Protein AF-Q55D11-F1 (afdb_monomer)

Structure (mmCIF, N/CA/C/O backbone):
data_AF-Q55D11-F1
#
_entry.id   AF-Q55D11-F1
#
loop_
_atom_site.group_PDB
_atom_site.id
_atom_site.type_symbol
_atom_site.label_atom_id
_atom_site.label_alt_id
_atom_site.label_comp_id
_atom_site.label_asym_id
_atom_site.label_entity_id
_atom_site.label_seq_id
_atom_site.pdbx_PDB_ins_code
_atom_site.Cartn_x
_atom_site.Cartn_y
_atom_site.Cartn_z
_atom_site.occupancy
_atom_site.B_iso_or_equiv
_atom_site.auth_seq_id
_atom_site.auth_comp_id
_atom_site.auth_asym_id
_atom_site.auth_atom_id
_atom_site.pdbx_PDB_model_num
ATOM 1 N N . MET A 1 1 ? -13.938 -6.837 -18.497 1.00 65.62 1 MET A N 1
ATOM 2 C CA . MET A 1 1 ? -13.859 -5.445 -18.008 1.00 65.62 1 MET A CA 1
ATOM 3 C C . MET A 1 1 ? -13.941 -4.543 -19.222 1.00 65.62 1 MET A C 1
ATOM 5 O O . MET A 1 1 ? -13.373 -4.913 -20.242 1.00 65.62 1 MET A O 1
ATOM 9 N N . ASP A 1 2 ? -14.682 -3.442 -19.146 1.00 90.19 2 ASP A N 1
ATOM 10 C CA . ASP A 1 2 ? -14.725 -2.468 -20.236 1.00 90.19 2 ASP A CA 1
ATOM 11 C C . ASP A 1 2 ? -13.313 -1.902 -20.468 1.00 90.19 2 ASP A C 1
ATOM 13 O O . ASP A 1 2 ? -12.632 -1.521 -19.510 1.00 90.19 2 ASP A O 1
ATOM 17 N N . TYR A 1 3 ? -12.850 -1.907 -21.718 1.00 95.31 3 TYR A N 1
ATOM 18 C CA . TYR A 1 3 ? -11.523 -1.407 -22.087 1.00 95.31 3 TYR A CA 1
ATOM 19 C C . TYR A 1 3 ? -11.350 0.057 -21.661 1.00 95.31 3 TYR A C 1
ATOM 21 O O . TYR A 1 3 ? -10.274 0.452 -21.209 1.00 95.31 3 TYR A O 1
ATOM 29 N N . GLU A 1 4 ? -12.432 0.836 -21.719 1.00 95.81 4 GLU A N 1
ATOM 30 C CA . GLU A 1 4 ? -12.446 2.232 -21.288 1.00 95.81 4 GLU A CA 1
ATOM 31 C C . GLU A 1 4 ? -12.173 2.377 -19.782 1.00 95.81 4 GLU A C 1
ATOM 33 O O . GLU A 1 4 ? -11.363 3.210 -19.371 1.00 95.81 4 GLU A O 1
ATOM 38 N N . ILE A 1 5 ? -12.768 1.509 -18.954 1.00 95.94 5 ILE A N 1
ATOM 39 C CA . ILE A 1 5 ? -12.528 1.490 -17.503 1.00 95.94 5 ILE A CA 1
ATOM 4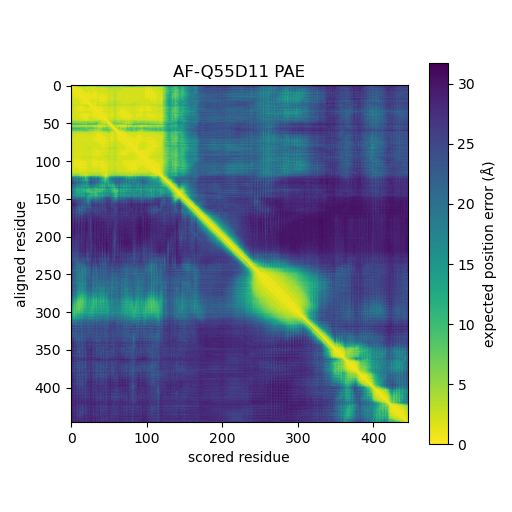0 C C . ILE A 1 5 ? -11.055 1.189 -17.214 1.00 95.94 5 ILE A C 1
ATOM 42 O O . ILE A 1 5 ? -10.441 1.856 -16.379 1.00 95.94 5 ILE A O 1
ATOM 46 N N . LEU A 1 6 ? -10.469 0.210 -17.911 1.00 96.12 6 LEU A N 1
ATOM 47 C CA . LEU A 1 6 ? -9.061 -0.143 -17.730 1.00 96.12 6 LEU A CA 1
ATOM 48 C C . LEU A 1 6 ? -8.135 1.022 -18.113 1.00 96.12 6 LEU A C 1
ATOM 50 O O . LEU A 1 6 ? -7.196 1.326 -17.376 1.00 96.12 6 LEU A O 1
ATOM 54 N N . LEU A 1 7 ? -8.415 1.701 -19.230 1.00 96.50 7 LEU A N 1
ATOM 55 C CA . LEU A 1 7 ? -7.633 2.850 -19.689 1.00 96.50 7 LEU A CA 1
ATOM 56 C C . LEU A 1 7 ? -7.714 4.027 -18.707 1.00 96.50 7 LEU A C 1
ATOM 58 O O . LEU A 1 7 ? -6.700 4.665 -18.420 1.00 96.50 7 LEU A O 1
ATOM 62 N N . ASN A 1 8 ? -8.896 4.287 -18.146 1.00 96.56 8 ASN A N 1
ATOM 63 C CA . ASN A 1 8 ? -9.073 5.322 -17.130 1.00 96.56 8 ASN A CA 1
ATOM 64 C C . ASN A 1 8 ? -8.291 4.992 -15.851 1.00 96.56 8 ASN A C 1
ATOM 66 O O . ASN A 1 8 ? -7.580 5.860 -15.346 1.00 96.56 8 ASN A O 1
ATOM 70 N N . LYS A 1 9 ? -8.314 3.734 -15.386 1.00 97.69 9 LYS A N 1
ATOM 71 C CA . LYS A 1 9 ? -7.480 3.292 -14.252 1.00 97.69 9 LYS A CA 1
ATOM 72 C C . LYS A 1 9 ? -5.985 3.487 -14.525 1.00 97.69 9 LYS A C 1
ATOM 74 O O . LYS A 1 9 ? -5.277 3.997 -13.659 1.00 97.69 9 LYS A O 1
ATOM 79 N N . GLN A 1 10 ? -5.506 3.140 -15.724 1.00 97.69 10 GLN A N 1
ATOM 80 C CA . GLN A 1 10 ? -4.103 3.365 -16.104 1.00 97.69 10 GLN A CA 1
ATOM 81 C C . GLN A 1 10 ? -3.732 4.848 -16.049 1.00 97.69 10 GLN A C 1
ATOM 83 O O . GLN A 1 10 ? -2.700 5.191 -15.479 1.00 97.69 10 GLN A O 1
ATOM 88 N N . ARG A 1 11 ? -4.577 5.736 -16.590 1.00 97.31 11 ARG A N 1
ATOM 89 C CA . ARG A 1 11 ? -4.344 7.189 -16.541 1.00 97.31 11 ARG A CA 1
ATOM 90 C C . ARG A 1 11 ? -4.276 7.706 -15.105 1.00 97.31 11 ARG A C 1
ATOM 92 O O . ARG A 1 11 ? -3.340 8.432 -14.783 1.00 97.31 11 ARG A O 1
ATOM 99 N N . SER A 1 12 ? -5.207 7.295 -14.242 1.00 97.00 12 SER A N 1
ATOM 100 C CA . SER A 1 12 ? -5.209 7.680 -12.824 1.00 97.00 12 SER A CA 1
ATOM 101 C C . SER A 1 12 ? -3.927 7.250 -12.112 1.00 97.00 12 SER A C 1
ATOM 103 O O . SER A 1 12 ? -3.291 8.058 -11.439 1.00 97.00 12 SER A O 1
ATOM 105 N N . VAL A 1 13 ? -3.517 5.990 -12.299 1.00 98.38 13 VAL A N 1
ATOM 106 C CA . VAL A 1 13 ? -2.288 5.454 -11.696 1.00 98.38 13 VAL A CA 1
ATOM 107 C C . VAL A 1 13 ? -1.054 6.165 -12.244 1.00 98.38 13 VAL A C 1
ATOM 109 O O . VAL A 1 13 ? -0.173 6.520 -11.470 1.00 98.38 13 VAL A O 1
ATOM 112 N N . LYS A 1 14 ? -0.990 6.433 -13.552 1.00 98.12 14 LYS A N 1
ATOM 113 C CA . LYS A 1 14 ? 0.121 7.170 -14.165 1.00 98.12 14 LYS A CA 1
ATOM 114 C C . LYS A 1 14 ? 0.312 8.543 -13.520 1.00 98.12 14 LYS A C 1
ATOM 116 O O . LYS A 1 14 ? 1.397 8.827 -13.024 1.00 98.12 14 LYS A O 1
ATOM 121 N N . ILE A 1 15 ? -0.758 9.343 -13.474 1.00 97.06 15 ILE A N 1
ATOM 122 C CA . ILE A 1 15 ? -0.754 10.690 -12.881 1.00 97.06 15 ILE A CA 1
ATOM 123 C C . ILE A 1 15 ? -0.308 10.625 -11.417 1.00 97.06 15 ILE A C 1
ATOM 125 O O . ILE A 1 15 ? 0.450 11.475 -10.956 1.00 97.06 15 ILE A O 1
ATOM 129 N N . TRP A 1 16 ? -0.745 9.597 -10.686 1.00 97.56 16 TRP A N 1
ATOM 130 C CA . TRP A 1 16 ? -0.335 9.386 -9.301 1.00 97.56 16 TRP A CA 1
ATOM 131 C C . TRP A 1 16 ? 1.157 9.124 -9.156 1.00 97.56 16 TRP A C 1
ATOM 133 O O . TRP A 1 16 ? 1.811 9.763 -8.337 1.00 97.56 16 TRP A O 1
ATOM 143 N N . ILE A 1 17 ? 1.707 8.222 -9.967 1.00 97.69 17 ILE A N 1
ATOM 144 C CA . ILE A 1 17 ? 3.134 7.890 -9.940 1.00 97.69 17 ILE A CA 1
ATOM 145 C C . ILE A 1 17 ? 3.976 9.122 -10.284 1.00 97.69 17 ILE A C 1
ATOM 147 O O . ILE A 1 17 ? 4.934 9.423 -9.573 1.00 97.69 17 ILE A O 1
ATOM 151 N N . GLU A 1 18 ? 3.599 9.845 -11.340 1.00 97.44 18 GLU A N 1
ATOM 152 C CA . GLU A 1 18 ? 4.267 11.076 -11.777 1.00 97.44 18 GLU A CA 1
ATOM 153 C C . GLU A 1 18 ? 4.256 12.143 -10.676 1.00 97.44 18 GLU A C 1
ATOM 155 O O . GLU A 1 18 ? 5.294 12.732 -10.376 1.00 97.44 18 GLU A O 1
ATOM 160 N N . PHE A 1 19 ? 3.114 12.326 -10.006 1.00 95.81 19 PHE A N 1
ATOM 161 C CA . PHE A 1 19 ? 2.971 13.260 -8.890 1.00 95.81 19 PHE A CA 1
ATOM 162 C C . PHE A 1 19 ? 3.834 12.880 -7.678 1.00 95.81 19 PHE A C 1
ATOM 164 O O . PHE A 1 19 ? 4.530 13.734 -7.135 1.00 95.81 19 PHE A O 1
ATOM 171 N N . ILE A 1 20 ? 3.809 11.611 -7.254 1.00 95.69 20 ILE A N 1
ATOM 172 C CA . ILE A 1 20 ? 4.537 11.155 -6.059 1.00 95.69 20 ILE A CA 1
ATOM 173 C C . ILE A 1 20 ? 6.050 11.159 -6.265 1.00 95.69 20 ILE A C 1
ATOM 175 O O . ILE A 1 20 ? 6.794 11.429 -5.321 1.00 95.69 20 ILE A O 1
ATOM 179 N N . LEU A 1 21 ? 6.513 10.832 -7.471 1.00 95.56 21 LEU A N 1
ATOM 180 C CA . LEU A 1 21 ? 7.941 10.722 -7.765 1.00 95.56 21 LEU A CA 1
ATOM 181 C C . LEU A 1 21 ? 8.537 11.983 -8.399 1.00 95.56 21 LEU A C 1
ATOM 183 O O . LEU A 1 21 ? 9.756 12.053 -8.531 1.00 95.56 21 LEU A O 1
ATOM 187 N N . GLY A 1 22 ? 7.714 12.952 -8.808 1.00 95.88 22 GLY A N 1
ATOM 188 C CA . GLY A 1 22 ? 8.180 14.136 -9.532 1.00 95.88 22 GLY A CA 1
ATOM 189 C C . GLY A 1 22 ? 8.811 13.793 -10.886 1.00 95.88 22 GLY A C 1
ATOM 190 O O . GLY A 1 22 ? 9.771 14.439 -11.296 1.00 95.88 22 GLY A O 1
ATOM 191 N N . ILE A 1 23 ? 8.311 12.754 -11.561 1.00 96.62 23 ILE A N 1
ATOM 192 C CA . ILE A 1 23 ? 8.802 12.300 -12.874 1.00 96.62 23 ILE A CA 1
ATOM 193 C C . ILE A 1 23 ? 7.713 12.450 -13.938 1.00 96.62 23 ILE A C 1
ATOM 195 O O . ILE A 1 23 ? 6.536 12.546 -13.612 1.00 96.62 23 ILE A O 1
ATOM 199 N N . ASN A 1 24 ? 8.096 12.409 -15.214 1.00 96.69 24 ASN A N 1
ATOM 200 C CA . ASN A 1 24 ? 7.172 12.310 -16.345 1.00 96.69 24 ASN A CA 1
ATOM 201 C C . ASN A 1 24 ? 7.413 10.976 -17.062 1.00 96.69 24 ASN A C 1
ATOM 203 O O . ASN A 1 24 ? 8.524 10.733 -17.540 1.00 96.69 24 ASN A O 1
ATOM 207 N N . LEU A 1 25 ? 6.396 10.113 -17.107 1.00 96.50 25 LEU A N 1
ATOM 208 C CA . LEU A 1 25 ? 6.460 8.802 -17.757 1.00 96.50 25 LEU A CA 1
ATOM 209 C C . LEU A 1 25 ? 6.225 8.887 -19.276 1.00 96.50 25 LEU A C 1
ATOM 211 O O . LEU A 1 25 ? 6.406 7.890 -19.971 1.00 96.50 25 LEU A O 1
ATOM 215 N N . GLY A 1 26 ? 5.836 10.045 -19.817 1.00 96.06 26 GLY A N 1
ATOM 216 C CA . GLY A 1 26 ? 5.613 10.240 -21.253 1.00 96.06 26 GLY A CA 1
ATOM 217 C C . GLY A 1 26 ? 4.545 9.291 -21.795 1.00 96.06 26 GLY A C 1
ATOM 218 O O . GLY A 1 26 ? 3.608 8.948 -21.088 1.00 96.06 26 GLY A O 1
ATOM 219 N N . ASP A 1 27 ? 4.672 8.812 -23.027 1.00 95.75 27 ASP A N 1
ATOM 220 C CA . ASP A 1 27 ? 3.702 7.868 -23.611 1.00 95.75 27 ASP A CA 1
ATOM 221 C C . ASP A 1 27 ? 3.947 6.398 -23.217 1.00 95.75 27 ASP A C 1
ATOM 223 O O . ASP A 1 27 ? 3.349 5.482 -23.785 1.00 95.75 27 ASP A O 1
ATOM 227 N N . VAL A 1 28 ? 4.819 6.147 -22.234 1.00 95.31 28 VAL A N 1
ATOM 228 C CA . VAL A 1 28 ? 5.140 4.791 -21.777 1.00 95.31 28 VAL A CA 1
ATOM 229 C C . VAL A 1 28 ? 3.918 4.154 -21.115 1.00 95.31 28 VAL A C 1
ATOM 231 O O . VAL A 1 28 ? 3.240 4.754 -20.275 1.00 95.31 28 VAL A O 1
ATOM 234 N N . ASN A 1 29 ? 3.649 2.895 -21.470 1.00 95.69 29 ASN A N 1
ATOM 235 C CA . ASN A 1 29 ? 2.616 2.107 -20.815 1.00 95.69 29 ASN A CA 1
ATOM 236 C C . ASN A 1 29 ? 2.954 1.931 -19.325 1.00 95.69 29 ASN A C 1
ATOM 238 O O . ASN A 1 29 ? 4.047 1.484 -18.978 1.00 95.69 29 ASN A O 1
ATOM 242 N N . VAL A 1 30 ? 1.999 2.230 -18.440 1.00 97.50 30 VAL A N 1
ATOM 243 C CA . VAL A 1 30 ? 2.182 2.148 -16.980 1.00 97.50 30 VAL A CA 1
ATOM 244 C C . VAL A 1 30 ? 2.705 0.784 -16.538 1.00 97.50 30 VAL A C 1
ATOM 246 O O . VAL A 1 30 ? 3.565 0.723 -15.662 1.00 97.50 30 VAL A O 1
ATOM 249 N N . PHE A 1 31 ? 2.238 -0.309 -17.149 1.00 97.81 31 PHE A N 1
ATOM 250 C CA . PHE A 1 31 ? 2.700 -1.650 -16.798 1.00 97.81 31 PHE A CA 1
ATOM 251 C C . PHE A 1 31 ? 4.159 -1.873 -17.165 1.00 97.81 31 PHE A C 1
ATOM 253 O O . PHE A 1 31 ? 4.879 -2.465 -16.369 1.00 97.81 31 PHE A O 1
ATOM 260 N N . ASP A 1 32 ? 4.610 -1.377 -18.319 1.00 96.88 32 ASP A N 1
ATOM 261 C CA . ASP A 1 32 ? 6.018 -1.461 -18.713 1.00 96.88 32 ASP A CA 1
ATOM 262 C C . ASP A 1 32 ? 6.887 -0.600 -17.778 1.00 96.88 32 ASP A C 1
ATOM 264 O O . ASP A 1 32 ? 7.936 -1.059 -17.318 1.00 96.88 32 ASP A O 1
ATOM 268 N N . ALA A 1 33 ? 6.399 0.590 -17.394 1.00 96.81 33 ALA A N 1
ATOM 269 C CA . ALA A 1 33 ? 7.046 1.485 -16.429 1.00 96.81 33 ALA A CA 1
ATOM 270 C C . ALA A 1 33 ? 7.322 0.811 -15.080 1.00 96.81 33 ALA A C 1
ATOM 272 O O . ALA A 1 33 ? 8.419 0.939 -14.537 1.00 96.81 33 ALA A O 1
ATOM 273 N N . ILE A 1 34 ? 6.348 0.072 -14.547 1.00 97.69 34 ILE A N 1
ATOM 274 C CA . ILE A 1 34 ? 6.436 -0.517 -13.203 1.00 97.69 34 ILE A CA 1
ATOM 275 C C . ILE A 1 34 ? 6.882 -1.989 -13.189 1.00 97.69 34 ILE A C 1
ATOM 277 O O . ILE A 1 34 ? 7.098 -2.532 -12.104 1.00 97.69 34 ILE A O 1
ATOM 281 N N . ARG A 1 35 ? 7.041 -2.646 -14.352 1.00 97.38 35 ARG A N 1
ATOM 282 C CA . ARG A 1 35 ? 7.277 -4.106 -14.460 1.00 97.38 35 ARG A CA 1
ATOM 283 C C . ARG A 1 35 ? 8.515 -4.594 -13.710 1.00 97.38 35 ARG A C 1
ATOM 285 O O . ARG A 1 35 ? 8.547 -5.732 -13.253 1.00 97.38 35 ARG A O 1
ATOM 292 N N . ASP A 1 36 ? 9.551 -3.770 -13.596 1.00 95.62 36 ASP A N 1
ATOM 293 C CA . ASP A 1 36 ? 10.794 -4.144 -12.910 1.00 95.62 36 ASP A CA 1
ATOM 294 C C . ASP A 1 36 ? 10.759 -3.961 -11.380 1.00 95.62 36 ASP A C 1
ATOM 296 O O . ASP A 1 36 ? 11.738 -4.274 -10.691 1.00 95.62 36 ASP A O 1
ATOM 300 N N . GLY A 1 37 ? 9.646 -3.443 -10.852 1.00 96.81 37 GLY A N 1
ATOM 301 C CA . GLY A 1 37 ? 9.421 -3.178 -9.435 1.00 96.81 37 GLY A CA 1
ATOM 302 C C . GLY A 1 37 ? 10.195 -1.986 -8.858 1.00 96.81 37 GLY A C 1
ATOM 303 O O . GLY A 1 37 ? 9.950 -1.627 -7.708 1.00 96.81 37 GLY A O 1
ATOM 304 N N . ARG A 1 38 ? 11.094 -1.331 -9.608 1.00 95.56 38 ARG A N 1
ATOM 305 C CA . ARG A 1 38 ? 11.908 -0.216 -9.084 1.00 95.56 38 ARG A CA 1
ATOM 306 C C . ARG A 1 38 ? 11.044 1.001 -8.770 1.00 95.56 38 ARG A C 1
ATOM 308 O O . ARG A 1 38 ? 11.155 1.548 -7.674 1.00 95.56 38 ARG A O 1
ATOM 315 N N . LEU A 1 39 ? 10.157 1.398 -9.690 1.00 96.25 39 LEU A N 1
ATOM 316 C CA . LEU A 1 39 ? 9.215 2.502 -9.449 1.00 96.25 39 LEU A CA 1
ATOM 317 C C . LEU A 1 39 ? 8.280 2.199 -8.274 1.00 96.25 39 LEU A C 1
ATOM 319 O O . LEU A 1 39 ? 8.056 3.069 -7.441 1.00 96.25 39 LEU A O 1
ATOM 323 N N . LEU A 1 40 ? 7.804 0.956 -8.155 1.00 97.62 40 LEU A N 1
ATOM 324 C CA . LEU A 1 40 ? 6.947 0.528 -7.045 1.00 97.62 40 LEU A CA 1
ATOM 325 C C . LEU A 1 40 ? 7.639 0.696 -5.690 1.00 97.62 40 LEU A C 1
ATOM 327 O O . LEU A 1 40 ? 7.076 1.281 -4.763 1.00 97.62 40 LEU A O 1
ATOM 331 N N . CYS A 1 41 ? 8.887 0.243 -5.579 1.00 96.50 41 CYS A N 1
ATOM 332 C CA . CYS A 1 41 ? 9.660 0.436 -4.359 1.00 96.50 41 CYS A CA 1
ATOM 333 C C . CYS A 1 41 ? 9.942 1.919 -4.070 1.00 96.50 41 CYS A C 1
ATOM 335 O O . CYS A 1 41 ? 9.897 2.322 -2.909 1.00 96.50 41 CYS A O 1
ATOM 337 N N . LYS A 1 42 ? 10.188 2.745 -5.098 1.00 94.69 42 LYS A N 1
ATOM 338 C CA . LYS A 1 42 ? 10.358 4.199 -4.925 1.00 94.69 42 LYS A CA 1
ATOM 339 C C . LYS A 1 42 ? 9.099 4.867 -4.388 1.00 94.69 42 LYS A C 1
ATOM 341 O O . LYS A 1 42 ? 9.206 5.629 -3.437 1.00 94.69 42 LYS A O 1
ATOM 346 N N . ILE A 1 43 ? 7.927 4.528 -4.931 1.00 95.88 43 ILE A N 1
ATOM 347 C CA . ILE A 1 43 ? 6.635 5.026 -4.432 1.00 95.88 43 ILE A CA 1
ATOM 348 C C . ILE A 1 43 ? 6.495 4.692 -2.948 1.00 95.88 43 ILE A C 1
ATOM 350 O O . ILE A 1 43 ? 6.160 5.556 -2.149 1.00 95.88 43 ILE A O 1
ATOM 354 N N . MET A 1 44 ? 6.803 3.454 -2.557 1.00 95.25 44 MET A N 1
ATOM 355 C CA . MET A 1 44 ? 6.704 3.042 -1.157 1.00 95.25 44 MET A CA 1
ATOM 356 C C . MET A 1 44 ? 7.684 3.794 -0.244 1.00 95.25 44 MET A C 1
ATOM 358 O O . MET A 1 44 ? 7.308 4.189 0.859 1.00 95.25 44 MET A O 1
ATOM 362 N N . ASN A 1 45 ? 8.912 4.040 -0.708 1.00 93.50 45 ASN A N 1
ATOM 363 C CA . ASN A 1 45 ? 9.902 4.845 0.015 1.00 93.50 45 ASN A CA 1
ATOM 364 C C . ASN A 1 45 ? 9.479 6.310 0.193 1.00 93.50 45 ASN A C 1
ATOM 366 O O . ASN A 1 45 ? 10.008 6.973 1.083 1.00 93.50 45 ASN A O 1
ATOM 370 N N . SER A 1 46 ? 8.542 6.814 -0.617 1.00 92.81 46 SER A N 1
ATOM 371 C CA . SER A 1 46 ? 7.957 8.139 -0.407 1.00 92.81 46 SER A CA 1
ATOM 372 C C . SER A 1 46 ? 7.015 8.175 0.797 1.00 92.81 46 SER A C 1
ATOM 374 O O . SER A 1 46 ? 6.826 9.240 1.358 1.00 92.81 46 SER A O 1
ATOM 376 N N . PHE A 1 47 ? 6.424 7.062 1.238 1.00 91.00 47 PHE A N 1
ATOM 377 C CA . PHE A 1 47 ? 5.427 7.068 2.32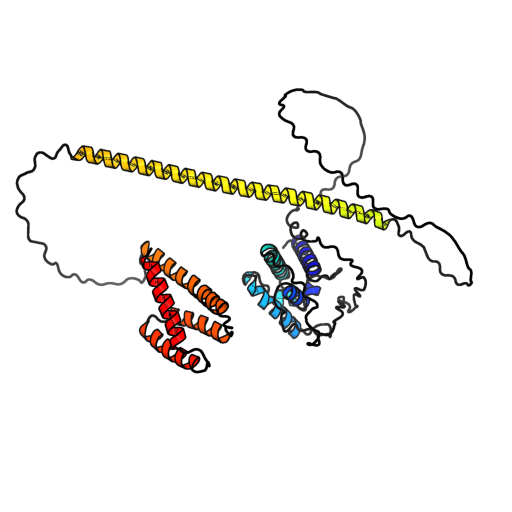7 1.00 91.00 47 PHE A CA 1
ATOM 378 C C . PHE A 1 47 ? 5.876 6.355 3.602 1.00 91.00 47 PHE A C 1
ATOM 380 O O . PHE A 1 47 ? 5.280 6.539 4.663 1.00 91.00 47 PHE A O 1
ATOM 387 N N . HIS A 1 48 ? 6.905 5.522 3.509 1.00 86.06 48 HIS A N 1
ATOM 388 C CA . HIS A 1 48 ? 7.381 4.697 4.606 1.00 86.06 48 HIS A CA 1
ATOM 389 C C . HIS A 1 48 ? 8.905 4.771 4.692 1.00 86.06 48 HIS A C 1
ATOM 391 O O . HIS A 1 48 ? 9.577 4.953 3.678 1.00 86.06 48 HIS A O 1
ATOM 397 N N . ASP A 1 49 ? 9.450 4.560 5.894 1.00 82.00 49 ASP A N 1
ATOM 398 C CA . ASP A 1 49 ? 10.848 4.196 6.123 1.00 82.00 49 ASP A CA 1
ATOM 399 C C . ASP A 1 49 ? 11.412 3.349 4.983 1.00 82.00 49 ASP A C 1
ATOM 401 O O . ASP A 1 49 ? 10.812 2.334 4.575 1.00 82.00 49 ASP A O 1
ATOM 405 N N . ARG A 1 50 ? 12.573 3.810 4.503 1.00 78.69 50 ARG A N 1
ATOM 406 C CA . ARG A 1 50 ? 13.252 3.317 3.308 1.00 78.69 50 ARG A CA 1
ATOM 407 C C . ARG A 1 50 ? 13.266 1.788 3.299 1.00 78.69 50 ARG A C 1
ATOM 409 O O . ARG A 1 50 ? 13.604 1.130 4.277 1.00 78.69 50 ARG A O 1
ATOM 416 N N . ILE A 1 51 ? 12.871 1.210 2.171 1.00 77.31 51 ILE A N 1
ATOM 417 C CA . ILE A 1 51 ? 13.140 -0.185 1.847 1.00 77.31 51 ILE A CA 1
ATOM 418 C C . ILE A 1 51 ? 14.653 -0.286 1.660 1.00 77.31 51 ILE A C 1
ATOM 420 O O . ILE A 1 51 ? 15.178 0.186 0.653 1.00 77.31 51 ILE A O 1
ATOM 424 N N . ASP A 1 52 ? 15.329 -0.892 2.636 1.00 72.31 52 ASP A N 1
ATOM 425 C CA . ASP A 1 52 ? 16.797 -0.936 2.725 1.00 72.31 52 ASP A CA 1
ATOM 426 C C . ASP A 1 52 ? 17.484 -1.555 1.497 1.00 72.31 52 ASP A C 1
ATOM 428 O O . ASP A 1 52 ? 18.665 -1.323 1.263 1.00 72.31 52 ASP A O 1
ATOM 432 N N . TYR A 1 53 ? 16.767 -2.361 0.707 1.00 78.94 53 TYR A N 1
ATOM 433 C CA . TYR A 1 53 ? 17.385 -3.199 -0.316 1.00 78.94 53 TYR A CA 1
ATOM 434 C C . TYR A 1 53 ? 16.589 -3.258 -1.619 1.00 78.94 53 TYR A C 1
ATOM 436 O O . TYR A 1 53 ? 16.082 -4.303 -2.013 1.00 78.94 53 TYR A O 1
ATOM 444 N N . ILE A 1 54 ? 16.448 -2.121 -2.300 1.00 83.81 54 ILE A N 1
ATOM 445 C CA . ILE A 1 54 ? 15.932 -2.118 -3.674 1.00 83.81 54 ILE A CA 1
ATOM 446 C C . ILE A 1 54 ? 17.065 -2.542 -4.610 1.00 83.81 54 ILE A C 1
ATOM 448 O O . ILE A 1 54 ? 18.140 -1.942 -4.605 1.00 83.81 54 ILE A O 1
ATOM 452 N N . HIS A 1 55 ? 16.818 -3.547 -5.450 1.00 83.81 55 HIS A N 1
ATOM 453 C CA . HIS A 1 55 ? 17.777 -3.983 -6.459 1.00 83.81 55 HIS A CA 1
ATOM 454 C C . HIS A 1 55 ? 17.839 -2.985 -7.604 1.00 83.81 55 HIS A C 1
ATOM 456 O O . HIS A 1 55 ? 17.142 -3.118 -8.617 1.00 83.81 55 HIS A O 1
ATOM 462 N N . TYR A 1 56 ? 18.716 -2.000 -7.452 1.00 78.69 56 TYR A N 1
ATOM 463 C CA . TYR A 1 56 ? 19.168 -1.165 -8.549 1.00 78.69 56 TYR A CA 1
ATOM 464 C C . TYR A 1 56 ? 20.219 -1.943 -9.342 1.00 78.69 56 TYR A C 1
ATOM 466 O O . TYR A 1 56 ? 21.245 -2.386 -8.831 1.00 78.69 56 TYR A O 1
ATOM 474 N N . SER A 1 57 ? 19.901 -2.220 -10.599 1.00 78.00 57 SER A N 1
ATOM 475 C CA . SER A 1 57 ? 20.854 -2.733 -11.571 1.00 78.00 57 SER A CA 1
ATOM 476 C C . SER A 1 57 ? 20.985 -1.673 -12.643 1.00 78.00 57 SER A C 1
ATOM 478 O O . SER A 1 57 ? 19.988 -1.338 -13.283 1.00 78.00 57 SER A O 1
ATOM 480 N N . ASN A 1 58 ? 22.204 -1.189 -12.856 1.00 79.00 58 ASN A N 1
ATOM 481 C CA . ASN A 1 58 ? 22.508 -0.246 -13.934 1.00 79.00 58 ASN A CA 1
ATOM 482 C C . ASN A 1 58 ? 22.377 -0.932 -15.304 1.00 79.00 58 ASN A C 1
ATOM 484 O O . ASN A 1 58 ? 22.241 -0.280 -16.331 1.00 79.00 58 ASN A O 1
ATOM 488 N N . VAL A 1 59 ? 22.382 -2.269 -15.318 1.00 83.06 59 VAL A N 1
ATOM 489 C CA . VAL A 1 59 ? 22.098 -3.071 -16.505 1.00 83.06 59 VAL A CA 1
ATOM 490 C C . VAL A 1 59 ? 20.587 -3.157 -16.705 1.00 83.06 59 VAL A C 1
ATOM 492 O O . VAL A 1 59 ? 19.881 -3.744 -15.876 1.00 83.06 59 VAL A O 1
ATOM 495 N N . VAL A 1 60 ? 20.123 -2.593 -17.819 1.00 85.38 60 VAL A N 1
ATOM 496 C CA . VAL A 1 60 ? 18.768 -2.742 -18.358 1.00 85.38 60 VAL A CA 1
ATOM 497 C C . VAL A 1 60 ? 18.822 -3.775 -19.499 1.00 85.38 60 VAL A C 1
ATOM 499 O O . VAL A 1 60 ? 19.706 -3.672 -20.347 1.00 85.38 60 VAL A O 1
ATOM 502 N N . PRO A 1 61 ? 17.918 -4.775 -19.543 1.00 88.25 61 PRO A N 1
ATOM 503 C CA . PRO A 1 61 ? 16.825 -5.021 -18.605 1.00 88.25 61 PRO A CA 1
ATOM 504 C C . PRO A 1 61 ? 17.304 -5.623 -17.273 1.00 88.25 61 PRO A C 1
ATOM 506 O O . PRO A 1 61 ? 18.245 -6.414 -17.222 1.00 88.25 61 PRO A O 1
ATOM 509 N N . VAL A 1 62 ? 16.607 -5.283 -16.185 1.00 90.88 62 VAL A N 1
ATOM 510 C CA . VAL A 1 62 ? 16.823 -5.892 -14.863 1.00 90.88 62 VAL A CA 1
ATOM 511 C C . VAL A 1 62 ? 16.566 -7.400 -14.951 1.00 90.88 62 VAL A C 1
ATOM 513 O O . VAL A 1 62 ? 15.563 -7.827 -15.529 1.00 90.88 62 VAL A O 1
ATOM 516 N N . SER A 1 63 ? 17.456 -8.215 -14.371 1.00 93.81 63 SER A N 1
ATOM 517 C CA . SER A 1 63 ? 17.311 -9.674 -14.412 1.00 93.81 63 SER A CA 1
ATOM 518 C C . SER A 1 63 ? 15.984 -10.122 -13.775 1.00 93.81 63 SER A C 1
ATOM 520 O O . SER A 1 63 ? 15.561 -9.521 -12.784 1.00 93.81 63 SER A O 1
ATOM 522 N N . PRO A 1 64 ? 15.328 -11.187 -14.285 1.00 94.38 64 PRO A N 1
ATOM 523 C CA . PRO A 1 64 ? 14.018 -11.621 -13.788 1.00 94.38 64 PRO A CA 1
ATOM 524 C C . PRO A 1 64 ? 13.968 -11.797 -12.268 1.00 94.38 64 PRO A C 1
ATOM 526 O O . PRO A 1 64 ? 13.081 -11.257 -11.620 1.00 94.38 64 PRO A O 1
ATOM 529 N N . PHE A 1 65 ? 14.996 -12.428 -11.691 1.00 95.00 65 PHE A N 1
ATOM 530 C CA . PHE A 1 65 ? 15.132 -12.612 -10.245 1.00 95.00 65 PHE A CA 1
ATOM 531 C C . PHE A 1 65 ? 15.072 -11.289 -9.460 1.00 95.00 65 PHE A C 1
ATOM 533 O O . PHE A 1 65 ? 14.312 -11.174 -8.502 1.00 95.00 65 PHE A O 1
ATOM 540 N N . LYS A 1 66 ? 15.815 -10.263 -9.900 1.00 95.06 66 LYS A N 1
ATOM 541 C CA . LYS A 1 66 ? 15.816 -8.941 -9.253 1.00 95.06 66 LYS A CA 1
ATOM 542 C C . LYS A 1 66 ? 14.465 -8.232 -9.393 1.00 95.06 66 LYS A C 1
ATOM 544 O O . LYS A 1 66 ? 14.035 -7.569 -8.453 1.00 95.06 66 LYS A O 1
ATOM 549 N N . ARG A 1 67 ? 13.771 -8.393 -10.530 1.00 96.00 67 ARG A N 1
ATOM 550 C CA . ARG A 1 67 ? 12.406 -7.855 -10.715 1.00 96.00 67 ARG A CA 1
ATOM 551 C C . ARG A 1 67 ? 11.433 -8.491 -9.726 1.00 96.00 67 ARG A C 1
ATOM 553 O O . ARG A 1 67 ? 10.738 -7.776 -9.011 1.00 96.00 67 ARG A O 1
ATOM 560 N N . THR A 1 68 ? 11.432 -9.823 -9.641 1.00 96.25 68 THR A N 1
ATOM 561 C CA . THR A 1 68 ? 10.626 -10.590 -8.679 1.00 96.25 68 THR A CA 1
ATOM 562 C C . THR A 1 68 ? 10.894 -10.135 -7.243 1.00 96.25 68 THR A C 1
ATOM 564 O O . THR A 1 68 ? 9.959 -9.981 -6.457 1.00 96.25 68 THR A O 1
ATOM 567 N N . GLU A 1 69 ? 12.156 -9.892 -6.886 1.00 96.19 69 GLU A N 1
ATOM 568 C CA . GLU A 1 69 ? 12.529 -9.437 -5.547 1.00 96.19 69 GLU A CA 1
ATOM 569 C C . GLU A 1 69 ? 12.047 -8.010 -5.253 1.00 96.19 69 GLU A C 1
ATOM 571 O O . GLU A 1 69 ? 11.417 -7.788 -4.219 1.00 96.19 69 GLU A O 1
ATOM 576 N N . ASN A 1 70 ? 12.232 -7.070 -6.185 1.00 96.69 70 ASN A N 1
ATOM 577 C CA . ASN A 1 70 ? 11.699 -5.710 -6.060 1.00 96.69 70 ASN A CA 1
ATOM 578 C C . ASN A 1 70 ? 10.171 -5.715 -5.875 1.00 96.69 70 ASN A C 1
ATOM 580 O O . ASN A 1 70 ? 9.652 -5.086 -4.953 1.00 96.69 70 ASN A O 1
ATOM 584 N N . ILE A 1 71 ? 9.442 -6.484 -6.692 1.00 97.75 71 ILE A N 1
ATOM 585 C CA . ILE A 1 71 ? 7.981 -6.608 -6.569 1.00 97.75 71 ILE A CA 1
ATOM 586 C C . ILE A 1 71 ? 7.601 -7.207 -5.205 1.00 97.75 71 ILE A C 1
ATOM 588 O O . ILE A 1 71 ? 6.703 -6.699 -4.533 1.00 97.75 71 ILE A O 1
ATOM 592 N N . ASN A 1 72 ? 8.307 -8.245 -4.743 1.00 96.94 72 ASN A N 1
ATOM 593 C CA . ASN A 1 72 ? 8.075 -8.837 -3.423 1.00 96.94 72 ASN A CA 1
ATOM 594 C C . ASN A 1 72 ? 8.291 -7.847 -2.273 1.00 96.94 72 ASN A C 1
ATOM 596 O O . ASN A 1 72 ? 7.524 -7.860 -1.306 1.00 96.94 72 ASN A O 1
ATOM 600 N N . LEU A 1 73 ? 9.316 -6.996 -2.359 1.00 96.06 73 LEU A N 1
ATOM 601 C CA . LEU A 1 73 ? 9.587 -5.961 -1.360 1.00 96.06 73 LEU A CA 1
ATOM 602 C C . LEU A 1 73 ? 8.449 -4.940 -1.296 1.00 96.06 73 LEU A C 1
ATOM 604 O O . LEU A 1 73 ? 7.959 -4.646 -0.201 1.00 96.06 73 LEU A O 1
ATOM 608 N N . PHE A 1 74 ? 7.978 -4.477 -2.455 1.00 97.44 74 PHE A N 1
ATOM 609 C CA . PHE A 1 74 ? 6.806 -3.610 -2.548 1.00 97.44 74 PHE A CA 1
ATOM 610 C C . PHE A 1 74 ? 5.560 -4.266 -1.932 1.00 97.44 74 PHE A C 1
ATOM 612 O O . PHE A 1 74 ? 4.937 -3.686 -1.039 1.00 97.44 74 PHE A O 1
ATOM 619 N N . LEU A 1 75 ? 5.229 -5.501 -2.327 1.00 97.81 75 LEU A N 1
ATOM 620 C CA . LEU A 1 75 ? 4.056 -6.223 -1.814 1.00 97.81 75 LEU A CA 1
ATOM 621 C C . LEU A 1 75 ? 4.143 -6.471 -0.301 1.00 97.81 75 LEU A C 1
ATOM 623 O O . LEU A 1 75 ? 3.146 -6.368 0.413 1.00 97.81 75 LEU A O 1
ATOM 627 N N . LYS A 1 76 ? 5.339 -6.763 0.223 1.00 96.12 76 LYS A N 1
ATOM 628 C CA . LYS A 1 76 ? 5.568 -6.936 1.665 1.00 96.12 76 LYS A CA 1
ATOM 629 C C . LYS A 1 76 ? 5.266 -5.665 2.454 1.00 96.12 76 LYS A C 1
ATOM 631 O O . LYS A 1 76 ? 4.731 -5.775 3.554 1.00 96.12 76 LYS A O 1
ATOM 636 N N . LYS A 1 77 ? 5.588 -4.494 1.905 1.00 95.12 77 LYS A N 1
ATOM 637 C CA . LYS A 1 77 ? 5.269 -3.197 2.515 1.00 95.12 77 LYS A CA 1
ATOM 638 C C . LYS A 1 77 ? 3.794 -2.831 2.341 1.00 95.12 77 LYS A C 1
ATOM 640 O O . LYS A 1 77 ? 3.190 -2.358 3.294 1.00 95.12 77 LYS A O 1
ATOM 645 N N . CYS A 1 78 ? 3.183 -3.144 1.196 1.00 96.94 78 CYS A N 1
ATOM 646 C CA . CYS A 1 78 ? 1.748 -2.923 0.975 1.00 96.94 78 CYS A CA 1
ATOM 647 C C . CYS A 1 78 ? 0.862 -3.638 2.003 1.00 96.94 78 CYS A C 1
ATOM 649 O O . CYS A 1 78 ? -0.159 -3.083 2.392 1.00 96.94 78 CYS A O 1
ATOM 651 N N . ARG A 1 79 ? 1.274 -4.810 2.513 1.00 97.25 79 ARG A N 1
ATOM 652 C CA . ARG A 1 79 ? 0.565 -5.539 3.591 1.00 97.25 79 ARG A CA 1
ATOM 653 C C . ARG A 1 79 ? 0.380 -4.746 4.891 1.00 97.25 79 ARG A C 1
ATOM 655 O O . ARG A 1 79 ? -0.393 -5.172 5.739 1.00 97.25 79 ARG A O 1
ATOM 662 N N . LEU A 1 80 ? 1.107 -3.644 5.083 1.00 96.00 80 LEU A N 1
ATOM 663 C CA . LEU A 1 80 ? 0.943 -2.763 6.244 1.00 96.00 80 LEU A CA 1
ATOM 664 C C . LEU A 1 80 ? -0.232 -1.789 6.088 1.00 96.00 80 LEU A C 1
ATOM 666 O O . LEU A 1 80 ? -0.684 -1.229 7.081 1.00 96.00 80 LEU A O 1
ATOM 670 N N . TYR A 1 81 ? -0.700 -1.580 4.857 1.00 96.69 81 TYR A N 1
ATOM 671 C CA . TYR A 1 81 ? -1.673 -0.545 4.500 1.00 96.69 81 TYR A CA 1
ATOM 672 C C . TYR A 1 81 ? -2.933 -1.117 3.852 1.00 96.69 81 TYR A C 1
ATOM 674 O O . TYR A 1 81 ? -4.013 -0.557 3.998 1.00 96.69 81 TYR A O 1
ATOM 682 N N . LEU A 1 82 ? -2.794 -2.235 3.141 1.00 97.69 82 LEU A N 1
ATOM 683 C CA . LEU A 1 82 ? -3.864 -2.873 2.391 1.00 97.69 82 LEU A CA 1
ATOM 684 C C . LEU A 1 82 ? -4.134 -4.285 2.911 1.00 97.69 82 LEU A C 1
ATOM 686 O O . LEU A 1 82 ? -3.192 -4.983 3.312 1.00 97.69 82 LEU A O 1
ATOM 690 N N . PRO A 1 83 ? -5.398 -4.735 2.868 1.00 97.94 83 PRO A N 1
ATOM 691 C CA . PRO A 1 83 ? -5.728 -6.097 3.230 1.00 97.94 83 PRO A CA 1
ATOM 692 C C . PRO A 1 83 ? -5.198 -7.085 2.164 1.00 97.94 83 PRO A C 1
ATOM 694 O O . PRO A 1 83 ? -5.005 -6.699 1.005 1.00 97.94 83 PRO A O 1
ATOM 697 N N . PRO A 1 84 ? -4.914 -8.352 2.527 1.00 98.06 84 PRO A N 1
ATOM 698 C CA . PRO A 1 84 ? -4.275 -9.319 1.628 1.00 98.06 84 PRO A CA 1
ATOM 699 C C . PRO A 1 84 ? -4.998 -9.543 0.293 1.00 98.06 84 PRO A C 1
ATOM 701 O O . PRO A 1 84 ? -4.342 -9.780 -0.717 1.00 98.06 84 PRO A O 1
ATOM 704 N N . GLU A 1 85 ? -6.325 -9.458 0.283 1.00 97.94 85 GLU A N 1
ATOM 705 C CA . GLU A 1 85 ? -7.189 -9.622 -0.890 1.00 97.94 85 GLU A CA 1
ATOM 706 C C . GLU A 1 85 ? -7.048 -8.507 -1.935 1.00 97.94 85 GLU A C 1
ATOM 708 O O . GLU A 1 85 ? -7.373 -8.722 -3.102 1.00 97.94 85 GLU A O 1
ATOM 713 N N . SER A 1 86 ? -6.535 -7.340 -1.541 1.00 98.19 86 SER A N 1
ATOM 714 C CA . SER A 1 86 ? -6.295 -6.208 -2.443 1.00 98.19 86 SER A CA 1
ATOM 715 C C . SER A 1 86 ? -4.925 -6.265 -3.120 1.00 98.19 86 SER A C 1
ATOM 717 O O . SER A 1 86 ? -4.619 -5.416 -3.956 1.00 98.19 86 SER A O 1
ATOM 719 N N . LEU A 1 87 ? -4.079 -7.231 -2.751 1.00 98.56 87 LEU A N 1
ATOM 720 C CA . LEU A 1 87 ? -2.729 -7.374 -3.288 1.00 98.56 87 LEU A CA 1
ATOM 721 C C . LEU A 1 87 ? -2.730 -8.250 -4.542 1.00 98.56 87 LEU A C 1
ATOM 723 O O . LEU A 1 87 ? -3.322 -9.328 -4.571 1.00 98.56 87 LEU A O 1
ATOM 727 N N . PHE A 1 88 ? -1.997 -7.814 -5.563 1.00 98.62 88 PHE A N 1
ATOM 728 C CA . PHE A 1 88 ? -1.745 -8.618 -6.756 1.00 98.62 88 PHE A CA 1
ATOM 729 C C . PHE A 1 88 ? -0.607 -9.631 -6.530 1.00 98.62 88 PHE A C 1
ATOM 731 O O . PHE A 1 88 ? 0.233 -9.479 -5.637 1.00 98.62 88 PHE A O 1
ATOM 738 N N . ASN A 1 89 ? -0.548 -10.667 -7.366 1.00 98.44 89 ASN A N 1
ATOM 739 C CA . ASN A 1 89 ? 0.542 -11.641 -7.400 1.00 98.44 89 ASN A CA 1
ATOM 740 C C . ASN A 1 89 ? 1.647 -11.186 -8.350 1.00 98.44 89 ASN A C 1
ATOM 742 O O . ASN A 1 89 ? 1.392 -10.536 -9.352 1.00 98.44 89 ASN A O 1
ATOM 746 N N . ILE A 1 90 ? 2.881 -11.633 -8.127 1.00 98.19 90 ILE A N 1
ATOM 747 C CA . ILE A 1 90 ? 4.035 -11.244 -8.960 1.00 98.19 90 ILE A CA 1
ATOM 748 C C . ILE A 1 90 ? 3.782 -11.476 -10.462 1.00 98.19 90 ILE A C 1
ATOM 750 O O . ILE A 1 90 ? 4.100 -10.612 -11.276 1.00 98.19 90 ILE A O 1
ATOM 754 N N . ASN A 1 91 ? 3.158 -12.605 -10.823 1.00 97.88 91 ASN A N 1
ATOM 755 C CA . ASN A 1 91 ? 2.835 -12.936 -12.215 1.00 97.88 91 ASN A CA 1
ATOM 756 C C . ASN A 1 91 ? 1.822 -11.967 -12.847 1.00 97.88 91 ASN A C 1
ATOM 758 O O . ASN A 1 91 ? 1.907 -11.718 -14.050 1.00 97.88 91 ASN A O 1
ATOM 762 N N . ASP A 1 92 ? 0.915 -11.388 -12.051 1.00 98.25 92 ASP A N 1
ATOM 763 C CA . ASP A 1 92 ? -0.100 -10.448 -12.536 1.00 98.25 92 ASP A CA 1
ATOM 764 C C . ASP A 1 92 ? 0.564 -9.215 -13.170 1.00 98.25 92 ASP A C 1
ATOM 766 O O . ASP A 1 92 ? 0.066 -8.702 -14.169 1.00 98.25 92 ASP A O 1
ATOM 770 N N . LEU A 1 93 ? 1.733 -8.805 -12.654 1.00 98.12 93 LEU A N 1
ATOM 771 C CA . LEU A 1 93 ? 2.548 -7.722 -13.207 1.00 98.12 93 LEU A CA 1
ATOM 772 C C . LEU A 1 93 ? 3.637 -8.213 -14.175 1.00 98.12 93 LEU A C 1
ATOM 774 O O . LEU A 1 93 ? 3.780 -7.675 -15.274 1.00 98.12 93 LEU A O 1
ATOM 778 N N . GLU A 1 94 ? 4.426 -9.220 -13.785 1.00 96.06 94 GLU A N 1
ATOM 779 C CA . GLU A 1 94 ? 5.596 -9.654 -14.565 1.00 96.06 94 GLU A CA 1
ATOM 780 C C . GLU A 1 94 ? 5.195 -10.261 -15.916 1.00 96.06 94 GLU A C 1
ATOM 782 O O . GLU A 1 94 ? 5.849 -10.001 -16.928 1.00 96.06 94 GLU A O 1
ATOM 787 N N . LYS A 1 95 ? 4.105 -11.037 -15.936 1.00 96.50 95 LYS A N 1
ATOM 788 C CA . LYS A 1 95 ? 3.568 -11.701 -17.134 1.00 96.50 95 LYS A CA 1
ATOM 789 C C . LYS A 1 95 ? 2.306 -11.032 -17.672 1.00 96.50 95 LYS A C 1
ATOM 791 O O . LYS A 1 95 ? 1.764 -11.501 -18.669 1.00 96.50 95 LYS A O 1
ATOM 796 N N . ASN A 1 96 ? 1.857 -9.949 -17.032 1.00 96.44 96 ASN A N 1
ATOM 797 C CA . ASN A 1 96 ? 0.631 -9.240 -17.382 1.00 96.44 96 ASN A CA 1
ATOM 798 C C . ASN A 1 96 ? -0.609 -10.166 -17.381 1.00 96.44 96 ASN A C 1
ATOM 800 O O . ASN A 1 96 ? -1.458 -10.061 -18.263 1.00 96.44 96 ASN A O 1
ATOM 804 N N . GLU A 1 97 ? -0.689 -11.112 -16.429 1.00 97.44 97 GLU A N 1
ATOM 805 C CA . GLU A 1 97 ? -1.795 -12.086 -16.344 1.00 97.44 97 GLU A CA 1
ATOM 806 C C . GLU A 1 97 ? -3.122 -11.427 -15.931 1.00 97.44 97 GLU A C 1
ATOM 808 O O . GLU A 1 97 ? -4.170 -11.780 -16.471 1.00 97.44 97 GLU A O 1
ATOM 813 N N . LYS A 1 98 ? -3.074 -10.475 -14.986 1.00 97.50 98 LYS A N 1
ATOM 814 C CA . LYS A 1 98 ? -4.239 -9.745 -14.446 1.00 97.50 98 LYS A CA 1
ATOM 815 C C . LYS A 1 98 ? -3.892 -8.274 -14.172 1.00 97.50 98 LYS A C 1
ATOM 817 O O . LYS A 1 98 ? -3.825 -7.859 -13.008 1.00 97.50 98 LYS A O 1
ATOM 822 N N . PRO A 1 99 ? -3.628 -7.474 -15.222 1.00 96.69 99 PRO A N 1
ATOM 823 C CA . PRO A 1 99 ? -3.247 -6.063 -15.095 1.00 96.69 99 PRO A CA 1
ATOM 824 C C . PRO A 1 99 ? -4.208 -5.239 -14.232 1.00 96.69 99 PRO A C 1
ATOM 826 O O . PRO A 1 99 ? -3.798 -4.306 -13.541 1.00 96.69 99 PRO A O 1
ATOM 829 N N . GLU A 1 100 ? -5.493 -5.580 -14.249 1.00 97.44 100 GLU A N 1
ATOM 830 C CA . GLU A 1 100 ? -6.522 -4.913 -13.464 1.00 97.44 100 GLU A CA 1
ATOM 831 C C . GLU A 1 100 ? -6.271 -4.982 -11.955 1.00 97.44 100 GLU A C 1
ATOM 833 O O . GLU A 1 100 ? -6.445 -3.972 -11.278 1.00 97.44 100 GLU A O 1
ATOM 838 N N . LEU A 1 101 ? -5.788 -6.118 -11.437 1.00 98.06 101 LEU A N 1
ATOM 839 C CA . LEU A 1 101 ? -5.500 -6.276 -10.008 1.00 98.06 101 LEU A CA 1
ATOM 840 C C . LEU A 1 101 ? -4.314 -5.409 -9.578 1.00 98.06 101 LEU A C 1
ATOM 842 O O . LEU A 1 101 ? -4.296 -4.884 -8.467 1.00 98.06 101 LEU A O 1
ATOM 846 N N . VAL A 1 102 ? -3.337 -5.225 -10.470 1.00 98.62 102 VAL A N 1
ATOM 847 C CA . VAL A 1 102 ? -2.192 -4.339 -10.230 1.00 98.62 102 VAL A CA 1
ATOM 848 C C . VAL A 1 102 ? -2.663 -2.890 -10.113 1.00 98.62 102 VAL A C 1
ATOM 850 O O . VAL A 1 102 ? -2.284 -2.195 -9.171 1.00 98.62 102 VAL A O 1
ATOM 853 N N . LEU A 1 103 ? -3.518 -2.439 -11.038 1.00 98.44 103 LEU A N 1
ATOM 854 C CA . LEU A 1 103 ? -4.073 -1.083 -10.996 1.00 98.44 103 LEU A CA 1
ATOM 855 C C . LEU A 1 103 ? -4.963 -0.876 -9.769 1.00 98.44 103 LEU A C 1
ATOM 857 O O . LEU A 1 103 ? -4.837 0.151 -9.109 1.00 98.44 103 LEU A O 1
ATOM 861 N N . ASP A 1 104 ? -5.812 -1.847 -9.434 1.00 98.31 104 ASP A N 1
ATOM 862 C CA . ASP A 1 104 ? -6.705 -1.762 -8.274 1.00 98.31 104 ASP A CA 1
ATOM 863 C C . ASP A 1 104 ? -5.933 -1.720 -6.956 1.00 98.31 104 ASP A C 1
ATOM 865 O O . ASP A 1 104 ? -6.281 -0.938 -6.070 1.00 98.31 104 ASP A O 1
ATOM 869 N N . CYS A 1 105 ? -4.841 -2.478 -6.845 1.00 98.69 105 CYS A N 1
ATOM 870 C CA . CYS A 1 105 ? -3.929 -2.392 -5.708 1.00 98.69 105 CYS A CA 1
ATOM 871 C C . CYS A 1 105 ? -3.315 -0.989 -5.577 1.00 98.69 105 CYS A C 1
ATOM 873 O O . CYS A 1 105 ? -3.256 -0.451 -4.472 1.00 98.69 105 CYS A O 1
ATOM 875 N N . LEU A 1 106 ? -2.854 -0.386 -6.680 1.00 98.62 106 LEU A N 1
ATOM 876 C CA . LEU A 1 106 ? -2.230 0.944 -6.662 1.00 98.62 106 LEU A CA 1
ATOM 877 C C . LEU A 1 106 ? -3.243 2.058 -6.376 1.00 98.62 106 LEU A C 1
ATOM 879 O O . LEU A 1 106 ? -2.930 2.983 -5.628 1.00 98.62 106 LEU A O 1
ATOM 883 N N . ILE A 1 107 ? -4.459 1.952 -6.914 1.00 98.31 107 ILE A N 1
ATOM 884 C CA . ILE A 1 107 ? -5.548 2.894 -6.630 1.00 98.31 107 ILE A CA 1
ATOM 885 C C . ILE A 1 107 ? -5.920 2.828 -5.147 1.00 98.31 107 ILE A C 1
ATOM 887 O O . ILE A 1 107 ? -5.889 3.861 -4.482 1.00 98.31 107 ILE A O 1
ATOM 891 N N . GLN A 1 108 ? -6.158 1.635 -4.592 1.00 98.12 108 GLN A N 1
ATOM 892 C CA . GLN A 1 108 ? -6.461 1.482 -3.163 1.00 98.12 108 GLN A CA 1
ATOM 893 C C . GLN A 1 108 ? -5.322 1.988 -2.271 1.00 98.12 108 GLN A C 1
ATOM 895 O O . GLN A 1 108 ? -5.569 2.622 -1.245 1.00 98.12 108 GLN A O 1
ATOM 900 N N . LEU A 1 109 ? -4.067 1.757 -2.669 1.00 97.94 109 LEU A N 1
ATOM 901 C CA . LEU A 1 109 ? -2.909 2.288 -1.952 1.00 97.94 109 LEU A CA 1
ATOM 902 C C . LEU A 1 109 ? -2.902 3.826 -1.956 1.00 97.94 109 LEU A C 1
ATOM 904 O O . LEU A 1 109 ? -2.666 4.446 -0.918 1.00 97.94 109 LEU A O 1
ATOM 908 N N . SER A 1 110 ? -3.196 4.441 -3.106 1.00 97.06 110 SER A N 1
ATOM 909 C CA . SER A 1 110 ? -3.297 5.898 -3.237 1.00 97.06 110 SER A CA 1
ATOM 910 C C . SER A 1 110 ? -4.414 6.477 -2.364 1.00 97.06 110 SER A C 1
ATOM 912 O O . SER A 1 110 ? -4.193 7.453 -1.644 1.00 97.06 110 SER A O 1
ATOM 914 N N . GLU A 1 111 ? -5.582 5.833 -2.350 1.00 96.62 111 GLU A N 1
ATOM 915 C CA . GLU A 1 111 ? -6.727 6.225 -1.529 1.00 96.62 111 GLU A CA 1
ATOM 916 C C . GLU A 1 111 ? -6.397 6.123 -0.039 1.00 96.62 111 GLU A C 1
ATOM 918 O O . GLU A 1 111 ? -6.690 7.052 0.714 1.00 96.62 111 GLU A O 1
ATOM 923 N N . TYR A 1 112 ? -5.719 5.049 0.379 1.00 97.25 112 TYR A N 1
ATOM 924 C CA . TYR A 1 112 ? -5.278 4.877 1.761 1.00 97.25 112 TYR A CA 1
ATOM 925 C C . TYR A 1 112 ? -4.373 6.031 2.216 1.00 97.25 112 TYR A C 1
ATOM 927 O O . TYR A 1 112 ? -4.605 6.614 3.281 1.00 97.25 112 TYR A O 1
ATOM 935 N N . PHE A 1 113 ? -3.355 6.396 1.427 1.00 95.62 113 PHE A N 1
ATOM 936 C CA . PHE A 1 113 ? -2.443 7.485 1.800 1.00 95.62 113 PHE A CA 1
ATOM 937 C C . PHE A 1 113 ? -3.142 8.849 1.833 1.00 95.62 113 PHE A C 1
ATOM 939 O O . PHE A 1 113 ? -2.904 9.634 2.757 1.00 95.62 113 PHE A O 1
ATOM 946 N N . LEU A 1 114 ? -4.056 9.107 0.891 1.00 93.06 114 LEU A N 1
ATOM 947 C CA . LEU A 1 114 ? -4.862 10.331 0.866 1.00 93.06 114 LEU A CA 1
ATOM 948 C C . LEU A 1 114 ? -5.793 10.434 2.081 1.00 93.06 114 LEU A C 1
ATOM 950 O O . LEU A 1 114 ? -5.843 11.480 2.731 1.00 93.06 114 LEU A O 1
ATOM 954 N N . GLN A 1 115 ? -6.503 9.355 2.418 1.00 95.06 115 GLN A N 1
ATOM 955 C CA . GLN A 1 115 ? -7.440 9.320 3.546 1.00 95.06 115 GLN A CA 1
ATOM 956 C C . GLN A 1 115 ? -6.728 9.523 4.886 1.00 95.06 115 GLN A C 1
ATOM 958 O O . GLN A 1 115 ? -7.203 10.279 5.734 1.00 95.06 115 GLN A O 1
ATOM 963 N N . ASN A 1 116 ? -5.557 8.905 5.057 1.00 93.75 116 ASN A N 1
ATOM 964 C CA . ASN A 1 116 ? -4.769 9.009 6.285 1.00 93.75 116 ASN A CA 1
ATOM 965 C C . ASN A 1 116 ? -3.868 10.252 6.331 1.00 93.75 116 ASN A C 1
ATOM 967 O O . ASN A 1 116 ? -3.128 10.428 7.299 1.00 93.75 116 ASN A O 1
ATOM 971 N N . ARG A 1 117 ? -3.935 11.125 5.311 1.00 89.50 117 ARG A N 1
ATOM 972 C CA . ARG A 1 117 ? -3.115 12.342 5.185 1.00 89.50 117 ARG A CA 1
ATOM 973 C C . ARG A 1 117 ? -1.628 12.066 5.395 1.00 89.50 117 ARG A C 1
ATOM 975 O O . ARG A 1 117 ? -0.943 12.862 6.032 1.00 89.50 117 ARG A O 1
ATOM 982 N N . ILE A 1 118 ? -1.142 10.938 4.887 1.00 85.88 118 ILE A N 1
ATOM 983 C CA . ILE A 1 118 ? 0.281 10.611 4.915 1.00 85.88 118 ILE A CA 1
ATOM 984 C C . ILE A 1 118 ? 0.879 11.352 3.717 1.00 85.88 118 ILE A C 1
ATOM 986 O O . ILE A 1 118 ? 0.655 10.919 2.583 1.00 85.88 118 ILE A O 1
ATOM 990 N N . PRO A 1 119 ? 1.556 12.502 3.912 1.00 83.88 119 PRO A N 1
ATOM 991 C CA . PRO A 1 119 ? 2.198 13.158 2.789 1.00 83.88 119 PRO A CA 1
ATOM 992 C C . PRO A 1 119 ? 3.272 12.213 2.241 1.00 83.88 119 PRO A C 1
ATOM 994 O O . PRO A 1 119 ? 3.857 11.457 3.026 1.00 83.88 119 PRO A O 1
ATOM 997 N N . PRO A 1 120 ? 3.579 12.258 0.933 1.00 83.50 120 PRO A N 1
ATOM 998 C CA . PRO A 1 120 ? 4.858 11.741 0.491 1.00 83.50 120 PRO A CA 1
ATOM 999 C C . PRO A 1 120 ? 5.907 12.489 1.314 1.00 83.50 120 PRO A C 1
ATOM 1001 O O . PRO A 1 120 ? 6.012 13.716 1.246 1.00 83.50 120 PRO A O 1
ATOM 1004 N N . GLY A 1 121 ? 6.601 11.771 2.192 1.00 78.00 121 GLY A N 1
ATOM 1005 C CA . GLY A 1 121 ? 7.760 12.293 2.871 1.00 78.00 121 GLY A CA 1
ATOM 1006 C C . GLY A 1 121 ? 8.648 12.861 1.786 1.00 78.00 121 GLY A C 1
ATOM 1007 O O . GLY A 1 121 ? 8.951 12.166 0.815 1.00 78.00 121 GLY A O 1
ATOM 1008 N N . ASN A 1 122 ? 9.028 14.132 1.925 1.00 60.00 122 ASN A N 1
ATOM 1009 C CA . ASN A 1 122 ? 10.163 14.654 1.188 1.00 60.00 122 ASN A CA 1
ATOM 1010 C C . ASN A 1 122 ? 11.260 13.646 1.484 1.00 60.00 122 ASN A C 1
ATOM 1012 O O . ASN A 1 122 ? 11.711 13.595 2.632 1.00 60.00 122 ASN A O 1
ATOM 1016 N N . ALA A 1 123 ? 11.570 12.766 0.529 1.00 53.81 123 ALA A N 1
ATOM 1017 C CA . ALA A 1 123 ? 12.623 11.780 0.654 1.00 53.81 123 ALA A CA 1
ATOM 1018 C C . ALA A 1 123 ? 13.889 12.616 0.734 1.00 53.81 123 ALA A C 1
ATOM 1020 O O . ALA A 1 123 ? 14.493 12.949 -0.278 1.00 53.81 123 ALA A O 1
ATOM 1021 N N . SER A 1 124 ? 14.151 13.125 1.936 1.00 47.66 124 SER A N 1
ATOM 1022 C CA . SER A 1 124 ? 14.908 14.344 2.081 1.00 47.66 124 SER A CA 1
ATOM 1023 C C . SER A 1 124 ? 16.295 14.014 1.592 1.00 47.66 124 SER A C 1
ATOM 1025 O O . SER A 1 124 ? 16.867 13.001 2.014 1.00 47.66 124 SER A O 1
ATOM 1027 N N . GLU A 1 125 ? 16.819 14.890 0.750 1.00 53.19 125 GLU A N 1
ATOM 1028 C CA . GLU A 1 125 ? 18.193 14.926 0.252 1.00 53.19 125 GLU A CA 1
ATOM 1029 C C . GLU A 1 125 ? 19.245 14.973 1.388 1.00 53.19 125 GLU A C 1
ATOM 1031 O O . GLU A 1 125 ? 20.436 15.088 1.140 1.00 53.19 125 GLU A O 1
ATOM 1036 N N . ASN A 1 126 ? 18.828 14.830 2.650 1.00 49.31 126 ASN A N 1
ATOM 1037 C CA . ASN A 1 126 ? 19.648 14.893 3.852 1.00 49.31 126 ASN A CA 1
ATOM 1038 C C . ASN A 1 126 ? 20.127 13.521 4.356 1.00 49.31 126 ASN A C 1
ATOM 1040 O O . ASN A 1 126 ? 20.652 13.423 5.463 1.00 49.31 126 ASN A O 1
ATOM 1044 N N . GLY A 1 127 ? 19.968 12.454 3.568 1.00 48.06 127 GLY A N 1
ATOM 1045 C CA . GLY A 1 127 ? 20.733 11.229 3.790 1.00 48.06 127 GLY A CA 1
ATOM 1046 C C . GLY A 1 127 ? 22.146 11.440 3.262 1.00 48.06 127 GLY A C 1
ATOM 1047 O O . GLY A 1 127 ? 22.355 11.310 2.062 1.00 48.06 127 GLY A O 1
ATOM 1048 N N . SER A 1 128 ? 23.076 11.804 4.145 1.00 44.09 128 SER A N 1
ATOM 1049 C CA . SER A 1 128 ? 24.517 11.870 3.883 1.00 44.09 128 SER A CA 1
ATOM 1050 C C . SER A 1 128 ? 24.971 10.742 2.950 1.00 44.09 128 SER A C 1
ATOM 1052 O O . SER A 1 128 ? 24.699 9.576 3.225 1.00 44.09 128 SER A O 1
ATOM 1054 N N . ASN A 1 129 ? 25.658 11.120 1.869 1.00 45.19 129 ASN A N 1
ATOM 1055 C CA . ASN A 1 129 ? 26.201 10.295 0.780 1.00 45.19 129 ASN A CA 1
ATOM 1056 C C . ASN A 1 129 ? 27.230 9.216 1.212 1.00 45.19 129 ASN A C 1
ATOM 1058 O O . ASN A 1 129 ? 28.212 8.998 0.506 1.00 45.19 129 ASN A O 1
ATOM 1062 N N . GLU A 1 130 ? 27.073 8.561 2.362 1.00 47.59 130 GLU A N 1
ATOM 1063 C CA . GLU A 1 130 ? 28.028 7.547 2.838 1.00 47.59 130 GLU A CA 1
ATOM 1064 C C . GLU A 1 130 ? 27.692 6.120 2.391 1.00 47.59 130 GLU A C 1
ATOM 1066 O O . GLU A 1 130 ? 28.593 5.288 2.320 1.00 47.59 130 GLU A O 1
ATOM 1071 N N . ASP A 1 131 ? 26.461 5.856 1.951 1.00 44.38 131 ASP A N 1
ATOM 1072 C CA . ASP A 1 131 ? 26.146 4.639 1.204 1.00 44.38 131 ASP A CA 1
ATOM 1073 C C . ASP A 1 131 ? 26.134 4.997 -0.280 1.00 44.38 131 ASP A C 1
ATOM 1075 O O . ASP A 1 131 ? 25.245 5.715 -0.734 1.00 44.38 131 ASP A O 1
ATOM 1079 N N . GLY A 1 132 ? 27.157 4.549 -1.016 1.00 43.28 132 GLY A N 1
ATOM 1080 C CA . GLY A 1 132 ? 27.411 4.847 -2.430 1.00 43.28 132 GLY A CA 1
ATOM 1081 C C . GLY A 1 132 ? 26.319 4.365 -3.388 1.00 43.28 132 GLY A C 1
ATOM 1082 O O . GLY A 1 132 ? 26.559 3.500 -4.229 1.00 43.28 132 GLY A O 1
ATOM 1083 N N . PHE A 1 133 ? 25.126 4.943 -3.282 1.00 49.06 133 PHE A N 1
ATOM 1084 C CA . PHE A 1 133 ? 24.121 4.894 -4.322 1.00 49.06 133 PHE A CA 1
ATOM 1085 C C . PHE A 1 133 ? 24.666 5.682 -5.511 1.00 49.06 133 PHE A C 1
ATOM 1087 O O . PHE A 1 133 ? 24.966 6.871 -5.361 1.00 49.06 133 PHE A O 1
ATOM 1094 N N . PRO A 1 134 ? 24.831 5.054 -6.686 1.00 51.59 134 PRO A N 1
ATOM 1095 C CA . PRO A 1 134 ? 25.092 5.818 -7.888 1.00 51.59 134 PRO A CA 1
ATOM 1096 C C . PRO A 1 134 ? 23.957 6.835 -8.027 1.00 51.59 134 PRO A C 1
ATOM 1098 O O . PRO A 1 134 ? 22.783 6.507 -7.841 1.00 51.59 134 PRO A O 1
ATOM 1101 N N . SER A 1 135 ? 24.318 8.092 -8.279 1.00 51.88 135 SER A N 1
ATOM 1102 C CA . SER A 1 135 ? 23.398 9.130 -8.729 1.00 51.88 135 SER A CA 1
ATOM 1103 C C . SER A 1 135 ? 22.854 8.686 -10.090 1.00 51.88 135 SER A C 1
ATOM 1105 O O . SER A 1 135 ? 23.372 9.079 -11.135 1.00 51.88 135 SER A O 1
ATOM 1107 N N . ASP A 1 136 ? 21.915 7.744 -10.060 1.00 52.75 136 ASP A N 1
ATOM 1108 C CA . ASP A 1 136 ? 2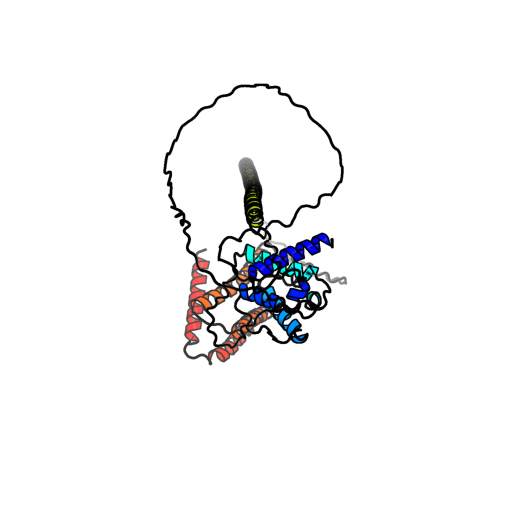1.410 7.054 -11.233 1.00 52.75 136 ASP A CA 1
ATOM 1109 C C . ASP A 1 136 ? 20.506 8.018 -11.985 1.00 52.75 136 ASP A C 1
ATOM 1111 O O . ASP A 1 136 ? 19.356 8.270 -11.613 1.00 52.75 136 ASP A O 1
ATOM 1115 N N . ASP A 1 137 ? 21.075 8.540 -13.062 1.00 51.94 137 ASP A N 1
ATOM 1116 C CA . ASP A 1 137 ? 20.373 9.078 -14.208 1.00 51.94 137 ASP A CA 1
ATOM 1117 C C . ASP A 1 137 ? 19.344 8.030 -14.664 1.00 51.94 137 ASP A C 1
ATOM 1119 O O . ASP A 1 137 ? 19.674 7.025 -15.304 1.00 51.94 137 ASP A O 1
ATOM 1123 N N . LEU A 1 138 ? 18.087 8.207 -14.244 1.00 56.38 138 LEU A N 1
ATOM 1124 C CA . LEU A 1 138 ? 16.953 7.379 -14.653 1.00 56.38 138 LEU A CA 1
ATOM 1125 C C . LEU A 1 138 ? 16.593 7.723 -16.095 1.00 56.38 138 LEU A C 1
ATOM 1127 O O . LEU A 1 138 ? 15.503 8.214 -16.387 1.00 56.38 138 LEU A O 1
ATOM 1131 N N . SER A 1 139 ? 17.514 7.433 -17.003 1.00 55.44 139 SER A N 1
ATOM 1132 C CA . SER A 1 139 ? 17.192 7.277 -18.406 1.00 55.44 139 SER A CA 1
ATOM 1133 C C . SER A 1 139 ? 16.246 6.088 -18.516 1.00 55.44 139 SER A C 1
ATOM 1135 O O . SER A 1 139 ? 16.622 4.921 -18.379 1.00 55.44 139 SER A O 1
ATOM 1137 N N . TYR A 1 140 ? 14.962 6.391 -18.675 1.00 58.75 140 TYR A N 1
ATOM 1138 C CA . TYR A 1 140 ? 13.995 5.373 -19.028 1.00 58.75 140 TYR A CA 1
ATOM 1139 C C . TYR A 1 140 ? 14.257 5.016 -20.489 1.00 58.75 140 TYR A C 1
ATOM 1141 O O . TYR A 1 140 ? 14.295 5.891 -21.353 1.00 58.75 140 TYR A O 1
ATOM 1149 N N . TYR A 1 141 ? 14.516 3.742 -20.752 1.00 53.19 141 TYR A N 1
ATOM 1150 C CA . TYR A 1 141 ? 14.678 3.258 -22.111 1.00 53.19 141 TYR A CA 1
ATOM 1151 C C . TYR A 1 141 ? 13.291 2.943 -22.664 1.00 53.19 141 TYR A C 1
ATOM 1153 O O . TYR A 1 141 ? 12.502 2.276 -21.991 1.00 53.19 141 TYR A O 1
ATOM 1161 N N . ASP A 1 142 ? 12.977 3.418 -23.866 1.00 57.56 142 ASP A N 1
ATOM 1162 C CA . ASP A 1 142 ? 11.788 2.938 -24.570 1.00 57.56 142 ASP A CA 1
ATOM 1163 C C . ASP A 1 142 ? 11.910 1.422 -24.862 1.00 57.56 142 ASP A C 1
ATOM 1165 O O . ASP A 1 142 ? 12.967 0.806 -24.689 1.00 57.56 142 ASP A O 1
ATOM 1169 N N . ASN A 1 143 ? 10.834 0.795 -25.347 1.00 49.03 143 ASN A N 1
ATOM 1170 C CA . ASN A 1 143 ? 10.853 -0.622 -25.742 1.00 49.03 143 ASN A CA 1
ATOM 1171 C C . ASN A 1 143 ? 11.879 -0.940 -26.860 1.00 49.03 143 ASN A C 1
ATOM 1173 O O . ASN A 1 143 ? 12.109 -2.113 -27.153 1.00 49.03 143 ASN A O 1
ATOM 1177 N N . ASN A 1 144 ? 12.514 0.076 -27.459 1.00 49.06 144 ASN A N 1
ATOM 1178 C CA . ASN A 1 144 ? 13.558 -0.049 -28.475 1.00 49.06 144 ASN A CA 1
ATOM 1179 C C . ASN A 1 144 ? 14.976 0.178 -27.916 1.00 49.06 144 ASN A C 1
ATOM 1181 O O . ASN A 1 144 ? 15.937 0.158 -28.684 1.00 49.06 144 ASN A O 1
ATOM 1185 N N . GLY A 1 145 ? 15.134 0.376 -26.603 1.00 47.34 145 GLY A N 1
ATOM 1186 C CA . GLY A 1 145 ? 16.437 0.632 -25.993 1.00 47.34 145 GLY A CA 1
ATOM 1187 C C . GLY A 1 145 ? 16.975 2.044 -26.242 1.00 47.34 145 GLY A C 1
ATOM 1188 O O . GLY A 1 145 ? 18.175 2.264 -26.077 1.00 47.34 145 GLY A O 1
ATOM 1189 N N . ASN A 1 146 ? 16.127 3.007 -26.612 1.00 56.34 146 ASN A N 1
ATOM 1190 C CA . ASN A 1 146 ? 16.519 4.409 -26.737 1.00 56.34 146 ASN A CA 1
ATOM 1191 C C . 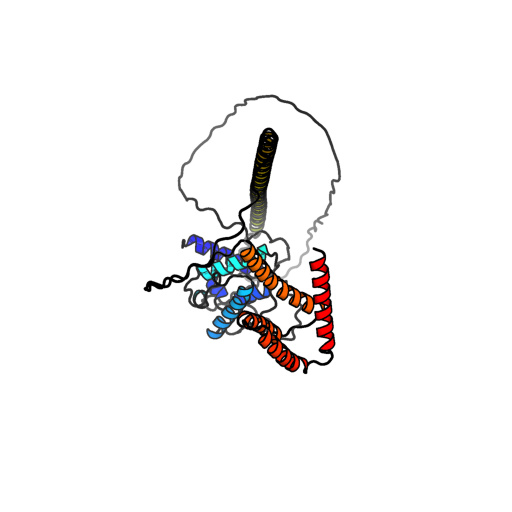ASN A 1 146 ? 16.355 5.137 -25.403 1.00 56.34 146 ASN A C 1
ATOM 1193 O O . ASN A 1 146 ? 15.309 5.056 -24.763 1.00 56.34 146 ASN A O 1
ATOM 1197 N N . ILE A 1 147 ? 17.382 5.893 -25.025 1.00 52.72 147 ILE A N 1
ATOM 1198 C CA . ILE A 1 147 ? 17.395 6.779 -23.858 1.00 52.72 147 ILE A CA 1
ATOM 1199 C C . ILE A 1 147 ? 16.344 7.882 -24.053 1.00 52.72 147 ILE A C 1
ATOM 1201 O O . ILE A 1 147 ? 16.512 8.756 -24.908 1.00 52.72 147 ILE A O 1
ATOM 1205 N N . ILE A 1 148 ? 15.285 7.888 -23.239 1.00 56.62 148 ILE A N 1
ATOM 1206 C CA . ILE A 1 148 ? 14.387 9.041 -23.114 1.00 56.62 148 ILE A CA 1
ATOM 1207 C C . ILE A 1 148 ? 15.111 10.075 -22.241 1.00 56.62 148 ILE A C 1
ATOM 1209 O O . ILE A 1 148 ? 15.041 10.044 -21.013 1.00 56.62 148 ILE A O 1
ATOM 1213 N N . ASN A 1 149 ? 15.871 10.966 -22.880 1.00 46.50 149 ASN A N 1
ATOM 1214 C CA . ASN A 1 149 ? 16.575 12.056 -22.204 1.00 46.50 149 ASN A CA 1
ATOM 1215 C C . ASN A 1 149 ? 15.569 13.091 -21.685 1.00 46.50 149 ASN A C 1
ATOM 1217 O O . ASN A 1 149 ? 15.088 13.940 -22.436 1.00 46.50 149 ASN A O 1
ATOM 1221 N N . ASN A 1 150 ? 15.285 13.049 -20.385 1.00 49.81 150 ASN A N 1
ATOM 1222 C CA . ASN A 1 150 ? 14.375 13.972 -19.705 1.00 49.81 150 ASN A CA 1
ATOM 1223 C C . ASN A 1 150 ? 15.098 15.270 -19.279 1.00 49.81 150 ASN A C 1
ATOM 1225 O O . ASN A 1 150 ? 15.048 15.685 -18.125 1.00 49.81 150 ASN A O 1
ATOM 1229 N N . ASN A 1 151 ? 15.806 15.917 -20.212 1.00 43.97 151 ASN A N 1
ATOM 1230 C CA . ASN A 1 151 ? 16.671 17.074 -19.926 1.00 43.97 151 ASN A CA 1
ATOM 1231 C C . ASN A 1 151 ? 15.974 18.449 -19.993 1.00 43.97 151 ASN A C 1
ATOM 1233 O O . ASN A 1 151 ? 16.630 19.465 -20.194 1.00 43.97 151 ASN A O 1
ATOM 1237 N N . ASN A 1 152 ? 14.660 18.509 -19.755 1.00 43.69 152 ASN A N 1
ATOM 1238 C CA . ASN A 1 152 ? 13.916 19.768 -19.615 1.00 43.69 152 ASN A CA 1
ATOM 1239 C C . ASN A 1 152 ? 13.403 19.956 -18.179 1.00 43.69 152 ASN A C 1
ATOM 1241 O O . ASN A 1 152 ? 12.208 20.104 -17.937 1.00 43.69 152 ASN A O 1
ATOM 1245 N N . ASN A 1 153 ? 14.323 19.980 -17.213 1.00 41.06 153 ASN A N 1
ATOM 1246 C CA . ASN A 1 153 ? 14.019 20.392 -15.844 1.00 41.06 153 ASN A CA 1
ATOM 1247 C C . ASN A 1 153 ? 14.261 21.895 -15.680 1.00 41.06 153 ASN A C 1
ATOM 1249 O O . ASN A 1 153 ? 15.294 22.329 -15.180 1.00 41.06 153 ASN A O 1
ATOM 1253 N N . ASN A 1 154 ? 13.267 22.685 -16.086 1.00 37.91 154 ASN A N 1
ATOM 1254 C CA . ASN A 1 154 ? 13.091 24.063 -15.630 1.00 37.91 154 ASN A CA 1
ATOM 1255 C C . ASN A 1 154 ? 11.753 24.158 -14.874 1.00 37.91 154 ASN A C 1
ATOM 1257 O O . ASN A 1 154 ? 10.826 24.849 -15.287 1.00 37.91 154 ASN A O 1
ATOM 1261 N N . TYR A 1 155 ? 11.621 23.380 -13.793 1.00 41.91 155 TYR A N 1
ATOM 1262 C CA . TYR A 1 155 ? 10.460 23.425 -12.902 1.00 41.91 155 TYR A CA 1
ATOM 1263 C C . TYR A 1 155 ? 10.731 24.380 -11.739 1.00 41.91 155 TYR A C 1
ATOM 1265 O O . TYR A 1 155 ? 11.211 24.000 -10.672 1.00 41.91 155 TYR A O 1
ATOM 1273 N N . ASN A 1 156 ? 10.371 25.645 -11.951 1.00 42.34 156 ASN A N 1
ATOM 1274 C CA . ASN A 1 156 ? 10.162 26.605 -10.875 1.00 42.34 156 ASN A CA 1
ATOM 1275 C C . ASN A 1 156 ? 8.910 26.213 -10.073 1.00 42.34 156 ASN A C 1
ATOM 1277 O O . ASN A 1 156 ? 7.781 26.526 -10.434 1.00 42.34 156 ASN A O 1
ATOM 1281 N N . ASN A 1 157 ? 9.151 25.478 -8.992 1.00 38.41 157 ASN A N 1
ATOM 1282 C CA . ASN A 1 157 ? 8.561 25.629 -7.662 1.00 38.41 157 ASN A CA 1
ATOM 1283 C C . ASN A 1 157 ? 7.247 26.451 -7.572 1.00 38.41 157 ASN A C 1
ATOM 1285 O O . ASN A 1 157 ? 7.273 27.654 -7.307 1.00 38.41 157 ASN A O 1
ATOM 1289 N N . HIS A 1 158 ? 6.085 25.796 -7.703 1.00 41.91 158 HIS A N 1
ATOM 1290 C CA . HIS A 1 158 ? 4.821 26.344 -7.198 1.00 41.91 158 HIS A CA 1
ATOM 1291 C C . HIS A 1 158 ? 3.955 25.264 -6.522 1.00 41.91 158 HIS A C 1
ATOM 1293 O O . HIS A 1 158 ? 3.249 24.482 -7.154 1.00 41.91 158 HIS A O 1
ATOM 1299 N N . ASN A 1 159 ? 4.033 25.253 -5.188 1.00 41.78 159 ASN A N 1
ATOM 1300 C CA . ASN A 1 159 ? 3.146 24.568 -4.246 1.00 41.78 159 ASN A CA 1
ATOM 1301 C C . ASN A 1 159 ? 1.660 24.894 -4.512 1.00 41.78 159 ASN A C 1
ATOM 1303 O O . ASN A 1 159 ? 1.239 25.981 -4.118 1.00 41.78 159 ASN A O 1
ATOM 1307 N N . ASN A 1 160 ? 0.867 23.984 -5.117 1.00 46.19 160 ASN A N 1
ATOM 1308 C CA . ASN A 1 160 ? -0.599 23.889 -4.889 1.00 46.19 160 ASN A CA 1
ATOM 1309 C C . ASN A 1 160 ? -1.360 22.694 -5.547 1.00 46.19 160 ASN A C 1
ATOM 1311 O O . ASN A 1 160 ? -2.486 22.862 -6.009 1.00 46.19 160 ASN A O 1
ATOM 1315 N N . ASN A 1 161 ? -0.823 21.464 -5.579 1.00 46.19 161 ASN A N 1
ATOM 1316 C CA . ASN A 1 161 ? -1.454 20.330 -6.302 1.00 46.19 161 ASN A CA 1
ATOM 1317 C C . ASN A 1 161 ? -2.126 19.245 -5.427 1.00 46.19 161 ASN A C 1
ATOM 1319 O O . ASN A 1 161 ? -1.959 18.054 -5.664 1.00 46.19 161 ASN A O 1
ATOM 1323 N N . ASN A 1 162 ? -2.965 19.632 -4.458 1.00 50.34 162 ASN A N 1
ATOM 1324 C CA . ASN A 1 162 ? -3.675 18.677 -3.581 1.00 50.34 162 ASN A CA 1
ATOM 1325 C C . ASN A 1 162 ? -5.076 18.219 -4.063 1.00 50.34 162 ASN A C 1
ATOM 1327 O O . ASN A 1 162 ? -5.761 17.527 -3.317 1.00 50.34 162 ASN A O 1
ATOM 1331 N N . ASN A 1 163 ? -5.522 18.548 -5.286 1.00 55.16 163 ASN A N 1
ATOM 1332 C CA . ASN A 1 163 ? -6.921 18.322 -5.718 1.00 55.16 163 ASN A CA 1
ATOM 1333 C C . ASN A 1 163 ? -7.132 17.414 -6.953 1.00 55.16 163 ASN A C 1
ATOM 1335 O O . ASN A 1 163 ? -8.255 17.309 -7.439 1.00 55.16 163 ASN A O 1
ATOM 1339 N N . ILE A 1 164 ? -6.104 16.733 -7.471 1.00 53.72 164 ILE A N 1
ATOM 1340 C CA . ILE A 1 164 ? -6.207 15.993 -8.751 1.00 53.72 164 ILE A CA 1
ATOM 1341 C C . ILE A 1 164 ? -6.861 14.593 -8.616 1.00 53.72 164 ILE A C 1
ATOM 1343 O O . ILE A 1 164 ? -7.298 14.022 -9.609 1.00 53.72 164 ILE A O 1
ATOM 1347 N N . PHE A 1 165 ? -7.034 14.049 -7.406 1.00 52.50 165 PHE A N 1
ATOM 1348 C CA . PHE A 1 165 ? -7.424 12.636 -7.231 1.00 52.50 165 PHE A CA 1
ATOM 1349 C C . PHE A 1 165 ? -8.925 12.306 -7.185 1.00 52.50 165 PHE A C 1
ATOM 1351 O O . PHE A 1 165 ? -9.281 11.136 -7.268 1.00 52.50 165 PHE A O 1
ATOM 1358 N N . TYR A 1 166 ? -9.826 13.286 -7.096 1.00 50.53 166 TYR A N 1
ATOM 1359 C CA . TYR A 1 166 ? -11.221 13.014 -6.708 1.00 50.53 166 TYR A CA 1
ATOM 1360 C C . TYR A 1 166 ? -12.268 12.955 -7.840 1.00 50.53 166 TYR A C 1
ATOM 1362 O O . TYR A 1 166 ? -13.454 12.984 -7.531 1.00 50.53 166 TYR A O 1
ATOM 1370 N N . ASN A 1 167 ? -11.904 12.855 -9.131 1.00 46.59 167 ASN A N 1
ATOM 1371 C CA . ASN A 1 167 ? -12.888 13.136 -10.198 1.00 46.59 167 ASN A CA 1
ATOM 1372 C C . ASN A 1 167 ? -12.960 12.195 -11.425 1.00 46.59 167 ASN A C 1
ATOM 1374 O O . ASN A 1 167 ? -13.304 12.650 -12.511 1.00 46.59 167 ASN A O 1
ATOM 1378 N N . ILE A 1 168 ? -12.664 10.893 -11.293 1.00 51.66 168 ILE A N 1
ATOM 1379 C CA . ILE A 1 168 ? -12.631 9.957 -12.451 1.00 51.66 168 ILE A CA 1
ATOM 1380 C C . ILE A 1 168 ? -13.802 8.940 -12.488 1.00 51.66 168 ILE A C 1
ATOM 1382 O O . ILE A 1 168 ? -13.906 8.144 -13.415 1.00 51.66 168 ILE A O 1
ATOM 1386 N N . ASN A 1 169 ? -14.778 9.015 -11.576 1.00 45.22 169 ASN A N 1
ATOM 1387 C CA . ASN A 1 169 ? -15.961 8.138 -11.592 1.00 45.22 169 ASN A CA 1
ATOM 1388 C C . ASN A 1 169 ? -17.260 8.919 -11.847 1.00 45.22 169 ASN A C 1
ATOM 1390 O O . ASN A 1 169 ? -17.929 9.301 -10.892 1.00 45.22 169 ASN A O 1
ATOM 1394 N N . ASN A 1 170 ? -17.586 9.159 -13.126 1.00 45.72 170 ASN A N 1
ATOM 1395 C CA . ASN A 1 170 ? -18.943 9.237 -13.712 1.00 45.72 170 ASN A CA 1
ATOM 1396 C C . ASN A 1 170 ? -18.941 10.127 -14.963 1.00 45.72 170 ASN A C 1
ATOM 1398 O O . ASN A 1 170 ? -19.079 11.338 -14.846 1.00 45.72 170 ASN A O 1
ATOM 1402 N N . ASN A 1 171 ? -18.840 9.537 -16.158 1.00 47.44 171 ASN A N 1
ATOM 1403 C CA . ASN A 1 171 ? -19.553 10.039 -17.339 1.00 47.44 171 ASN A CA 1
ATOM 1404 C C . ASN A 1 171 ? -19.564 8.984 -18.445 1.00 47.44 171 ASN A C 1
ATOM 1406 O O . ASN A 1 171 ? -18.773 8.996 -19.380 1.00 47.44 171 ASN A O 1
ATOM 1410 N N . ASN A 1 172 ? -20.515 8.068 -18.306 1.00 42.78 172 ASN A N 1
ATOM 1411 C CA . ASN A 1 172 ? -20.949 7.164 -19.351 1.00 42.78 172 ASN A CA 1
ATOM 1412 C C . ASN A 1 172 ? -22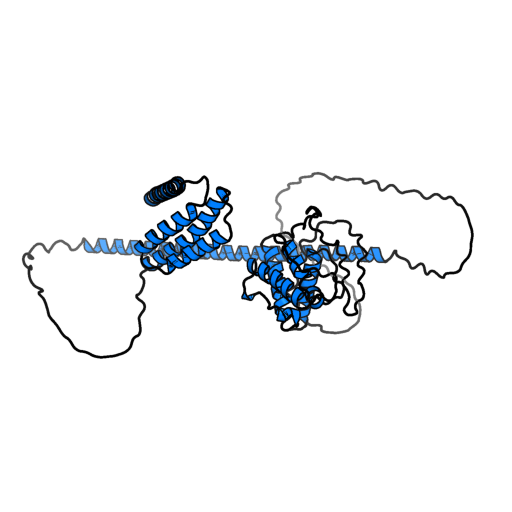.171 7.816 -20.020 1.00 42.78 172 ASN A C 1
ATOM 1414 O O . ASN A 1 172 ? -23.288 7.626 -19.544 1.00 42.78 172 ASN A O 1
ATOM 1418 N N . HIS A 1 173 ? -21.992 8.650 -21.055 1.00 45.84 173 HIS A N 1
ATOM 1419 C CA . HIS A 1 173 ? -23.124 9.004 -21.921 1.00 45.84 173 HIS A CA 1
ATOM 1420 C C . HIS A 1 173 ? -22.744 9.469 -23.337 1.00 45.84 173 HIS A C 1
ATOM 1422 O O . HIS A 1 173 ? -22.461 10.630 -23.603 1.00 45.84 173 HIS A O 1
ATOM 1428 N N . ASN A 1 174 ? -22.820 8.491 -24.238 1.00 47.38 174 ASN A N 1
ATOM 1429 C CA . ASN A 1 174 ? -23.583 8.502 -25.486 1.00 47.38 174 ASN A CA 1
ATOM 1430 C C . ASN A 1 174 ? -23.361 9.674 -26.460 1.00 47.38 174 ASN A C 1
ATOM 1432 O O . ASN A 1 174 ? -24.064 10.683 -26.472 1.00 47.38 174 ASN A O 1
ATOM 1436 N N . ASN A 1 175 ? -22.419 9.430 -27.363 1.00 42.00 175 ASN A N 1
ATOM 1437 C CA . ASN A 1 175 ? -22.204 10.143 -28.607 1.00 42.00 175 ASN A CA 1
ATOM 1438 C C . ASN A 1 175 ? -23.419 9.936 -29.534 1.00 42.00 175 ASN A C 1
ATOM 1440 O O . ASN A 1 175 ? -23.604 8.838 -30.058 1.00 42.00 175 ASN A O 1
ATOM 1444 N N . ASN A 1 176 ? -24.247 10.966 -29.744 1.00 53.28 176 ASN A N 1
ATOM 1445 C CA . ASN A 1 176 ? -25.245 10.953 -30.812 1.00 53.28 176 ASN A CA 1
ATOM 1446 C C . ASN A 1 176 ? -25.147 12.214 -31.676 1.00 53.28 176 ASN A C 1
ATOM 1448 O O . ASN A 1 176 ? -25.400 13.343 -31.267 1.00 53.28 176 ASN A O 1
ATOM 1452 N N . ASN A 1 177 ? -24.735 11.933 -32.899 1.00 44.06 177 ASN A N 1
ATOM 1453 C CA . ASN A 1 177 ? -24.478 12.779 -34.039 1.00 44.06 177 ASN A CA 1
ATOM 1454 C C . ASN A 1 177 ? -25.804 13.315 -34.617 1.00 44.06 177 ASN A C 1
ATOM 1456 O O . ASN A 1 177 ? -26.568 12.519 -35.162 1.00 44.06 177 ASN A O 1
ATOM 1460 N N . HIS A 1 178 ? -26.083 14.627 -34.585 1.00 50.66 178 HIS A N 1
ATOM 1461 C CA . HIS A 1 178 ? -26.916 15.202 -35.647 1.00 50.66 178 HIS A CA 1
ATOM 1462 C C . HIS A 1 178 ? -26.693 16.689 -35.944 1.00 50.66 178 HIS A C 1
ATOM 1464 O O . HIS A 1 178 ? -26.749 17.576 -35.100 1.00 50.66 178 HIS A O 1
ATOM 1470 N N . ASN A 1 179 ? -26.453 16.880 -37.231 1.00 45.69 179 ASN A N 1
ATOM 1471 C CA . ASN A 1 179 ? -26.196 18.059 -38.024 1.00 45.69 179 ASN A CA 1
ATOM 1472 C C . ASN A 1 179 ? -27.532 18.750 -38.370 1.00 45.69 179 ASN A C 1
ATOM 1474 O O . ASN A 1 179 ? -28.382 18.076 -38.940 1.00 45.69 179 ASN A O 1
ATOM 1478 N N . HIS A 1 180 ? -27.726 20.046 -38.075 1.00 49.91 180 HIS A N 1
ATOM 1479 C CA . HIS A 1 180 ? -28.431 20.975 -38.983 1.00 49.91 180 HIS A CA 1
ATOM 1480 C C . HIS A 1 180 ? -28.465 22.440 -38.499 1.00 49.91 180 HIS A C 1
ATOM 1482 O O . HIS A 1 180 ? -29.174 22.817 -37.576 1.00 49.91 180 HIS A O 1
ATOM 1488 N N . ASN A 1 181 ? -27.685 23.259 -39.202 1.00 46.09 181 ASN A N 1
ATOM 1489 C CA . ASN A 1 181 ? -28.021 24.531 -39.848 1.00 46.09 181 ASN A CA 1
ATOM 1490 C C . ASN A 1 181 ? -29.345 25.268 -39.487 1.00 46.09 181 ASN A C 1
ATOM 1492 O O . ASN A 1 181 ? -30.431 24.747 -39.728 1.00 46.09 181 ASN A O 1
ATOM 1496 N N . ASN A 1 182 ? -29.192 26.572 -39.198 1.00 45.84 182 ASN A N 1
ATOM 1497 C CA . ASN A 1 182 ? -29.862 27.716 -39.854 1.00 45.84 182 ASN A CA 1
ATOM 1498 C C . ASN A 1 182 ? -30.752 28.654 -38.990 1.00 45.84 182 ASN A C 1
ATOM 1500 O O . ASN A 1 182 ? -31.814 28.283 -38.510 1.00 45.84 182 ASN A O 1
ATOM 1504 N N . ASN A 1 183 ? -30.314 29.921 -38.969 1.00 46.28 183 ASN A N 1
ATOM 1505 C CA . ASN A 1 183 ? -31.052 31.194 -38.970 1.00 46.28 183 ASN A CA 1
ATOM 1506 C C . ASN A 1 183 ? -32.027 31.607 -37.840 1.00 46.28 183 ASN A C 1
ATOM 1508 O O . ASN A 1 183 ? -33.153 31.141 -37.747 1.00 46.28 183 ASN A O 1
ATOM 1512 N N . ASN A 1 184 ? -31.614 32.684 -37.150 1.00 45.38 184 ASN A N 1
ATOM 1513 C CA . ASN A 1 184 ? -32.233 34.021 -37.192 1.00 45.38 184 ASN A CA 1
ATOM 1514 C C . ASN A 1 184 ? -33.732 34.129 -36.835 1.00 45.38 184 ASN A C 1
ATOM 1516 O O . ASN A 1 184 ? -34.573 33.814 -37.666 1.00 45.38 184 ASN A O 1
ATOM 1520 N N . ASN A 1 185 ? -34.075 34.722 -35.682 1.00 49.25 185 ASN A N 1
ATOM 1521 C CA . ASN A 1 185 ? -34.690 36.058 -35.652 1.00 49.25 185 ASN A CA 1
ATOM 1522 C C . ASN A 1 185 ? -34.867 36.592 -34.218 1.00 49.25 185 ASN A C 1
ATOM 1524 O O . ASN A 1 185 ? -35.115 35.870 -33.258 1.00 49.25 185 ASN A O 1
ATOM 1528 N N . ASN A 1 186 ? -34.750 37.907 -34.157 1.00 46.28 186 ASN A N 1
ATOM 1529 C CA . ASN A 1 186 ? -34.901 38.834 -33.056 1.00 46.28 186 ASN A CA 1
ATOM 1530 C C . ASN A 1 186 ? -36.349 38.897 -32.511 1.00 46.28 186 ASN A C 1
ATOM 1532 O O . ASN A 1 186 ? -37.299 38.650 -33.254 1.00 46.28 186 ASN A O 1
ATOM 1536 N N . ASN A 1 187 ? -36.477 39.376 -31.265 1.00 48.72 187 ASN A N 1
ATOM 1537 C CA . ASN A 1 187 ? -37.459 40.366 -30.777 1.00 48.72 187 ASN A CA 1
ATOM 1538 C C . ASN A 1 187 ? -38.252 39.965 -29.508 1.00 48.72 187 ASN A C 1
ATOM 1540 O O . ASN A 1 187 ? -39.260 39.270 -29.554 1.00 48.72 187 ASN A O 1
ATOM 1544 N N . ASN A 1 188 ? -37.764 40.481 -28.376 1.00 45.88 188 ASN A N 1
ATOM 1545 C CA . ASN A 1 188 ? -38.485 41.301 -27.394 1.00 45.88 188 ASN A CA 1
ATOM 1546 C C . ASN A 1 188 ? -39.963 40.957 -27.090 1.00 45.88 188 ASN A C 1
ATOM 1548 O O . ASN A 1 188 ? -40.847 41.296 -27.873 1.00 45.88 188 ASN A O 1
ATOM 1552 N N . ASN A 1 189 ? -40.257 40.480 -25.873 1.00 52.84 189 ASN A N 1
ATOM 1553 C CA . ASN A 1 189 ? -41.346 41.091 -25.109 1.00 52.84 189 ASN A CA 1
ATOM 1554 C C . ASN A 1 189 ? -41.178 40.930 -23.593 1.00 52.84 189 ASN A C 1
ATOM 1556 O O . ASN A 1 189 ? -40.936 39.852 -23.055 1.00 52.84 189 ASN A O 1
ATOM 1560 N N . ASN A 1 190 ? -41.338 42.073 -22.950 1.00 45.78 190 ASN A N 1
ATOM 1561 C CA . ASN A 1 190 ? -41.308 42.378 -21.538 1.00 45.78 190 ASN A CA 1
ATOM 1562 C C . ASN A 1 190 ? -42.617 41.893 -20.891 1.00 45.78 190 ASN A C 1
ATOM 1564 O O . ASN A 1 190 ? -43.691 42.203 -21.406 1.00 45.78 190 ASN A O 1
ATOM 1568 N N . ASN A 1 191 ? -42.565 41.195 -19.752 1.00 56.12 191 ASN A N 1
ATOM 1569 C CA . ASN A 1 191 ? -43.695 41.240 -18.827 1.00 56.12 191 ASN A CA 1
ATOM 1570 C C . ASN A 1 191 ? -43.242 41.251 -17.364 1.00 56.12 191 ASN A C 1
ATOM 1572 O O . ASN A 1 191 ? -42.689 40.299 -16.819 1.00 56.12 191 ASN A O 1
ATOM 1576 N N . ASN A 1 192 ? -43.515 42.411 -16.790 1.00 49.53 192 ASN A N 1
ATOM 1577 C CA . ASN A 1 192 ? -43.389 42.871 -15.427 1.00 49.53 192 ASN A CA 1
ATOM 1578 C C . ASN A 1 192 ? -44.363 42.100 -14.521 1.00 49.53 192 ASN A C 1
ATOM 1580 O O . ASN A 1 192 ? -45.560 42.075 -14.804 1.00 49.53 192 ASN A O 1
ATOM 1584 N N . ASN A 1 193 ? -43.895 41.532 -13.407 1.00 58.69 193 ASN A N 1
ATOM 1585 C CA . ASN A 1 193 ? -44.773 41.382 -12.253 1.00 58.69 193 ASN A CA 1
ATOM 1586 C C . ASN A 1 193 ? -44.039 41.655 -10.940 1.00 58.69 193 ASN A C 1
ATOM 1588 O O . ASN A 1 193 ? -42.918 41.210 -10.702 1.00 58.69 193 ASN A O 1
ATOM 1592 N N . ASN A 1 194 ? -44.720 42.466 -10.146 1.00 51.56 194 ASN A N 1
ATOM 1593 C CA . ASN A 1 194 ? -44.239 43.337 -9.096 1.00 51.56 194 ASN A CA 1
ATOM 1594 C C . ASN A 1 194 ? -44.620 42.774 -7.714 1.00 51.56 194 ASN A C 1
ATOM 1596 O O . ASN A 1 194 ? -45.591 42.030 -7.594 1.00 51.56 194 ASN A O 1
ATOM 1600 N N . ASN A 1 195 ? -43.920 43.266 -6.688 1.00 50.88 195 ASN A N 1
ATOM 1601 C CA . ASN A 1 195 ? -44.215 43.211 -5.250 1.00 50.88 195 ASN A CA 1
ATOM 1602 C C . ASN A 1 195 ? -44.066 41.856 -4.526 1.00 50.88 195 ASN A C 1
ATOM 1604 O O . ASN A 1 195 ? -44.910 40.978 -4.644 1.00 50.88 195 ASN A O 1
ATOM 1608 N N . ASN A 1 196 ? -43.137 41.771 -3.565 1.00 53.88 196 ASN A N 1
ATOM 1609 C CA . ASN A 1 196 ? -43.451 42.257 -2.216 1.00 53.88 196 ASN A CA 1
ATOM 1610 C C . ASN A 1 196 ? -42.195 42.458 -1.346 1.00 53.88 196 ASN A C 1
ATOM 1612 O O . ASN A 1 196 ? -41.210 41.730 -1.420 1.00 53.88 196 ASN A O 1
ATOM 1616 N N . ILE A 1 197 ? -42.300 43.498 -0.534 1.00 48.88 197 ILE A N 1
ATOM 1617 C CA . ILE A 1 197 ? -41.371 44.112 0.406 1.00 48.88 197 ILE A CA 1
ATOM 1618 C C . ILE A 1 197 ? -41.105 43.189 1.605 1.00 48.88 197 ILE A C 1
ATOM 1620 O O . ILE A 1 197 ? -42.047 42.653 2.176 1.00 48.88 197 ILE A O 1
ATOM 1624 N N . ASN A 1 198 ? -39.846 43.092 2.051 1.00 58.69 198 ASN A N 1
ATOM 1625 C CA . ASN A 1 198 ? -39.523 43.267 3.470 1.00 58.69 198 ASN A CA 1
ATOM 1626 C C . ASN A 1 198 ? -38.046 43.612 3.691 1.00 58.69 198 ASN A C 1
ATOM 1628 O O . ASN A 1 198 ? -37.125 42.989 3.176 1.00 58.69 198 ASN A O 1
ATOM 1632 N N . ASN A 1 199 ? -37.884 44.685 4.453 1.00 47.72 199 ASN A N 1
ATOM 1633 C CA . ASN A 1 199 ? -36.722 45.529 4.645 1.00 47.72 199 ASN A CA 1
ATOM 1634 C C . ASN A 1 199 ? -36.260 45.337 6.095 1.00 47.72 199 ASN A C 1
ATOM 1636 O O . ASN A 1 199 ? -37.054 45.629 6.981 1.00 47.72 199 ASN A O 1
ATOM 1640 N N . TYR A 1 200 ? -35.032 44.873 6.356 1.00 62.00 200 TYR A N 1
ATOM 1641 C CA . TYR A 1 200 ? -34.373 45.089 7.652 1.00 62.00 200 TYR A CA 1
ATOM 1642 C C . TYR A 1 200 ? -32.836 45.089 7.542 1.00 62.00 200 TYR A C 1
ATOM 1644 O O . TYR A 1 200 ? -32.204 44.092 7.215 1.00 62.00 200 TYR A O 1
ATOM 1652 N N . ASN A 1 201 ? -32.289 46.255 7.901 1.00 51.81 201 ASN A N 1
ATOM 1653 C CA . ASN A 1 201 ? -31.009 46.549 8.553 1.00 51.81 201 ASN A CA 1
ATOM 1654 C C . ASN A 1 201 ? -29.657 46.230 7.887 1.00 51.81 201 ASN A C 1
ATOM 1656 O O . ASN A 1 201 ? -29.026 45.204 8.112 1.00 51.81 201 ASN A O 1
ATOM 1660 N N . LYS A 1 202 ? -29.140 47.286 7.234 1.00 44.72 202 LYS A N 1
ATOM 1661 C CA . LYS A 1 202 ? -27.842 47.947 7.499 1.00 44.72 202 LYS A CA 1
ATOM 1662 C C . LYS A 1 202 ? -26.931 47.252 8.528 1.00 44.72 202 LYS A C 1
ATOM 1664 O O . LYS A 1 202 ? -27.147 47.384 9.729 1.00 44.72 202 LYS A O 1
ATOM 1669 N N . ASN A 1 203 ? -25.792 46.748 8.053 1.00 55.34 203 ASN A N 1
ATOM 1670 C CA . ASN A 1 203 ? -24.516 47.054 8.696 1.00 55.34 203 ASN A CA 1
ATOM 1671 C C . ASN A 1 203 ? -23.406 47.155 7.640 1.00 55.34 203 ASN A C 1
ATOM 1673 O O . ASN A 1 203 ? -22.959 46.171 7.060 1.00 55.34 203 ASN A O 1
ATOM 1677 N N . ASN A 1 204 ? -23.041 48.402 7.353 1.00 44.41 204 ASN A N 1
ATOM 1678 C CA . ASN A 1 204 ? -22.032 48.822 6.396 1.00 44.41 204 ASN A CA 1
ATOM 1679 C C . ASN A 1 204 ? -20.694 48.876 7.145 1.00 44.41 204 ASN A C 1
ATOM 1681 O O . ASN A 1 204 ? -20.475 49.824 7.898 1.00 44.41 204 ASN A O 1
ATOM 1685 N N . ASN A 1 205 ? -19.837 47.862 6.990 1.00 54.53 205 ASN A N 1
ATOM 1686 C CA . ASN A 1 205 ? -18.468 47.913 7.500 1.00 54.53 205 ASN A CA 1
ATOM 1687 C C . ASN A 1 205 ? -17.477 47.996 6.337 1.00 54.53 205 ASN A C 1
ATOM 1689 O O . ASN A 1 205 ? -17.069 47.010 5.730 1.00 54.53 205 ASN A O 1
ATOM 1693 N N . ASN A 1 206 ? -17.168 49.250 6.045 1.00 43.78 206 ASN A N 1
ATOM 1694 C CA . ASN A 1 206 ? -16.101 49.768 5.219 1.00 43.78 206 ASN A CA 1
ATOM 1695 C C . ASN A 1 206 ? -14.747 49.393 5.846 1.00 43.78 206 ASN A C 1
ATOM 1697 O O . ASN A 1 206 ? -14.419 49.930 6.902 1.00 43.78 206 ASN A O 1
ATOM 1701 N N . ASN A 1 207 ? -13.950 48.512 5.229 1.00 50.50 207 ASN A N 1
ATOM 1702 C CA . ASN A 1 207 ? -12.513 48.529 5.496 1.00 50.50 207 ASN A CA 1
ATOM 1703 C C . ASN A 1 207 ? -11.644 47.966 4.357 1.00 50.50 207 ASN A C 1
ATOM 1705 O O . ASN A 1 207 ? -11.685 46.786 4.026 1.00 50.50 207 ASN A O 1
ATOM 1709 N N . ASN A 1 208 ? -10.791 48.870 3.883 1.00 50.84 208 ASN A N 1
ATOM 1710 C CA . ASN A 1 208 ? -9.442 48.691 3.360 1.00 50.84 208 ASN A CA 1
ATOM 1711 C C . ASN A 1 208 ? -9.208 48.105 1.958 1.00 50.84 208 ASN A C 1
ATOM 1713 O O . ASN A 1 208 ? -8.745 46.986 1.752 1.00 50.84 208 ASN A O 1
ATOM 1717 N N . ASN A 1 209 ? -9.399 49.011 1.004 1.00 42.88 209 ASN A N 1
ATOM 1718 C CA . ASN A 1 209 ? -8.668 49.142 -0.248 1.00 42.88 209 ASN A CA 1
ATOM 1719 C C . ASN A 1 209 ? -7.141 49.241 0.007 1.00 42.88 209 ASN A C 1
ATOM 1721 O O . ASN A 1 209 ? -6.649 50.315 0.348 1.00 42.88 209 ASN A O 1
ATOM 1725 N N . ASN A 1 210 ? -6.391 48.143 -0.155 1.00 53.44 210 ASN A N 1
ATOM 1726 C CA . ASN A 1 210 ? -4.925 48.180 -0.230 1.00 53.44 210 ASN A CA 1
ATOM 1727 C C . ASN A 1 210 ? -4.477 48.031 -1.690 1.00 53.44 210 ASN A C 1
ATOM 1729 O O . ASN A 1 210 ? -4.284 46.934 -2.214 1.00 53.44 210 ASN A O 1
ATOM 1733 N N . ASN A 1 211 ? -4.361 49.189 -2.329 1.00 45.84 211 ASN A N 1
ATOM 1734 C CA . ASN A 1 211 ? -3.816 49.417 -3.655 1.00 45.84 211 ASN A CA 1
ATOM 1735 C C . ASN A 1 211 ? -2.281 49.287 -3.591 1.00 45.84 211 ASN A C 1
ATOM 1737 O O . ASN A 1 211 ? -1.589 50.274 -3.341 1.00 45.84 211 ASN A O 1
ATOM 1741 N N . ASN A 1 212 ? -1.744 48.072 -3.766 1.00 55.03 212 ASN A N 1
ATOM 1742 C CA . ASN A 1 212 ? -0.296 47.877 -3.867 1.00 55.03 212 ASN A CA 1
ATOM 1743 C C . ASN A 1 212 ? 0.168 48.056 -5.318 1.00 55.03 212 ASN A C 1
ATOM 1745 O O . ASN A 1 212 ? 0.158 47.142 -6.142 1.00 55.03 212 ASN A O 1
ATOM 1749 N N . ASN A 1 213 ? 0.551 49.298 -5.578 1.00 46.47 213 ASN A N 1
ATOM 1750 C CA . ASN A 1 213 ? 1.270 49.821 -6.721 1.00 46.47 213 ASN A CA 1
ATOM 1751 C C . ASN A 1 213 ? 2.635 49.112 -6.871 1.00 46.47 213 ASN A C 1
ATOM 1753 O O . ASN A 1 213 ? 3.606 49.524 -6.238 1.00 46.47 213 ASN A O 1
ATOM 1757 N N . ASN A 1 214 ? 2.724 48.050 -7.686 1.00 51.44 214 ASN A N 1
ATOM 1758 C CA . ASN A 1 214 ? 4.017 47.485 -8.082 1.00 51.44 214 ASN A CA 1
ATOM 1759 C C . ASN A 1 214 ? 4.430 48.015 -9.461 1.00 51.44 214 ASN A C 1
ATOM 1761 O O . ASN A 1 214 ? 3.912 47.633 -10.509 1.00 51.44 214 ASN A O 1
ATOM 1765 N N . ASN A 1 215 ? 5.363 48.952 -9.376 1.00 46.38 215 ASN A N 1
ATOM 1766 C CA . ASN A 1 215 ? 6.041 49.708 -10.408 1.00 46.38 215 ASN A CA 1
ATOM 1767 C C . ASN A 1 215 ? 6.848 48.774 -11.332 1.00 46.38 215 ASN A C 1
ATOM 1769 O O . ASN A 1 215 ? 7.980 48.412 -11.010 1.00 46.38 215 ASN A O 1
ATOM 1773 N N . ASN A 1 216 ? 6.276 48.367 -12.472 1.00 51.81 216 ASN A N 1
ATOM 1774 C CA . ASN A 1 216 ? 7.032 47.660 -13.504 1.00 51.81 216 ASN A CA 1
ATOM 1775 C C . ASN A 1 216 ? 7.803 48.684 -14.348 1.00 51.81 216 ASN A C 1
ATOM 1777 O O . ASN A 1 216 ? 7.241 49.393 -15.185 1.00 51.81 216 ASN A O 1
ATOM 1781 N N . ASN A 1 217 ? 9.094 48.783 -14.040 1.00 55.69 217 ASN A N 1
ATOM 1782 C CA . ASN A 1 217 ? 10.061 49.667 -14.664 1.00 55.69 217 ASN A CA 1
ATOM 1783 C C . ASN A 1 217 ? 10.255 49.269 -16.135 1.00 55.69 217 ASN A C 1
ATOM 1785 O O . ASN A 1 217 ? 10.887 48.264 -16.457 1.00 55.69 217 ASN A O 1
ATOM 1789 N N . ASN A 1 218 ? 9.668 50.083 -17.007 1.00 44.50 218 ASN A N 1
ATOM 1790 C CA . ASN A 1 218 ? 9.781 50.055 -18.455 1.00 44.50 218 ASN A CA 1
ATOM 1791 C C . ASN A 1 218 ? 11.249 50.299 -18.853 1.00 44.50 218 ASN A C 1
ATOM 1793 O O . ASN A 1 218 ? 11.713 51.441 -18.859 1.00 44.50 218 ASN A O 1
ATOM 1797 N N . ASN A 1 219 ? 11.995 49.220 -19.119 1.00 55.75 219 ASN A N 1
ATOM 1798 C CA . ASN A 1 219 ? 13.389 49.309 -19.536 1.00 55.75 219 ASN A CA 1
ATOM 1799 C C . ASN A 1 219 ? 13.453 49.805 -20.984 1.00 55.75 219 ASN A C 1
ATOM 1801 O O . ASN A 1 219 ? 13.068 49.120 -21.931 1.00 55.75 219 ASN A O 1
ATOM 1805 N N . ASN A 1 220 ? 13.896 51.051 -21.087 1.00 51.03 220 ASN A N 1
ATOM 1806 C CA . ASN A 1 220 ? 13.940 51.865 -22.277 1.00 51.03 220 ASN A CA 1
ATOM 1807 C C . ASN A 1 220 ? 15.005 51.368 -23.263 1.00 51.03 220 ASN A C 1
ATOM 1809 O O . ASN A 1 220 ? 16.161 51.125 -22.925 1.00 51.03 220 ASN A O 1
ATOM 1813 N N . ASN A 1 221 ? 14.553 51.285 -24.502 1.00 45.16 221 ASN A N 1
ATOM 1814 C CA . ASN A 1 221 ? 15.257 50.984 -25.728 1.00 45.16 221 ASN A CA 1
ATOM 1815 C C . ASN A 1 221 ? 16.293 52.085 -26.059 1.00 45.16 221 ASN A C 1
ATOM 1817 O O . ASN A 1 221 ? 15.921 53.248 -26.206 1.00 45.16 221 ASN A O 1
ATOM 1821 N N . ASN A 1 222 ? 17.575 51.731 -26.180 1.00 52.75 222 ASN A N 1
ATOM 1822 C CA . ASN A 1 222 ? 18.601 52.478 -26.931 1.00 52.75 222 ASN A CA 1
ATOM 1823 C C . ASN A 1 222 ? 19.820 51.548 -27.103 1.00 52.75 222 ASN A C 1
ATOM 1825 O O . ASN A 1 222 ? 20.440 51.158 -26.120 1.00 52.75 222 ASN A O 1
ATOM 1829 N N . ASN A 1 223 ? 20.009 50.934 -28.270 1.00 47.50 223 ASN A N 1
ATOM 1830 C CA . ASN A 1 223 ? 20.718 51.474 -29.437 1.00 47.50 223 ASN A CA 1
ATOM 1831 C C . ASN A 1 223 ? 22.210 51.726 -29.157 1.00 47.50 223 ASN A C 1
ATOM 1833 O O . ASN A 1 223 ? 22.542 52.706 -28.506 1.00 47.50 223 ASN A O 1
ATOM 1837 N N . ASP A 1 224 ? 23.061 50.807 -29.626 1.00 52.97 224 ASP A N 1
ATOM 1838 C CA . ASP A 1 224 ? 24.345 51.051 -30.309 1.00 52.97 224 ASP A CA 1
ATOM 1839 C C . ASP A 1 224 ? 25.032 49.681 -30.521 1.00 52.97 224 ASP A C 1
ATOM 1841 O O . ASP A 1 224 ? 25.398 48.989 -29.579 1.00 52.97 224 ASP A O 1
ATOM 1845 N N . ASN A 1 225 ? 24.964 49.098 -31.721 1.00 45.91 225 ASN A N 1
ATOM 1846 C CA . ASN A 1 225 ? 25.868 49.352 -32.847 1.00 45.91 225 ASN A CA 1
ATOM 1847 C C . ASN A 1 225 ? 27.278 48.782 -32.599 1.00 45.91 225 ASN A C 1
ATOM 1849 O O . ASN A 1 225 ? 28.043 49.357 -31.835 1.00 45.91 225 ASN A O 1
ATOM 1853 N N . LEU A 1 226 ? 27.618 47.672 -33.274 1.00 51.47 226 LEU A N 1
ATOM 1854 C CA . LEU A 1 226 ? 28.856 47.523 -34.058 1.00 51.47 226 LEU A CA 1
ATOM 1855 C C . LEU A 1 226 ? 28.975 46.120 -34.686 1.00 51.47 226 LEU A C 1
ATOM 1857 O O . LEU A 1 226 ? 29.249 45.123 -34.027 1.00 51.47 226 LEU A O 1
ATOM 1861 N N . ASN A 1 227 ? 28.766 46.105 -36.004 1.00 48.16 227 ASN A N 1
ATOM 1862 C CA . ASN A 1 227 ? 29.544 45.415 -37.038 1.00 48.16 227 ASN A CA 1
ATOM 1863 C C . ASN A 1 227 ? 30.567 44.357 -36.579 1.00 48.16 227 ASN A C 1
ATOM 1865 O O . ASN A 1 227 ? 31.581 44.713 -35.986 1.00 48.16 227 ASN A O 1
ATOM 1869 N N . ASN A 1 228 ? 30.437 43.121 -37.075 1.00 45.34 228 ASN A N 1
ATOM 1870 C CA . ASN A 1 228 ? 31.300 42.663 -38.175 1.00 45.34 228 ASN A CA 1
ATOM 1871 C C . ASN A 1 228 ? 30.883 41.282 -38.719 1.00 45.34 228 ASN A C 1
ATOM 1873 O O . ASN A 1 228 ? 30.744 40.332 -37.959 1.00 45.34 228 ASN A O 1
ATOM 1877 N N . SER A 1 229 ? 30.723 41.222 -40.050 1.00 45.12 229 SER A N 1
ATOM 1878 C CA . SER A 1 229 ? 31.183 40.177 -40.995 1.00 45.12 229 SER A CA 1
ATOM 1879 C C . SER A 1 229 ? 31.326 38.730 -40.466 1.00 45.12 229 SER A C 1
ATOM 1881 O O . SER A 1 229 ? 32.094 38.477 -39.551 1.00 45.12 229 SER A O 1
ATOM 1883 N N . SER A 1 230 ? 30.785 37.670 -41.074 1.00 48.75 230 SER A N 1
ATOM 1884 C CA . SER A 1 230 ? 30.690 37.388 -42.512 1.00 48.75 230 SER A CA 1
ATOM 1885 C C . SER A 1 230 ? 29.867 36.107 -42.725 1.00 48.75 230 SER A C 1
ATOM 1887 O O . SER A 1 230 ? 30.096 35.111 -42.049 1.00 48.75 230 SER A O 1
ATOM 1889 N N . SER A 1 231 ? 28.973 36.138 -43.715 1.00 42.94 231 SER A N 1
ATOM 1890 C CA . SER A 1 231 ? 28.681 35.060 -44.676 1.00 42.94 231 SER A CA 1
ATOM 1891 C C . SER A 1 231 ? 28.717 33.593 -44.203 1.00 42.94 231 SER A C 1
ATOM 1893 O O . SER A 1 231 ? 29.769 32.957 -44.203 1.00 42.94 231 SER A O 1
ATOM 1895 N N . SER A 1 232 ? 27.546 32.982 -44.024 1.00 50.69 232 SER A N 1
ATOM 1896 C CA . SER A 1 232 ? 27.181 31.768 -44.779 1.00 50.69 232 SER A CA 1
ATOM 1897 C C . SER A 1 232 ? 25.708 31.407 -44.574 1.00 50.69 232 SER A C 1
ATOM 1899 O O . SER A 1 232 ? 25.176 31.413 -43.471 1.00 50.69 232 SER A O 1
ATOM 1901 N N . ASN A 1 233 ? 25.055 31.144 -45.702 1.00 45.09 233 ASN A N 1
ATOM 1902 C CA . ASN A 1 233 ? 23.650 30.807 -45.869 1.00 45.09 233 ASN A CA 1
ATOM 1903 C C . ASN A 1 233 ? 23.179 29.674 -44.942 1.00 45.09 233 ASN A C 1
ATOM 1905 O O . ASN A 1 233 ? 23.634 28.538 -45.056 1.00 45.09 233 ASN A O 1
ATOM 1909 N N . SER A 1 234 ? 22.173 29.952 -44.117 1.00 47.50 234 SER A N 1
ATOM 1910 C CA . SER A 1 234 ? 21.210 28.948 -43.666 1.00 47.50 234 SER A CA 1
ATOM 1911 C C . SER A 1 234 ? 19.857 29.618 -43.490 1.00 47.50 234 SER A C 1
ATOM 1913 O O . SER A 1 234 ? 19.693 30.564 -42.724 1.00 47.50 234 SER A O 1
ATOM 1915 N N . SER A 1 235 ? 18.908 29.161 -44.297 1.00 49.09 235 SER A N 1
ATOM 1916 C CA . SER A 1 235 ? 17.507 29.556 -44.296 1.00 49.09 235 SER A CA 1
ATOM 1917 C C . SER A 1 235 ? 16.855 29.155 -42.971 1.00 49.09 235 SER A C 1
ATOM 1919 O O . SER A 1 235 ? 16.361 28.038 -42.840 1.00 49.09 235 SER A O 1
ATOM 1921 N N . ASN A 1 236 ? 16.864 30.059 -41.993 1.00 46.72 236 ASN A N 1
ATOM 1922 C CA . ASN A 1 236 ? 16.145 29.891 -40.735 1.00 46.72 236 ASN A CA 1
ATOM 1923 C C . ASN A 1 236 ? 14.770 30.560 -40.839 1.00 46.72 236 ASN A C 1
ATOM 1925 O O . ASN A 1 236 ? 14.654 31.786 -40.884 1.00 46.72 236 ASN A O 1
ATOM 1929 N N . GLN A 1 237 ? 13.732 29.724 -40.887 1.00 57.78 237 GLN A N 1
ATOM 1930 C CA . GLN A 1 237 ? 12.354 30.099 -40.589 1.00 57.78 237 GLN A CA 1
ATOM 1931 C C . GLN A 1 237 ? 12.289 30.546 -39.121 1.00 57.78 237 GLN A C 1
ATOM 1933 O O . GLN A 1 237 ? 12.262 29.718 -38.217 1.00 57.78 237 GLN A O 1
ATOM 1938 N N . PHE A 1 238 ? 12.280 31.857 -38.886 1.00 53.38 238 PHE A N 1
ATOM 1939 C CA . PHE A 1 238 ? 11.807 32.435 -37.631 1.00 53.38 238 PHE A CA 1
ATOM 1940 C C . PHE A 1 238 ? 10.282 32.298 -37.612 1.00 53.38 238 PHE A C 1
ATOM 1942 O O . PHE A 1 238 ? 9.580 33.050 -38.286 1.00 53.38 238 PHE A O 1
ATOM 1949 N N . ILE A 1 239 ? 9.791 31.270 -36.923 1.00 61.28 239 ILE A N 1
ATOM 1950 C CA . ILE A 1 239 ? 8.366 31.052 -36.666 1.00 61.28 239 ILE A CA 1
ATOM 1951 C C . ILE A 1 239 ? 8.031 31.761 -35.353 1.00 61.28 239 ILE A C 1
ATOM 1953 O O . ILE A 1 239 ? 8.700 31.547 -34.347 1.00 61.28 239 ILE A O 1
ATOM 1957 N N . ASP A 1 240 ? 7.017 32.622 -35.406 1.00 60.38 240 ASP A N 1
ATOM 1958 C CA . ASP A 1 240 ? 6.456 33.397 -34.299 1.00 60.38 240 ASP A CA 1
ATOM 1959 C C . ASP A 1 240 ? 6.178 32.542 -33.043 1.00 60.38 240 ASP A C 1
ATOM 1961 O O . ASP A 1 240 ? 5.196 31.806 -32.975 1.00 60.38 240 ASP A O 1
ATOM 1965 N N . GLU A 1 241 ? 7.005 32.683 -32.001 1.00 63.66 241 GLU A N 1
ATOM 1966 C CA . GLU A 1 241 ? 6.822 32.025 -30.691 1.00 63.66 241 GLU A CA 1
ATOM 1967 C C . GLU A 1 241 ? 5.770 32.712 -29.789 1.00 63.66 241 GLU A C 1
ATOM 1969 O O . GLU A 1 241 ? 5.492 32.242 -28.688 1.00 63.66 241 GLU A O 1
ATOM 1974 N N . ASN A 1 242 ? 5.122 33.792 -30.240 1.00 61.38 242 ASN A N 1
ATOM 1975 C CA . ASN A 1 242 ? 4.247 34.614 -29.389 1.00 61.38 242 ASN A CA 1
ATOM 1976 C C . ASN A 1 242 ? 2.769 34.173 -29.314 1.00 61.38 242 ASN A C 1
ATOM 1978 O O . ASN A 1 242 ? 2.014 34.720 -28.507 1.00 61.38 242 ASN A O 1
ATOM 1982 N N . GLU A 1 243 ? 2.314 33.195 -30.108 1.00 63.44 243 GLU A N 1
ATOM 1983 C CA . GLU A 1 243 ? 0.917 32.720 -30.024 1.00 63.44 243 GLU A CA 1
ATOM 1984 C C . GLU A 1 243 ? 0.693 31.612 -28.978 1.00 63.44 243 GLU A C 1
ATOM 1986 O O . GLU A 1 243 ? -0.430 31.442 -28.497 1.00 63.44 243 GLU A O 1
ATOM 1991 N N . ASN A 1 244 ? 1.743 30.908 -28.536 1.00 65.38 244 ASN A N 1
ATOM 1992 C CA . ASN A 1 244 ? 1.593 29.794 -27.591 1.00 65.38 244 ASN A CA 1
ATOM 1993 C C . ASN A 1 244 ? 1.347 30.228 -26.133 1.00 65.38 244 ASN A C 1
ATOM 1995 O O . ASN A 1 244 ? 0.714 29.483 -25.382 1.00 65.38 244 ASN A O 1
ATOM 1999 N N . GLU A 1 245 ? 1.751 31.435 -25.723 1.00 70.31 245 GLU A N 1
ATOM 2000 C CA . GLU A 1 245 ? 1.526 31.894 -24.341 1.00 70.31 245 GLU A CA 1
ATOM 2001 C C . GLU A 1 245 ? 0.051 32.222 -24.049 1.00 70.31 245 GLU A C 1
ATOM 2003 O O . GLU A 1 245 ? -0.431 31.975 -22.941 1.00 70.31 245 GLU A O 1
ATOM 2008 N N . LYS A 1 246 ? -0.722 32.697 -25.038 1.00 72.38 246 LYS A N 1
ATOM 2009 C CA . LYS A 1 246 ? -2.146 33.037 -24.834 1.00 72.38 246 LYS A CA 1
ATOM 2010 C C . LYS A 1 246 ? -3.026 31.812 -24.585 1.00 72.38 246 LYS A C 1
ATOM 2012 O O . LYS A 1 246 ? -3.963 31.893 -23.790 1.00 72.38 246 LYS A O 1
ATOM 2017 N N . ASN A 1 247 ? -2.707 30.676 -25.204 1.00 77.31 247 ASN A N 1
ATOM 2018 C CA . ASN A 1 247 ? -3.468 29.441 -25.011 1.00 77.31 247 ASN A CA 1
ATOM 2019 C C . ASN A 1 247 ? -3.278 28.859 -23.600 1.00 77.31 247 ASN A C 1
ATOM 2021 O O . ASN A 1 247 ? -4.208 28.260 -23.058 1.00 77.31 247 ASN A O 1
ATOM 2025 N N . ASN A 1 248 ? -2.125 29.087 -22.962 1.00 78.62 248 ASN A N 1
ATOM 2026 C CA . ASN A 1 248 ? -1.846 28.540 -21.633 1.00 78.62 248 ASN A CA 1
ATOM 2027 C C . ASN A 1 248 ? -2.710 29.201 -20.532 1.00 78.62 248 ASN A C 1
ATOM 2029 O O . ASN A 1 248 ? -3.271 28.517 -19.674 1.00 78.62 248 ASN A O 1
ATOM 2033 N N . TYR A 1 249 ? -2.936 30.520 -20.611 1.00 81.50 249 TYR A N 1
ATOM 2034 C CA . TYR A 1 249 ? -3.785 31.236 -19.644 1.00 81.50 249 TYR A CA 1
ATOM 2035 C C . TYR A 1 249 ? -5.261 30.814 -19.695 1.00 81.50 249 TYR A C 1
ATOM 2037 O O . TYR A 1 249 ? -5.919 30.736 -18.654 1.00 81.50 249 TYR A O 1
ATOM 2045 N N . GLN A 1 250 ? -5.790 30.505 -20.884 1.00 82.19 250 GLN A N 1
ATOM 2046 C CA . GLN A 1 250 ? -7.178 30.059 -21.027 1.00 82.19 250 GLN A CA 1
ATOM 2047 C C . GLN A 1 250 ? -7.401 28.685 -20.374 1.00 82.19 250 GLN A C 1
ATOM 2049 O O . GLN A 1 250 ? -8.392 28.499 -19.661 1.00 82.19 250 GLN A O 1
ATOM 2054 N N . TYR A 1 251 ? -6.457 27.751 -20.546 1.00 81.81 251 TYR A N 1
ATOM 2055 C CA . TYR A 1 251 ? -6.503 26.439 -19.891 1.00 81.81 251 TYR A CA 1
ATOM 2056 C C . TYR A 1 251 ? -6.429 26.551 -18.365 1.00 81.81 251 TYR A C 1
ATOM 2058 O O . TYR A 1 251 ? -7.195 25.893 -17.657 1.00 81.81 251 TYR A O 1
ATOM 2066 N N . GLN A 1 252 ? -5.566 27.430 -17.848 1.00 83.69 252 GLN A N 1
ATOM 2067 C CA . GLN A 1 252 ? -5.439 27.643 -16.406 1.00 83.69 252 GLN A CA 1
ATOM 2068 C C . GLN A 1 252 ? -6.729 28.209 -15.785 1.00 83.69 252 GLN A C 1
ATOM 2070 O O . GLN A 1 252 ? -7.145 27.769 -14.710 1.00 83.69 252 GLN A O 1
ATOM 2075 N N . PHE A 1 253 ? -7.403 29.141 -16.470 1.00 87.56 253 PHE A N 1
ATOM 2076 C CA . PHE A 1 253 ? -8.669 29.706 -15.993 1.00 87.56 253 PHE A CA 1
ATOM 2077 C C . PHE A 1 253 ? -9.807 28.673 -15.990 1.00 87.56 253 PHE A C 1
ATOM 2079 O O . PHE A 1 253 ? -10.561 28.579 -15.017 1.00 87.56 253 PHE A O 1
ATOM 2086 N N . GLN A 1 254 ? -9.898 27.847 -17.037 1.00 87.69 254 GLN A N 1
ATOM 2087 C CA . GLN A 1 254 ? -10.898 26.780 -17.125 1.00 87.69 254 GLN A CA 1
ATOM 2088 C C . GLN A 1 254 ? -10.694 25.708 -16.038 1.00 87.69 254 GLN A C 1
ATOM 2090 O O . GLN A 1 254 ? -11.668 25.239 -15.443 1.00 87.69 254 GLN A O 1
ATOM 2095 N N . TYR A 1 255 ? -9.441 25.368 -15.719 1.00 84.38 255 TYR A N 1
ATOM 2096 C CA . TYR A 1 255 ? -9.112 24.444 -14.629 1.00 84.38 255 TYR A CA 1
ATOM 2097 C C . TYR A 1 255 ? -9.557 24.978 -13.258 1.00 84.38 255 TYR A C 1
ATOM 2099 O O . TYR A 1 255 ? -10.139 24.240 -12.460 1.00 84.38 255 TYR A O 1
ATOM 2107 N N . LEU A 1 256 ? -9.356 26.275 -12.997 1.00 88.94 256 LEU A N 1
ATOM 2108 C CA . LEU A 1 256 ? -9.760 26.893 -11.732 1.00 88.94 256 LEU A CA 1
ATOM 2109 C C . LEU A 1 256 ? -11.289 26.934 -11.562 1.00 88.94 256 LEU A C 1
ATOM 2111 O O . LEU A 1 256 ? -11.792 26.631 -10.477 1.00 88.94 256 LEU A O 1
ATOM 2115 N N . GLN A 1 257 ? -12.038 27.243 -12.629 1.00 89.69 257 GLN A N 1
ATOM 2116 C CA . GLN A 1 257 ? -13.506 27.171 -12.608 1.00 89.69 257 GLN A CA 1
ATOM 2117 C C . GLN A 1 257 ? -14.003 25.747 -12.336 1.00 89.69 257 GLN A C 1
ATOM 2119 O O . GLN A 1 257 ? -14.932 25.552 -11.549 1.00 89.69 257 GLN A O 1
ATOM 2124 N N . HIS A 1 258 ? -13.362 24.746 -12.942 1.00 90.88 258 HIS A N 1
ATOM 2125 C CA . HIS A 1 258 ? -13.709 23.350 -12.705 1.00 90.88 258 HIS A CA 1
ATOM 2126 C C . HIS A 1 258 ? -13.451 22.934 -11.248 1.00 90.88 258 HIS A C 1
ATOM 2128 O O . HIS A 1 258 ? -14.312 22.305 -10.634 1.00 90.88 258 HIS A O 1
ATOM 2134 N N . GLN A 1 259 ? -12.329 23.347 -10.648 1.00 88.06 259 GLN A N 1
ATOM 2135 C CA . GLN A 1 259 ? -12.067 23.076 -9.229 1.00 88.06 259 GLN A CA 1
ATOM 2136 C C . GLN A 1 259 ? -13.103 23.719 -8.294 1.00 88.06 259 GLN A C 1
ATOM 2138 O O . GLN A 1 259 ? -13.540 23.070 -7.342 1.00 88.06 259 GLN A O 1
ATOM 2143 N N . GLN A 1 260 ? -13.540 24.955 -8.566 1.00 90.06 260 GLN A N 1
ATOM 2144 C CA . GLN A 1 260 ? -14.607 25.590 -7.779 1.00 90.06 260 GLN A CA 1
ATOM 2145 C C . GLN A 1 260 ? -15.932 24.823 -7.875 1.00 90.06 260 GLN A C 1
ATOM 2147 O O . GLN A 1 260 ? -16.612 24.644 -6.863 1.00 90.06 260 GLN A O 1
ATOM 2152 N N . PHE A 1 261 ? -16.274 24.320 -9.063 1.00 94.69 261 PHE A N 1
ATOM 2153 C CA . PHE A 1 261 ? -17.473 23.506 -9.260 1.00 94.69 261 PHE A CA 1
ATOM 2154 C C . PHE A 1 261 ? -17.432 22.198 -8.451 1.00 94.69 261 PHE A C 1
ATOM 2156 O O . PHE A 1 261 ? -18.409 21.850 -7.785 1.00 94.69 261 PHE A O 1
ATOM 2163 N N . LEU A 1 262 ? -16.292 21.498 -8.445 1.00 88.06 262 LEU A N 1
ATOM 2164 C CA . LEU A 1 262 ? -16.126 20.266 -7.662 1.00 88.06 262 LEU A CA 1
ATOM 2165 C C . LEU A 1 262 ? -16.214 20.508 -6.158 1.00 88.06 262 LEU A C 1
ATOM 2167 O O . LEU A 1 262 ? -16.828 19.721 -5.436 1.00 88.06 262 LEU A O 1
ATOM 2171 N N . TYR A 1 263 ? -15.659 21.623 -5.688 1.00 90.31 263 TYR A N 1
ATOM 2172 C CA . TYR A 1 263 ? -15.773 22.013 -4.288 1.00 90.31 263 TYR A CA 1
ATOM 2173 C C . TYR A 1 263 ? -17.238 22.245 -3.877 1.00 90.31 263 TYR A C 1
ATOM 2175 O O . TYR A 1 263 ? -17.665 21.820 -2.802 1.00 90.31 263 TYR A O 1
ATOM 2183 N N . GLN A 1 264 ? -18.041 22.855 -4.755 1.00 93.44 264 GLN A N 1
ATOM 2184 C CA . GLN A 1 264 ? -19.465 23.090 -4.506 1.00 93.44 264 GLN A CA 1
ATOM 2185 C C . GLN A 1 264 ? -20.283 21.784 -4.475 1.00 93.44 264 GLN A C 1
ATOM 2187 O O . GLN A 1 264 ? -21.150 21.625 -3.614 1.00 93.44 264 GLN A O 1
ATOM 2192 N N . GLN A 1 265 ? -19.972 20.825 -5.354 1.00 92.00 265 GLN A N 1
ATOM 2193 C CA . GLN A 1 265 ? -20.553 19.472 -5.333 1.00 92.00 265 GLN A CA 1
ATOM 2194 C C . GLN A 1 265 ? -20.238 18.731 -4.023 1.00 92.00 265 GLN A C 1
ATOM 2196 O O . GLN A 1 265 ? -21.128 18.140 -3.409 1.00 92.00 265 GLN A O 1
ATOM 2201 N N . GLN A 1 266 ? -18.988 18.805 -3.554 1.00 92.25 266 GLN A N 1
ATOM 2202 C CA . GLN A 1 266 ? -18.570 18.160 -2.307 1.00 92.25 266 GLN A CA 1
ATOM 2203 C C . GLN A 1 266 ? -19.306 18.732 -1.082 1.00 92.25 266 GLN A C 1
ATOM 2205 O O . GLN A 1 266 ? -19.750 17.969 -0.225 1.00 92.25 266 GLN A O 1
ATOM 2210 N N . GLN A 1 267 ? -19.485 20.056 -1.015 1.00 92.44 267 GLN A N 1
ATOM 2211 C CA . GLN A 1 267 ? -20.251 20.720 0.051 1.00 92.44 267 GLN A CA 1
ATOM 2212 C C . GLN A 1 267 ? -21.708 20.231 0.099 1.00 92.44 267 GLN A C 1
ATOM 2214 O O . GLN A 1 267 ? -22.217 19.913 1.175 1.00 92.44 267 GLN A O 1
ATOM 2219 N N . LEU A 1 268 ? -22.355 20.088 -1.064 1.00 94.00 268 LEU A N 1
ATOM 2220 C CA . LEU A 1 268 ? -23.733 19.595 -1.159 1.00 94.00 268 LEU A CA 1
ATOM 2221 C C . LEU A 1 268 ? -23.866 18.149 -0.644 1.00 94.00 268 LEU A C 1
ATOM 2223 O O . LEU A 1 268 ? -24.830 17.814 0.048 1.00 94.00 268 LEU A O 1
ATOM 2227 N N . LEU A 1 269 ? -22.881 17.297 -0.948 1.00 93.31 269 LEU A N 1
ATOM 2228 C CA . LEU A 1 269 ? -22.850 15.909 -0.484 1.00 93.31 269 LEU A CA 1
ATOM 2229 C C . LEU A 1 269 ? -22.681 15.822 1.042 1.00 93.31 269 LEU A C 1
ATOM 2231 O O . LEU A 1 269 ? -23.388 15.057 1.702 1.00 93.31 269 LEU A O 1
ATOM 2235 N N . ILE A 1 270 ? -21.788 16.639 1.611 1.00 92.19 270 ILE A N 1
ATOM 2236 C CA . ILE A 1 270 ? -21.583 16.728 3.066 1.00 92.19 270 ILE A CA 1
ATOM 2237 C C . ILE A 1 270 ? -22.872 17.192 3.761 1.00 92.19 270 ILE A C 1
ATOM 2239 O O . ILE A 1 270 ? -23.269 16.616 4.776 1.00 92.19 270 ILE A O 1
ATOM 2243 N N . GLU A 1 271 ? -23.567 18.185 3.203 1.00 96.94 271 GLU A N 1
ATOM 2244 C CA . GLU A 1 271 ? -24.833 18.681 3.750 1.00 96.94 271 GLU A CA 1
ATOM 2245 C C . GLU A 1 271 ? -25.940 17.610 3.716 1.00 96.94 271 GLU A C 1
ATOM 2247 O O . GLU A 1 271 ? -26.695 17.448 4.682 1.00 96.94 271 GLU A O 1
ATOM 2252 N N . GLN A 1 272 ? -26.021 16.831 2.631 1.00 95.06 272 GLN A N 1
ATOM 2253 C CA . GLN A 1 272 ? -26.962 15.713 2.526 1.00 95.06 272 GLN A CA 1
ATOM 2254 C C . GLN A 1 272 ? -26.678 14.639 3.589 1.00 95.06 272 GLN A C 1
ATOM 2256 O O . GLN A 1 272 ? -27.609 14.147 4.235 1.00 95.06 272 GLN A O 1
ATOM 2261 N N . GLN A 1 273 ? -25.402 14.313 3.820 1.00 94.88 273 GLN A N 1
ATOM 2262 C CA . GLN A 1 273 ? -24.994 13.350 4.844 1.00 94.88 273 GLN A CA 1
ATOM 2263 C C . GLN A 1 273 ? -25.342 13.840 6.261 1.00 94.88 273 GLN A C 1
ATOM 2265 O O . GLN A 1 273 ? -25.880 13.071 7.063 1.00 94.88 273 GLN A O 1
ATOM 2270 N N . GLN A 1 274 ? -25.120 15.126 6.555 1.00 95.81 274 GLN A N 1
ATOM 2271 C CA . GLN A 1 274 ? -25.496 15.729 7.840 1.00 95.81 274 GLN A CA 1
ATOM 2272 C C . GLN A 1 274 ? -27.013 15.705 8.072 1.00 95.81 274 GLN A C 1
ATOM 2274 O O . GLN A 1 274 ? -27.460 15.376 9.175 1.00 95.81 274 GLN A O 1
ATOM 2279 N N . ARG A 1 275 ? -27.823 15.983 7.038 1.00 95.31 275 ARG A N 1
ATOM 2280 C CA . ARG A 1 275 ? -29.290 15.869 7.134 1.00 95.31 275 ARG A CA 1
ATOM 2281 C C . ARG A 1 275 ? -29.739 14.443 7.449 1.00 95.31 275 ARG A C 1
ATOM 2283 O O . ARG A 1 275 ? -30.621 14.261 8.289 1.00 95.31 275 ARG A O 1
ATOM 2290 N N . LEU A 1 276 ? -29.118 13.437 6.832 1.00 95.94 276 LEU A N 1
ATOM 2291 C CA . LEU A 1 276 ? -29.433 12.032 7.105 1.00 95.94 276 LEU A CA 1
ATOM 2292 C C . LEU A 1 276 ? -29.108 11.654 8.562 1.00 95.94 276 LEU A C 1
ATOM 2294 O O . LEU A 1 276 ? -29.901 10.991 9.232 1.00 95.94 276 LEU A O 1
ATOM 2298 N N . GLN A 1 277 ? -27.973 12.129 9.080 1.00 95.88 277 GLN A N 1
ATOM 2299 C CA . GLN A 1 277 ? -27.561 11.880 10.461 1.00 95.88 277 GLN A CA 1
ATOM 2300 C C . GLN A 1 277 ? -28.506 12.547 11.478 1.00 95.88 277 GLN A C 1
ATOM 2302 O O . GLN A 1 277 ? -28.870 11.928 12.480 1.00 95.88 277 GLN A O 1
ATOM 2307 N N . GLN A 1 278 ? -28.976 13.770 11.200 1.00 96.88 278 GLN A N 1
ATOM 2308 C CA . GLN A 1 278 ? -29.986 14.441 12.032 1.00 96.88 278 GLN A CA 1
ATOM 2309 C C . GLN A 1 278 ? -31.327 13.692 12.039 1.00 96.88 278 GLN A C 1
ATOM 2311 O O . GLN A 1 278 ? -31.941 13.549 13.098 1.00 96.88 278 GLN A O 1
ATOM 2316 N N . GLN A 1 279 ? -31.770 13.161 10.893 1.00 96.81 279 GLN A N 1
ATOM 2317 C CA . GLN A 1 279 ? -32.994 12.352 10.824 1.00 96.81 279 GLN A CA 1
ATOM 2318 C C . GLN A 1 279 ? -32.887 11.068 11.661 1.00 96.81 279 GLN A C 1
ATOM 2320 O O . GLN A 1 279 ? -33.836 10.715 12.363 1.00 96.81 279 GLN A O 1
ATOM 2325 N N . GLN A 1 280 ? -31.727 10.401 11.656 1.00 95.94 280 GLN A N 1
ATOM 2326 C CA . GLN A 1 280 ? -31.496 9.215 12.492 1.00 95.94 280 GLN A CA 1
ATOM 2327 C C . GLN A 1 280 ? -31.541 9.541 13.993 1.00 95.94 280 GLN A C 1
ATOM 2329 O O . GLN A 1 280 ? -32.151 8.795 14.763 1.00 95.94 280 GLN A O 1
ATOM 2334 N N . GLN A 1 281 ? -30.970 10.675 14.415 1.00 96.00 281 GLN A N 1
ATOM 2335 C CA . GLN A 1 281 ? -31.037 11.120 15.814 1.00 96.00 281 GLN A CA 1
ATOM 2336 C C . GLN A 1 281 ? -32.471 11.452 16.250 1.00 96.00 281 GLN A C 1
ATOM 2338 O O . GLN A 1 281 ? -32.900 11.038 17.330 1.00 96.00 281 GLN A O 1
ATOM 2343 N N . GLN A 1 282 ? -33.246 12.139 15.402 1.00 96.88 282 GLN A N 1
ATOM 2344 C CA . GLN A 1 282 ? -34.661 12.413 15.681 1.00 96.88 282 GLN A CA 1
ATOM 2345 C C . GLN A 1 282 ? -35.483 11.122 15.776 1.00 96.88 282 GLN A C 1
ATOM 2347 O O . GLN A 1 282 ? -36.339 10.998 16.655 1.00 96.88 282 GLN A O 1
ATOM 2352 N N . HIS A 1 283 ? -35.199 10.136 14.919 1.00 96.75 283 HIS A N 1
ATOM 2353 C CA . HIS A 1 283 ? -35.860 8.836 14.973 1.00 96.75 283 HIS A CA 1
ATOM 2354 C C . HIS A 1 283 ? -35.554 8.086 16.282 1.00 96.75 283 HIS A C 1
ATOM 2356 O O . HIS A 1 283 ? -36.479 7.591 16.928 1.00 96.75 283 HIS A O 1
ATOM 2362 N N . GLN A 1 284 ? -34.292 8.071 16.734 1.00 96.62 284 GLN A N 1
ATOM 2363 C CA . GLN A 1 284 ? -33.919 7.477 18.028 1.00 96.62 284 GLN A CA 1
ATOM 2364 C C . GLN A 1 284 ? -34.593 8.173 19.217 1.00 96.62 284 GLN A C 1
ATOM 2366 O O . GLN A 1 284 ? -35.083 7.497 20.122 1.00 96.62 284 GLN A O 1
ATOM 2371 N N . LEU A 1 285 ? -34.661 9.509 19.217 1.00 96.81 285 LEU A N 1
ATOM 2372 C CA . LEU A 1 285 ? -35.348 10.264 20.271 1.00 96.81 285 LEU A CA 1
ATOM 2373 C C . LEU A 1 285 ? -36.841 9.924 20.332 1.00 96.81 285 LEU A C 1
ATOM 2375 O O . LEU A 1 285 ? -37.375 9.711 21.422 1.00 96.81 285 LEU A O 1
ATOM 2379 N N . LYS A 1 286 ? -37.498 9.806 19.172 1.00 97.62 286 LYS A N 1
ATOM 2380 C CA . LYS A 1 286 ? -38.910 9.414 19.089 1.00 97.62 286 LYS A CA 1
ATOM 2381 C C . LYS A 1 286 ? -39.142 8.000 19.630 1.00 97.62 286 LYS A C 1
ATOM 2383 O O . LYS A 1 286 ? -40.090 7.791 20.383 1.00 97.62 286 LYS A O 1
ATOM 2388 N N . LEU A 1 287 ? -38.253 7.054 19.314 1.00 96.56 287 LEU A N 1
ATOM 2389 C CA . LEU A 1 287 ? -38.324 5.682 19.831 1.00 96.56 287 LEU A CA 1
ATOM 2390 C C . LEU A 1 287 ? -38.177 5.644 21.363 1.00 96.56 287 LEU A C 1
ATOM 2392 O O . LEU A 1 287 ? -38.911 4.934 22.050 1.00 96.56 287 LEU A O 1
ATOM 2396 N N . ARG A 1 288 ? -37.265 6.458 21.912 1.00 96.75 288 ARG A N 1
ATOM 2397 C CA . ARG A 1 288 ? -37.034 6.559 23.361 1.00 96.75 288 ARG A CA 1
ATOM 2398 C C . ARG A 1 288 ? -38.232 7.165 24.098 1.00 96.75 288 ARG A C 1
ATOM 2400 O O . ARG A 1 288 ? -38.601 6.669 25.158 1.00 96.75 288 ARG A O 1
ATOM 2407 N N . GLN A 1 289 ? -38.865 8.193 23.524 1.00 97.25 289 GLN A N 1
ATOM 2408 C CA . GLN A 1 289 ? -40.107 8.763 24.063 1.00 97.25 289 GLN A CA 1
ATOM 2409 C C . GLN A 1 289 ? -41.257 7.747 24.040 1.00 97.25 289 GLN A C 1
ATOM 2411 O O . GLN A 1 289 ? -42.001 7.647 25.013 1.00 97.25 289 GLN A O 1
ATOM 2416 N N . GLN A 1 290 ? -41.373 6.951 22.972 1.00 97.50 290 GLN A N 1
ATOM 2417 C CA . GLN A 1 290 ? -42.392 5.903 22.882 1.00 97.50 290 GLN A CA 1
ATOM 2418 C C . GLN A 1 290 ? -42.189 4.808 23.944 1.00 97.50 290 GLN A C 1
ATOM 2420 O O . GLN A 1 290 ? -43.158 4.384 24.572 1.00 97.50 290 GLN A O 1
ATOM 2425 N N . GLN A 1 291 ? -40.943 4.392 24.204 1.00 96.94 291 GLN A N 1
ATOM 2426 C CA . GLN A 1 291 ? -40.639 3.445 25.288 1.00 96.94 291 GLN A CA 1
ATOM 2427 C C . GLN A 1 291 ? -40.971 4.008 26.676 1.00 96.94 291 GLN A C 1
ATOM 2429 O O . GLN A 1 291 ? -41.523 3.288 27.506 1.00 96.94 291 GLN A O 1
ATOM 2434 N N . GLN A 1 292 ? -40.689 5.290 26.934 1.00 96.94 292 GLN A N 1
ATOM 2435 C CA . GLN A 1 292 ? -41.043 5.923 28.211 1.00 96.94 292 GLN A CA 1
ATOM 2436 C C . GLN A 1 292 ? -42.560 5.977 28.436 1.00 96.94 292 GLN A C 1
ATOM 2438 O O . GLN A 1 292 ? -43.016 5.725 29.549 1.00 96.94 292 GLN A O 1
ATOM 2443 N N . GLN A 1 293 ? -43.351 6.237 27.389 1.00 96.75 293 GLN A N 1
ATOM 2444 C CA . GLN A 1 293 ? -44.815 6.203 27.491 1.00 96.75 293 GLN A CA 1
ATOM 2445 C C . GLN A 1 293 ? -45.344 4.796 27.805 1.00 96.75 293 GLN A C 1
ATOM 2447 O O . GLN A 1 293 ? -46.246 4.661 28.629 1.00 96.75 293 GLN A O 1
ATOM 2452 N N . GLN A 1 294 ? -44.764 3.745 27.214 1.00 96.31 294 GLN A N 1
ATOM 2453 C CA . GLN A 1 294 ? -45.148 2.363 27.534 1.00 96.31 294 GLN A CA 1
ATOM 2454 C C . GLN A 1 294 ? -44.815 1.984 28.984 1.00 96.31 294 GLN A C 1
ATOM 2456 O O . GLN A 1 294 ? -45.626 1.340 29.644 1.00 96.31 294 GLN A O 1
ATOM 2461 N N . GLN A 1 295 ? -43.665 2.421 29.510 1.00 96.12 295 GLN A N 1
ATOM 2462 C CA . GLN A 1 295 ? -43.307 2.177 30.913 1.00 96.12 295 GLN A CA 1
ATOM 2463 C C . GLN A 1 295 ? -44.252 2.888 31.892 1.00 96.12 295 GLN A C 1
ATOM 2465 O O . GLN A 1 295 ? -44.619 2.306 32.909 1.00 96.12 295 GLN A O 1
ATOM 2470 N N . GLN A 1 296 ? -44.695 4.111 31.579 1.00 95.75 296 GLN A N 1
ATOM 2471 C CA . GLN A 1 296 ? -45.677 4.820 32.410 1.00 95.75 296 GLN A CA 1
ATOM 2472 C C . GLN A 1 296 ? -47.047 4.127 32.415 1.00 95.75 296 GLN A C 1
ATOM 2474 O O . GLN A 1 296 ? -47.682 4.055 33.463 1.00 95.75 296 GLN A O 1
ATOM 2479 N N . GLN A 1 297 ? -47.485 3.566 31.282 1.00 95.06 297 GLN A N 1
ATOM 2480 C CA . GLN A 1 297 ? -48.736 2.798 31.220 1.00 95.06 297 GLN A CA 1
ATOM 2481 C C . GLN A 1 297 ? -48.666 1.506 32.044 1.00 95.06 297 GLN A C 1
ATOM 2483 O O . GLN A 1 297 ? -49.628 1.180 32.731 1.00 95.06 297 GLN A O 1
ATOM 2488 N N . GLN A 1 298 ? -47.527 0.803 32.036 1.00 94.69 298 GLN A N 1
ATOM 2489 C CA . GLN A 1 298 ? -47.339 -0.390 32.873 1.00 94.69 298 GLN A CA 1
ATOM 2490 C C . GLN A 1 298 ? -47.347 -0.054 34.371 1.00 94.69 298 GLN A C 1
ATOM 2492 O O . GLN A 1 298 ? -47.936 -0.791 35.153 1.00 94.69 298 GLN A O 1
ATOM 2497 N N . GLN A 1 299 ? -46.757 1.075 34.781 1.00 93.38 299 GLN A N 1
ATOM 2498 C CA . GLN A 1 299 ? -46.801 1.510 36.185 1.00 93.38 299 GLN A CA 1
ATOM 2499 C C . GLN A 1 299 ? -48.219 1.881 36.644 1.00 93.38 299 GLN A C 1
ATOM 2501 O O . GLN A 1 299 ? -48.582 1.577 37.774 1.00 93.38 299 GLN A O 1
ATOM 2506 N N . GLN A 1 300 ? -49.035 2.487 35.774 1.00 92.44 300 GLN A N 1
ATOM 2507 C CA . GLN A 1 300 ? -50.438 2.790 36.093 1.00 92.44 300 GLN A CA 1
ATOM 2508 C C . GLN A 1 300 ? -51.305 1.528 36.196 1.00 92.44 300 GLN A C 1
ATOM 2510 O O . GLN A 1 300 ? -52.214 1.492 37.017 1.00 92.44 300 GLN A O 1
ATOM 2515 N N . GLN A 1 301 ? -51.021 0.489 35.401 1.00 92.06 301 GLN A N 1
ATOM 2516 C CA . GLN A 1 301 ? -51.717 -0.799 35.517 1.00 92.06 301 GLN A CA 1
ATOM 2517 C C . GLN A 1 301 ? -51.382 -1.507 36.836 1.00 92.06 301 GLN A C 1
ATOM 2519 O O . GLN A 1 301 ? -52.292 -1.980 37.504 1.00 92.06 301 GLN A O 1
ATOM 2524 N N . LEU A 1 302 ? -50.112 -1.492 37.259 1.00 89.44 302 LEU A N 1
ATOM 2525 C CA . LEU A 1 302 ? -49.699 -2.090 38.534 1.00 89.44 302 LEU A CA 1
ATOM 2526 C C . LEU A 1 302 ? -50.312 -1.378 39.752 1.00 89.44 302 LEU A C 1
ATOM 2528 O O . LEU A 1 302 ? -50.717 -2.041 40.696 1.00 89.44 302 LEU A O 1
ATOM 2532 N N . GLN A 1 303 ? -50.444 -0.046 39.718 1.00 87.00 303 GLN A N 1
ATOM 2533 C CA . GLN A 1 303 ? -51.104 0.698 40.803 1.00 87.00 303 GLN A CA 1
ATOM 2534 C C . GLN A 1 303 ? -52.615 0.432 40.875 1.00 87.00 303 GLN A C 1
ATOM 2536 O O . GLN A 1 303 ? -53.179 0.444 41.963 1.00 87.00 303 GLN A O 1
ATOM 2541 N N . GLY A 1 304 ? -53.272 0.165 39.741 1.00 81.88 304 GLY A N 1
ATOM 2542 C CA . GLY A 1 304 ? -54.693 -0.194 39.727 1.00 81.88 304 GLY A CA 1
ATOM 2543 C C . GLY A 1 304 ? -54.979 -1.590 40.292 1.00 81.88 304 GLY A C 1
ATOM 2544 O O . GLY A 1 304 ? -56.021 -1.790 40.905 1.00 81.88 304 GLY A O 1
ATOM 2545 N N . GLU A 1 305 ? -54.058 -2.543 40.119 1.00 81.25 305 GLU A N 1
ATOM 2546 C CA . GLU A 1 305 ? -54.210 -3.909 40.646 1.00 81.25 305 GLU A CA 1
ATOM 2547 C C . GLU A 1 305 ? -53.974 -3.989 42.166 1.00 81.25 305 GLU A C 1
ATOM 2549 O O . GLU A 1 305 ? -54.601 -4.810 42.838 1.00 81.25 305 GLU A O 1
ATOM 2554 N N . GLU A 1 306 ? -53.128 -3.118 42.731 1.00 76.62 306 GLU A N 1
ATOM 2555 C CA . GLU A 1 306 ? -52.906 -3.052 44.185 1.00 76.62 306 GLU A CA 1
ATOM 2556 C C . GLU A 1 306 ? -54.124 -2.480 44.937 1.00 76.62 306 GLU A C 1
ATOM 2558 O O . GLU A 1 306 ? -54.435 -2.944 46.034 1.00 76.62 306 GLU A O 1
ATOM 2563 N N . GLU A 1 307 ? -54.879 -1.548 44.340 1.00 71.75 307 GLU A N 1
ATOM 2564 C CA . GLU A 1 307 ? -56.095 -0.997 44.963 1.00 71.75 307 GLU A CA 1
ATOM 2565 C C . GLU A 1 307 ? -57.291 -1.976 44.944 1.00 71.75 307 GLU A C 1
ATOM 2567 O O . GLU A 1 307 ? -58.185 -1.862 45.784 1.00 71.75 307 GLU A O 1
ATOM 2572 N N . GLU A 1 308 ? -57.312 -2.975 44.050 1.00 68.19 308 GLU A N 1
ATOM 2573 C CA . GLU A 1 308 ? -58.372 -4.001 44.025 1.00 68.19 308 GLU A CA 1
ATOM 2574 C C . GLU A 1 308 ? -58.143 -5.157 45.021 1.00 68.19 308 GLU A C 1
ATOM 2576 O O . GLU A 1 308 ? -59.107 -5.837 45.387 1.00 68.19 308 GLU A O 1
ATOM 2581 N N . GLN A 1 309 ? -56.914 -5.383 45.506 1.00 61.81 309 GLN A N 1
ATOM 2582 C CA . GLN A 1 309 ? -56.631 -6.480 46.449 1.00 61.81 309 GLN A CA 1
ATOM 2583 C C . GLN A 1 309 ? -56.850 -6.125 47.927 1.00 61.81 309 GLN A C 1
ATOM 2585 O O . GLN A 1 309 ? -57.164 -7.024 48.708 1.00 61.81 309 GLN A O 1
ATOM 2590 N N . ASP A 1 310 ? -56.794 -4.847 48.313 1.00 60.25 310 ASP A N 1
ATOM 2591 C CA . ASP A 1 310 ? -56.955 -4.438 49.723 1.00 60.25 310 ASP A CA 1
ATOM 2592 C C . ASP A 1 310 ? -58.434 -4.370 50.181 1.00 60.25 310 ASP A C 1
ATOM 2594 O O . ASP A 1 310 ? -58.741 -4.165 51.354 1.00 60.25 310 ASP A O 1
ATOM 2598 N N . GLY A 1 311 ? -59.389 -4.589 49.267 1.00 60.62 311 GLY A N 1
ATOM 2599 C CA . GLY A 1 311 ? -60.829 -4.544 49.552 1.00 60.62 311 GLY A CA 1
ATOM 2600 C C . GLY A 1 311 ? -61.477 -5.862 50.002 1.00 60.62 311 GLY A C 1
ATOM 2601 O O . GLY A 1 311 ? -62.672 -5.861 50.290 1.00 60.62 311 GLY A O 1
ATOM 2602 N N . ASN A 1 312 ? -60.745 -6.985 50.044 1.00 59.72 312 ASN A N 1
ATOM 2603 C CA . ASN A 1 312 ? -61.330 -8.322 50.270 1.00 59.72 312 ASN A CA 1
ATOM 2604 C C . ASN A 1 312 ? -60.658 -9.162 51.378 1.00 59.72 312 ASN A C 1
ATOM 2606 O O . ASN A 1 312 ? -60.901 -10.367 51.459 1.00 59.72 312 ASN A O 1
ATOM 2610 N N . GLN A 1 313 ? -59.843 -8.561 52.253 1.00 57.75 313 GLN A N 1
ATOM 2611 C CA . GLN A 1 313 ? -59.086 -9.297 53.281 1.00 57.75 313 GLN A CA 1
ATOM 2612 C C . GLN A 1 313 ? -59.727 -9.384 54.682 1.00 57.75 313 GLN A C 1
ATOM 2614 O O . GLN A 1 313 ? -59.084 -9.849 55.619 1.00 57.75 313 GLN A O 1
ATOM 2619 N N . GLU A 1 314 ? -61.015 -9.067 54.839 1.00 56.25 314 GLU A N 1
ATOM 2620 C CA . GLU A 1 314 ? -61.769 -9.353 56.072 1.00 56.25 314 GLU A CA 1
ATOM 2621 C C . GLU A 1 314 ? -62.632 -10.626 55.920 1.00 56.25 314 GLU A C 1
ATOM 2623 O O . GLU A 1 314 ? -63.843 -10.496 55.755 1.00 56.25 314 GLU A O 1
ATOM 2628 N N . ASN A 1 315 ? -62.052 -11.850 55.916 1.00 58.91 315 ASN A N 1
ATOM 2629 C CA . ASN A 1 315 ? -62.788 -13.095 56.291 1.00 58.91 315 ASN A CA 1
ATOM 2630 C C . ASN A 1 315 ? -62.029 -14.450 56.328 1.00 58.91 315 ASN A C 1
ATOM 2632 O O . ASN A 1 315 ? -62.679 -15.494 56.307 1.00 58.91 315 ASN A O 1
ATOM 2636 N N . TYR A 1 316 ? -60.696 -14.512 56.422 1.00 58.28 316 TYR A N 1
ATOM 2637 C CA . TYR A 1 316 ? -59.997 -15.810 56.544 1.00 58.28 316 TYR A CA 1
ATOM 2638 C C . TYR A 1 316 ? -58.947 -15.815 57.667 1.00 58.28 316 TYR A C 1
ATOM 2640 O O . TYR A 1 316 ? -57.755 -15.961 57.426 1.00 58.28 316 TYR A O 1
ATOM 2648 N N . GLU A 1 317 ? -59.410 -15.678 58.912 1.00 53.72 317 GLU A N 1
ATOM 2649 C CA . GLU A 1 317 ? -58.687 -16.102 60.120 1.00 53.72 317 GLU A CA 1
ATOM 2650 C C . GLU A 1 317 ? -59.427 -17.296 60.737 1.00 53.72 317 GLU A C 1
ATOM 2652 O O . GLU A 1 317 ? -60.266 -17.118 61.613 1.00 53.72 317 GLU A O 1
ATOM 2657 N N . GLN A 1 318 ? -59.163 -18.509 60.248 1.00 57.66 318 GLN A N 1
ATOM 2658 C CA . GLN A 1 318 ? -59.293 -19.768 60.996 1.00 57.66 318 GLN A CA 1
ATOM 2659 C C . GLN A 1 318 ? -58.870 -20.933 60.090 1.00 57.66 318 GLN A C 1
ATOM 2661 O O . GLN A 1 318 ? -59.266 -20.993 58.932 1.00 57.66 318 GLN A O 1
ATOM 2666 N N . ASP A 1 319 ? -58.077 -21.844 60.652 1.00 56.81 319 ASP A N 1
ATOM 2667 C CA . ASP A 1 319 ? -57.686 -23.152 60.111 1.00 56.81 319 ASP A CA 1
ATOM 2668 C C . ASP A 1 319 ? -56.620 -23.170 59.001 1.00 56.81 319 ASP A C 1
ATOM 2670 O O . ASP A 1 319 ? -56.929 -23.155 57.814 1.00 56.81 319 ASP A O 1
ATOM 2674 N N . ASN A 1 320 ? -55.344 -23.286 59.396 1.00 54.50 320 ASN A N 1
ATOM 2675 C CA . ASN A 1 320 ? -54.350 -24.136 58.714 1.00 54.50 320 ASN A CA 1
ATOM 2676 C C . ASN A 1 320 ? -53.073 -24.275 59.568 1.00 54.50 320 ASN A C 1
ATOM 2678 O O . ASN A 1 320 ? -51.983 -23.852 59.189 1.00 54.50 320 ASN A O 1
ATOM 2682 N N . ASP A 1 321 ? -53.228 -24.898 60.737 1.00 53.78 321 ASP A N 1
ATOM 2683 C CA . ASP A 1 321 ? -52.165 -25.699 61.344 1.00 53.78 321 ASP A CA 1
ATOM 2684 C C . ASP A 1 321 ? -52.338 -27.140 60.838 1.00 53.78 321 ASP A C 1
ATOM 2686 O O . ASP A 1 321 ? -53.461 -27.637 60.803 1.00 53.78 321 ASP A O 1
ATOM 2690 N N . GLN A 1 322 ? -51.227 -27.815 60.524 1.00 56.94 322 GLN A N 1
ATOM 2691 C CA . GLN A 1 322 ? -51.094 -29.172 59.954 1.00 56.94 322 GLN A CA 1
ATOM 2692 C C . GLN A 1 322 ? -51.041 -29.225 58.420 1.00 56.94 322 GLN A C 1
ATOM 2694 O O . GLN A 1 322 ? -52.065 -29.263 57.759 1.00 56.94 322 GLN A O 1
ATOM 2699 N N . ILE A 1 323 ? -49.823 -29.289 57.869 1.00 53.06 323 ILE A N 1
ATOM 2700 C CA . ILE A 1 323 ? -49.354 -30.291 56.885 1.00 53.06 323 ILE A CA 1
ATOM 2701 C C . ILE A 1 323 ? -47.824 -30.107 56.805 1.00 53.06 323 ILE A C 1
ATOM 2703 O O . ILE A 1 323 ? -47.276 -29.321 56.035 1.00 53.06 323 ILE A O 1
ATOM 2707 N N . GLN A 1 324 ? -47.134 -30.793 57.716 1.00 49.78 324 GLN A N 1
ATOM 2708 C CA . GLN A 1 324 ? -45.753 -31.250 57.558 1.00 49.78 324 GLN A CA 1
ATOM 2709 C C . GLN A 1 324 ? -45.818 -32.706 57.071 1.00 49.78 324 GLN A C 1
ATOM 2711 O O . GLN A 1 324 ? -46.804 -33.386 57.331 1.00 49.78 324 GLN A O 1
ATOM 2716 N N . GLU A 1 325 ? -44.742 -33.164 56.430 1.00 51.84 325 GLU A N 1
ATOM 2717 C CA . GLU A 1 325 ? -44.493 -34.548 55.993 1.00 51.84 325 GLU A CA 1
ATOM 2718 C C . GLU A 1 325 ? -45.288 -35.034 54.774 1.00 51.84 325 GLU A C 1
ATOM 2720 O O . GLU A 1 325 ? -46.458 -35.392 54.854 1.00 51.84 325 GLU A O 1
ATOM 2725 N N . ASN A 1 326 ? -44.596 -35.094 53.631 1.00 53.75 326 ASN A N 1
ATOM 2726 C CA . ASN A 1 326 ? -44.410 -36.299 52.807 1.00 53.75 326 ASN A CA 1
ATOM 2727 C C . ASN A 1 326 ? -44.133 -35.892 51.358 1.00 53.75 326 ASN A C 1
ATOM 2729 O O . ASN A 1 326 ? -45.024 -35.396 50.679 1.00 53.75 326 ASN A O 1
ATOM 2733 N N . LEU A 1 327 ? -42.912 -36.136 50.880 1.00 50.31 327 LEU A N 1
ATOM 2734 C CA . LEU A 1 327 ? -42.653 -36.590 49.509 1.00 50.31 327 LEU A CA 1
ATOM 2735 C C . LEU A 1 327 ? -41.227 -37.143 49.461 1.00 50.31 327 LEU A C 1
ATOM 2737 O O . LEU A 1 327 ? -40.234 -36.449 49.248 1.00 50.31 327 LEU A O 1
ATOM 2741 N N . GLU A 1 328 ? -41.206 -38.425 49.798 1.00 54.28 328 GLU A N 1
ATOM 2742 C CA . GLU A 1 328 ? -40.115 -39.379 49.802 1.00 54.28 328 GLU A CA 1
ATOM 2743 C C . GLU A 1 328 ? -39.881 -39.941 48.386 1.00 54.28 328 GLU A C 1
ATOM 2745 O O . GLU A 1 328 ? -40.767 -39.945 47.532 1.00 54.28 328 GLU A O 1
ATOM 2750 N N . TYR A 1 329 ? -38.638 -40.367 48.185 1.00 50.12 329 TYR A N 1
ATOM 2751 C CA . TYR A 1 329 ? -37.991 -41.044 47.063 1.00 50.12 329 TYR A CA 1
ATOM 2752 C C . TYR A 1 329 ? -38.855 -41.919 46.131 1.00 50.12 329 TYR A C 1
ATOM 2754 O O . TYR A 1 329 ? -39.676 -42.719 46.567 1.00 50.12 329 TYR A O 1
ATOM 2762 N N . GLY A 1 330 ? -38.545 -41.847 44.830 1.00 49.72 330 GLY A N 1
ATOM 2763 C CA . GLY A 1 330 ? -38.966 -42.803 43.804 1.00 49.72 330 GLY A CA 1
ATOM 2764 C C . GLY A 1 330 ? -37.805 -43.145 42.865 1.00 49.72 330 GLY A C 1
ATOM 2765 O O . GLY A 1 330 ? -37.369 -42.298 42.087 1.00 49.72 330 GLY A O 1
ATOM 2766 N N . GLU A 1 331 ? -37.318 -44.375 43.019 1.00 51.09 331 GLU A N 1
ATOM 2767 C CA . GLU A 1 331 ? -36.277 -45.100 42.281 1.00 51.09 331 GLU A CA 1
ATOM 2768 C C . GLU A 1 331 ? -36.588 -45.344 40.787 1.00 51.09 331 GLU A C 1
ATOM 2770 O O . GLU A 1 331 ? -37.731 -45.548 40.383 1.00 51.09 331 GLU A O 1
ATOM 2775 N N . ASP A 1 332 ? -35.501 -45.351 40.013 1.00 46.31 332 ASP A N 1
ATOM 2776 C CA . ASP A 1 332 ? -35.067 -46.326 39.001 1.00 46.31 332 ASP A CA 1
ATOM 2777 C C . ASP A 1 332 ? -35.997 -46.747 37.845 1.00 46.31 332 ASP A C 1
ATOM 2779 O O . ASP A 1 332 ? -37.007 -47.431 37.994 1.00 46.31 332 ASP A O 1
ATOM 2783 N N . GLY A 1 333 ? -35.526 -46.463 36.625 1.00 51.12 333 GLY A N 1
ATOM 2784 C CA . GLY A 1 333 ? -36.053 -47.018 35.379 1.00 51.12 333 GLY A CA 1
ATOM 2785 C C . GLY A 1 333 ? -35.033 -46.939 34.241 1.00 51.12 333 GLY A C 1
ATOM 2786 O O . GLY A 1 333 ? -35.022 -45.979 33.474 1.00 51.12 333 GLY A O 1
ATOM 2787 N N . GLU A 1 334 ? -34.176 -47.958 34.136 1.00 47.72 334 GLU A N 1
ATOM 2788 C CA . GLU A 1 334 ? -33.350 -48.268 32.961 1.00 47.72 334 GLU A CA 1
ATOM 2789 C C . GLU A 1 334 ? -34.232 -48.692 31.777 1.00 47.72 334 GLU A C 1
ATOM 2791 O O . GLU A 1 334 ? -34.921 -49.695 31.917 1.00 47.72 334 GLU A O 1
ATOM 2796 N N . ILE A 1 335 ? -34.144 -48.047 30.601 1.00 52.44 335 ILE A N 1
ATOM 2797 C CA . ILE A 1 335 ? -34.293 -48.713 29.286 1.00 52.44 335 ILE A CA 1
ATOM 2798 C C . ILE A 1 335 ? -33.421 -48.000 28.236 1.00 52.44 335 ILE A C 1
ATOM 2800 O O . ILE A 1 335 ? -33.515 -46.796 28.009 1.00 52.44 335 ILE A O 1
ATOM 2804 N N . ASN A 1 336 ? -32.583 -48.808 27.590 1.00 46.41 336 ASN A N 1
ATOM 2805 C CA . ASN A 1 336 ? -31.672 -48.512 26.488 1.00 46.41 336 ASN A CA 1
ATOM 2806 C C . ASN A 1 336 ? -32.383 -48.100 25.183 1.00 46.41 336 ASN A C 1
ATOM 2808 O O . ASN A 1 336 ? -33.427 -48.658 24.855 1.00 46.41 336 ASN A O 1
ATOM 2812 N N . ASN A 1 337 ? -31.751 -47.232 24.380 1.00 49.03 337 ASN A N 1
ATOM 2813 C CA . ASN A 1 337 ? -31.237 -47.550 23.030 1.00 49.03 337 ASN A CA 1
ATOM 2814 C C . ASN A 1 337 ? -31.048 -46.296 22.151 1.00 49.03 337 ASN A C 1
ATOM 2816 O O . ASN A 1 337 ? -31.981 -45.551 21.879 1.00 49.03 337 ASN A O 1
ATOM 2820 N N . GLU A 1 338 ? -29.800 -46.130 21.704 1.00 49.34 338 GLU A N 1
ATOM 2821 C CA . GLU A 1 338 ? -29.382 -45.804 20.332 1.00 49.34 338 GLU A CA 1
ATOM 2822 C C . GLU A 1 338 ? -30.189 -44.769 19.522 1.00 49.34 338 GLU A C 1
ATOM 2824 O O . GLU A 1 338 ? -31.152 -45.119 18.854 1.00 49.34 338 GLU A O 1
ATOM 2829 N N . SER A 1 339 ? -29.675 -43.532 19.422 1.00 54.81 339 SER A N 1
ATOM 2830 C CA . SER A 1 339 ? -29.537 -42.836 18.125 1.00 54.81 339 SER A CA 1
ATOM 2831 C C . SER A 1 339 ? -28.828 -41.477 18.249 1.00 54.81 339 SER A C 1
ATOM 2833 O O . SER A 1 339 ? -29.301 -40.569 18.924 1.00 54.81 339 SER A O 1
ATOM 2835 N N . GLU A 1 340 ? -27.715 -41.366 17.522 1.00 50.88 340 GLU A N 1
ATOM 2836 C CA . GLU A 1 340 ? -27.168 -40.180 16.844 1.00 50.88 340 GLU A CA 1
ATOM 2837 C C . GLU A 1 340 ? -26.778 -38.906 17.623 1.00 50.88 340 GLU A C 1
ATOM 2839 O O . GLU A 1 340 ? -27.566 -38.028 17.967 1.00 50.88 340 GLU A O 1
ATOM 2844 N N . ASN A 1 341 ? -25.453 -38.745 17.705 1.00 46.97 341 ASN A N 1
ATOM 2845 C CA . ASN A 1 341 ? -24.707 -37.519 17.967 1.00 46.97 341 ASN A CA 1
ATOM 2846 C C . ASN A 1 341 ? -25.180 -36.321 17.118 1.00 46.97 341 ASN A C 1
ATOM 2848 O O . ASN A 1 341 ? -24.731 -36.118 15.988 1.00 46.97 341 ASN A O 1
ATOM 2852 N N . ARG A 1 342 ? -25.976 -35.435 17.720 1.00 49.88 342 ARG A N 1
ATOM 2853 C CA . ARG A 1 342 ? -25.991 -3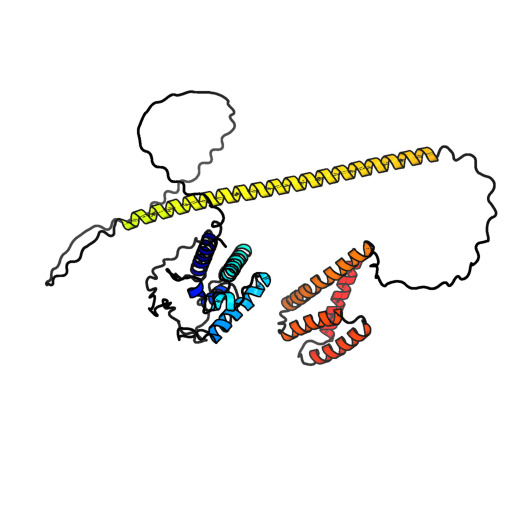4.003 17.391 1.00 49.88 342 ARG A CA 1
ATOM 2854 C C . ARG A 1 342 ? -25.753 -33.217 18.673 1.00 49.88 342 ARG A C 1
ATOM 2856 O O . ARG A 1 342 ? -26.649 -33.067 19.495 1.00 49.88 342 ARG A O 1
ATOM 2863 N N . ALA A 1 343 ? -24.525 -32.729 18.842 1.00 46.47 343 ALA A N 1
ATOM 2864 C CA . ALA A 1 343 ? -24.170 -31.814 19.917 1.00 46.47 343 ALA A CA 1
ATOM 2865 C C . ALA A 1 343 ? -24.963 -30.509 19.746 1.00 46.47 343 ALA A C 1
ATOM 2867 O O . ALA A 1 343 ? -24.638 -29.665 18.910 1.00 46.47 343 ALA A O 1
ATOM 2868 N N . VAL A 1 344 ? -26.035 -30.370 20.521 1.00 54.31 344 VAL A N 1
ATOM 2869 C CA . VAL A 1 344 ? -26.796 -29.128 20.641 1.00 54.31 344 VAL A CA 1
ATOM 2870 C C . VAL A 1 344 ? -25.933 -28.151 21.448 1.00 54.31 344 VAL A C 1
ATOM 2872 O O . VAL A 1 344 ? -25.507 -28.498 22.552 1.00 54.31 344 VAL A O 1
ATOM 2875 N N . PRO A 1 345 ? -25.620 -26.948 20.937 1.00 61.34 345 PRO A N 1
ATOM 2876 C CA . PRO A 1 345 ? -24.831 -25.990 21.695 1.00 61.34 345 PRO A CA 1
ATOM 2877 C C . PRO A 1 345 ? -25.634 -25.536 22.917 1.00 61.34 345 PRO A C 1
ATOM 2879 O O . PRO A 1 345 ? -26.774 -25.084 22.793 1.00 61.34 345 PRO A O 1
ATOM 2882 N N . PHE A 1 346 ? -25.035 -25.648 24.105 1.00 53.81 346 PHE A N 1
ATOM 2883 C CA . PHE A 1 346 ? -25.574 -25.057 25.327 1.00 53.81 346 PHE A CA 1
ATOM 2884 C C . PHE A 1 346 ? -25.859 -23.570 25.080 1.00 53.81 346 PHE A C 1
ATOM 2886 O O . PHE A 1 346 ? -24.961 -22.811 24.709 1.00 53.81 346 PHE A O 1
ATOM 2893 N N . LYS A 1 347 ? -27.115 -23.153 25.283 1.00 52.62 347 LYS A N 1
ATOM 2894 C CA . LYS A 1 347 ? -27.517 -21.742 25.252 1.00 52.62 347 LYS A CA 1
ATOM 2895 C C . LYS A 1 347 ? -26.722 -20.987 26.319 1.00 52.62 347 LYS A C 1
ATOM 2897 O O . LYS A 1 347 ? -27.033 -21.077 27.505 1.00 52.62 347 LYS A O 1
ATOM 2902 N N . LYS A 1 348 ? -25.699 -20.237 25.901 1.00 60.09 348 LYS A N 1
ATOM 2903 C CA . LYS A 1 348 ? -25.059 -19.231 26.753 1.00 60.09 348 LYS A CA 1
ATOM 2904 C C . LYS A 1 348 ? -26.120 -18.180 27.092 1.00 60.09 348 LYS A C 1
ATOM 2906 O O . LYS A 1 348 ? -26.691 -17.559 26.202 1.00 60.09 348 LYS A O 1
ATOM 2911 N N . GLY A 1 349 ? -26.419 -18.010 28.379 1.00 72.50 349 GLY A N 1
ATOM 2912 C CA . GLY A 1 349 ? -27.230 -16.884 28.848 1.00 72.50 349 GLY A CA 1
ATOM 2913 C C . GLY A 1 349 ? -26.520 -15.550 28.587 1.00 72.50 349 GLY A C 1
ATOM 2914 O O . GLY A 1 349 ? -25.322 -15.525 28.306 1.00 72.50 349 GLY A O 1
ATOM 2915 N N . MET A 1 350 ? -27.237 -14.431 28.722 1.00 55.72 350 MET A N 1
ATOM 2916 C CA . MET A 1 350 ? -26.715 -13.073 28.482 1.00 55.72 350 MET A CA 1
ATOM 2917 C C . MET A 1 350 ? -25.399 -12.788 29.237 1.00 55.72 350 MET A C 1
ATOM 2919 O O . MET A 1 350 ? -24.489 -12.168 28.692 1.00 55.72 350 MET A O 1
ATOM 2923 N N . ASN A 1 351 ? -25.240 -13.353 30.438 1.00 52.03 351 ASN A N 1
ATOM 2924 C CA . ASN A 1 351 ? -24.008 -13.262 31.229 1.00 52.03 351 ASN A CA 1
ATOM 2925 C C . ASN A 1 351 ? -22.804 -13.964 30.575 1.00 52.03 351 ASN A C 1
ATOM 2927 O O . ASN A 1 351 ? -21.679 -13.507 30.739 1.00 52.03 351 ASN A O 1
ATOM 2931 N N . GLY A 1 352 ? -23.023 -15.040 29.811 1.00 63.62 352 GLY A N 1
ATOM 2932 C CA . GLY A 1 352 ? -21.969 -15.743 29.074 1.00 63.62 352 GLY A CA 1
ATOM 2933 C C . GLY A 1 352 ? -21.424 -14.922 27.905 1.00 63.62 352 GLY A C 1
ATOM 2934 O O . GLY A 1 352 ? -20.215 -14.871 27.717 1.00 63.62 352 GLY A O 1
ATOM 2935 N N . HIS A 1 353 ? -22.294 -14.209 27.185 1.00 66.19 353 HIS A N 1
ATOM 2936 C CA . HIS A 1 353 ? -21.876 -13.299 26.112 1.00 66.19 353 HIS A CA 1
ATOM 2937 C C . HIS A 1 353 ? -21.150 -12.057 26.646 1.00 66.19 353 HIS A C 1
ATOM 2939 O O . HIS A 1 353 ? -20.179 -11.611 26.044 1.00 66.19 353 HIS A O 1
ATOM 2945 N N . ILE A 1 354 ? -21.563 -11.536 27.806 1.00 53.25 354 ILE A N 1
ATOM 2946 C CA . ILE A 1 354 ? -20.853 -10.437 28.477 1.00 53.25 354 ILE A CA 1
ATOM 2947 C C . ILE A 1 354 ? -19.457 -10.890 28.930 1.00 53.25 354 ILE A C 1
ATOM 2949 O O . ILE A 1 354 ? -18.495 -10.147 28.755 1.00 53.25 354 ILE A O 1
ATOM 2953 N N . LEU A 1 355 ? -19.315 -12.110 29.461 1.00 52.94 355 LEU A N 1
ATOM 2954 C CA . LEU A 1 355 ? -18.016 -12.676 29.843 1.00 52.94 355 LEU A CA 1
ATOM 2955 C C . LEU A 1 355 ? -17.106 -12.920 28.635 1.00 52.94 355 LEU A C 1
ATOM 2957 O O . LEU A 1 355 ? -15.926 -12.588 28.714 1.00 52.94 355 LEU A O 1
ATOM 2961 N N . ASP A 1 356 ? -17.649 -13.426 27.524 1.00 58.91 356 ASP A N 1
ATOM 2962 C CA . ASP A 1 356 ? -16.905 -13.577 26.270 1.00 58.91 356 ASP A CA 1
ATOM 2963 C C . ASP A 1 356 ? -16.424 -12.206 25.756 1.00 58.91 356 ASP A C 1
ATOM 2965 O O . ASP A 1 356 ? -15.238 -12.057 25.478 1.00 58.91 356 ASP A O 1
ATOM 2969 N N . CYS A 1 357 ? -17.276 -11.169 25.756 1.00 53.97 357 CYS A N 1
ATOM 2970 C CA . CYS A 1 357 ? -16.871 -9.807 25.379 1.00 53.97 357 CYS A CA 1
ATOM 2971 C C . CYS A 1 357 ? -15.855 -9.183 26.353 1.00 53.97 357 CYS A C 1
ATOM 2973 O O . CYS A 1 357 ? -14.937 -8.496 25.917 1.00 53.97 357 CYS A O 1
ATOM 2975 N N . ILE A 1 358 ? -15.978 -9.402 27.668 1.00 47.25 358 ILE A N 1
ATOM 2976 C CA . ILE A 1 358 ? -15.007 -8.898 28.659 1.00 47.25 358 ILE A CA 1
ATOM 2977 C C . ILE A 1 358 ? -13.651 -9.596 28.496 1.00 47.25 358 ILE A C 1
ATOM 2979 O O . ILE A 1 358 ? -12.607 -8.947 28.619 1.00 47.25 358 ILE A O 1
ATOM 2983 N N . LEU A 1 359 ? -13.650 -10.905 28.226 1.00 53.47 359 LEU A N 1
ATOM 2984 C CA . LEU A 1 359 ? -12.435 -11.665 27.940 1.00 53.47 359 LEU A CA 1
ATOM 2985 C C . LEU A 1 359 ? -11.797 -11.172 26.640 1.00 53.47 359 LEU A C 1
ATOM 2987 O O . LEU A 1 359 ? -10.616 -10.833 26.642 1.00 53.47 359 LEU A O 1
ATOM 2991 N N . GLU A 1 360 ? -12.581 -11.017 25.577 1.00 60.25 360 GLU A N 1
ATOM 2992 C CA . GLU A 1 360 ? -12.128 -10.504 24.282 1.00 60.25 360 GLU A CA 1
ATOM 2993 C C . GLU A 1 360 ? -11.530 -9.088 24.414 1.00 60.25 360 GLU A C 1
ATOM 2995 O O . GLU A 1 360 ? -10.397 -8.855 23.993 1.00 60.25 360 GLU A O 1
ATOM 3000 N N . VAL A 1 361 ? -12.183 -8.173 25.142 1.00 53.03 361 VAL A N 1
ATOM 3001 C CA . VAL A 1 361 ? -11.672 -6.811 25.407 1.00 53.03 361 VAL A CA 1
ATOM 3002 C C . VAL A 1 361 ? -10.387 -6.817 26.246 1.00 53.03 361 VAL A C 1
ATOM 3004 O O . VAL A 1 361 ? -9.477 -6.031 25.971 1.00 53.03 361 VAL A O 1
ATOM 3007 N N . LYS A 1 362 ? -10.244 -7.714 27.234 1.00 54.97 362 LYS A N 1
ATOM 3008 C CA . LYS A 1 362 ? -8.989 -7.843 28.003 1.00 54.97 362 LYS A CA 1
ATOM 3009 C C . LYS A 1 362 ? -7.795 -8.182 27.105 1.00 54.97 362 LYS A C 1
ATOM 3011 O O . LYS A 1 362 ? -6.699 -7.675 27.351 1.00 54.97 362 LYS A O 1
ATOM 3016 N N . HIS A 1 363 ? -8.004 -8.980 26.059 1.00 56.66 363 HIS A N 1
ATOM 3017 C CA . HIS A 1 363 ? -6.952 -9.375 25.121 1.00 56.66 363 HIS A CA 1
ATOM 3018 C C . HIS A 1 363 ? -6.548 -8.247 24.157 1.00 56.66 363 HIS A C 1
ATOM 3020 O O . HIS A 1 363 ? -5.366 -8.133 23.82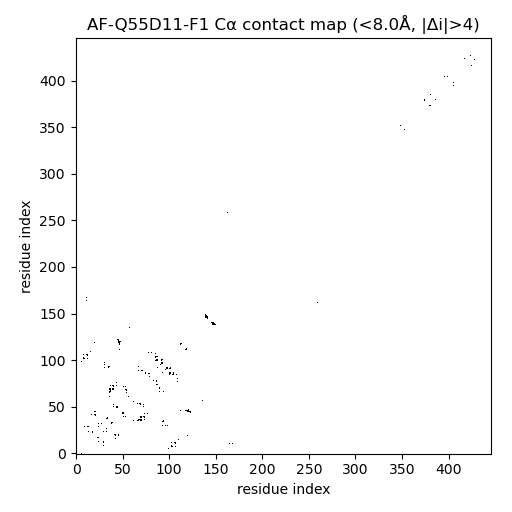8 1.00 56.66 363 HIS A O 1
ATOM 3026 N N . TYR A 1 364 ? -7.478 -7.356 23.794 1.00 62.03 364 TYR A N 1
ATOM 3027 C CA . TYR A 1 364 ? -7.191 -6.186 22.952 1.00 62.03 364 TYR A CA 1
ATOM 3028 C C . TYR A 1 364 ? -6.553 -5.009 23.698 1.00 62.03 364 TYR A C 1
ATOM 3030 O O . TYR A 1 364 ? -5.920 -4.176 23.060 1.00 62.03 364 TYR A O 1
ATOM 3038 N N . VAL A 1 365 ? -6.678 -4.924 25.028 1.00 69.44 365 VAL A N 1
ATOM 3039 C CA . VAL A 1 365 ? -6.124 -3.800 25.812 1.00 69.44 365 VAL A CA 1
ATOM 3040 C C . VAL A 1 365 ? -4.710 -4.087 26.326 1.00 69.44 365 VAL A C 1
ATOM 3042 O O . VAL A 1 365 ? -3.870 -3.189 26.344 1.00 69.44 365 VAL A O 1
ATOM 3045 N N . LEU A 1 366 ? -4.410 -5.331 26.714 1.00 70.00 366 LEU A N 1
ATOM 3046 C CA . LEU A 1 366 ? -3.137 -5.678 27.360 1.00 70.00 366 LEU A CA 1
ATOM 3047 C C . LEU A 1 366 ? -1.921 -5.547 26.437 1.00 70.00 366 LEU A C 1
ATOM 3049 O O . LEU A 1 366 ? -0.878 -5.076 26.886 1.00 70.00 366 LEU A O 1
ATOM 3053 N N . VAL A 1 367 ? -2.043 -5.923 25.160 1.00 69.12 367 VAL A N 1
ATOM 3054 C CA . VAL A 1 367 ? -0.925 -5.844 24.205 1.00 69.12 367 VAL A CA 1
ATOM 3055 C C . VAL A 1 367 ? -0.592 -4.384 23.849 1.00 69.12 367 VAL A C 1
ATOM 3057 O O . VAL A 1 367 ? 0.568 -4.002 24.021 1.00 69.12 367 VAL A O 1
ATOM 3060 N N . PRO A 1 368 ? -1.558 -3.519 23.467 1.00 75.94 368 PRO A N 1
ATOM 3061 C CA . PRO A 1 368 ? -1.292 -2.092 23.286 1.00 75.94 368 PRO A CA 1
ATOM 3062 C C . PRO A 1 368 ? -0.790 -1.409 24.559 1.00 75.94 368 PRO A C 1
ATOM 3064 O O . PRO A 1 368 ? 0.085 -0.551 24.469 1.00 75.94 368 PRO A O 1
ATOM 3067 N N . LEU A 1 369 ? -1.274 -1.807 25.743 1.00 77.50 369 LEU A N 1
ATOM 3068 C CA . LEU A 1 369 ? -0.788 -1.279 27.018 1.00 77.50 369 LEU A CA 1
ATOM 3069 C C . LEU A 1 369 ? 0.683 -1.647 27.256 1.00 77.50 369 LEU A C 1
ATOM 3071 O O . LEU A 1 369 ? 1.477 -0.766 27.571 1.00 77.50 369 LEU A O 1
ATOM 3075 N N . PHE A 1 370 ? 1.074 -2.911 27.063 1.00 75.12 370 PHE A N 1
ATOM 3076 C CA . PHE A 1 370 ? 2.466 -3.345 27.240 1.00 75.12 370 PHE A CA 1
ATOM 3077 C C . PHE A 1 370 ? 3.416 -2.674 26.244 1.00 75.12 370 PHE A C 1
ATOM 3079 O O . PHE A 1 370 ? 4.511 -2.262 26.626 1.00 75.12 370 PHE A O 1
ATOM 3086 N N . ILE A 1 371 ? 2.985 -2.517 24.987 1.00 76.31 371 ILE A N 1
ATOM 3087 C CA . ILE A 1 371 ? 3.734 -1.781 23.959 1.00 76.31 371 ILE A CA 1
ATOM 3088 C C . ILE A 1 371 ? 3.863 -0.304 24.352 1.00 76.31 371 ILE A C 1
ATOM 3090 O O . ILE A 1 371 ? 4.956 0.251 24.270 1.00 76.31 371 ILE A O 1
ATOM 3094 N N . SER A 1 372 ? 2.784 0.317 24.838 1.00 77.69 372 SER A N 1
ATOM 3095 C CA . SER A 1 372 ? 2.785 1.726 25.261 1.00 77.69 372 SER A CA 1
ATOM 3096 C C . SER A 1 372 ? 3.671 1.963 26.484 1.00 77.69 372 SER A C 1
ATOM 3098 O O . SER A 1 372 ? 4.410 2.942 26.524 1.00 77.69 372 SER A O 1
ATOM 3100 N N . VAL A 1 373 ? 3.650 1.052 27.462 1.00 76.88 373 VAL A N 1
ATOM 3101 C CA . VAL A 1 373 ? 4.523 1.100 28.644 1.00 76.88 373 VAL A CA 1
ATOM 3102 C C . VAL A 1 373 ? 5.983 0.907 28.231 1.00 76.88 373 VAL A C 1
ATOM 3104 O O . VAL A 1 373 ? 6.829 1.714 28.604 1.00 76.88 373 VAL A O 1
ATOM 3107 N N . ALA A 1 374 ? 6.292 -0.099 27.408 1.00 74.56 374 ALA A N 1
ATOM 3108 C CA . ALA A 1 374 ? 7.654 -0.329 26.924 1.00 74.56 374 ALA A CA 1
ATOM 3109 C C . ALA A 1 374 ? 8.196 0.865 26.118 1.00 74.56 374 ALA A C 1
ATOM 3111 O O . ALA A 1 374 ? 9.341 1.272 26.325 1.00 74.56 374 ALA A O 1
ATOM 3112 N N . ALA A 1 375 ? 7.360 1.470 25.267 1.00 75.31 375 ALA A N 1
ATOM 3113 C CA . ALA A 1 375 ? 7.691 2.693 24.542 1.00 75.31 375 ALA A CA 1
ATOM 3114 C C . ALA A 1 375 ? 7.907 3.887 25.491 1.00 75.31 375 ALA A C 1
ATOM 3116 O O . ALA A 1 375 ? 8.882 4.620 25.328 1.00 75.31 375 ALA A O 1
ATOM 3117 N N . GLY A 1 376 ? 7.062 4.046 26.517 1.00 80.00 376 GLY A N 1
ATOM 3118 C CA . GLY A 1 376 ? 7.185 5.103 27.529 1.00 80.00 376 GLY A CA 1
ATOM 3119 C C . GLY A 1 376 ? 8.466 5.022 28.368 1.00 80.00 376 GLY A C 1
ATOM 3120 O O . GLY A 1 376 ? 9.000 6.054 28.763 1.00 80.00 376 GLY A O 1
ATOM 3121 N N . PHE A 1 377 ? 9.002 3.818 28.585 1.00 79.19 377 PHE A N 1
ATOM 3122 C CA . PHE A 1 377 ? 10.282 3.595 29.273 1.00 79.19 377 PHE A CA 1
ATOM 3123 C C . PHE A 1 377 ? 11.500 3.549 28.329 1.00 79.19 377 PHE A C 1
ATOM 3125 O O . PHE A 1 377 ? 12.607 3.250 28.774 1.00 79.19 377 PHE A O 1
ATOM 3132 N N . GLY A 1 378 ? 11.329 3.822 27.029 1.00 76.06 378 GLY A N 1
ATOM 3133 C CA . GLY A 1 378 ? 12.427 3.781 26.054 1.00 76.06 378 GLY A CA 1
ATOM 3134 C C . GLY A 1 378 ? 13.008 2.379 25.824 1.00 76.06 378 GLY A C 1
ATOM 3135 O O . GLY A 1 378 ? 14.133 2.240 25.338 1.00 76.06 378 GLY A O 1
ATOM 3136 N N . ILE A 1 379 ? 12.261 1.327 26.169 1.00 76.44 379 ILE A N 1
ATOM 3137 C CA . ILE A 1 379 ? 12.701 -0.060 26.023 1.00 76.44 379 ILE A CA 1
ATOM 3138 C C . ILE A 1 379 ? 12.576 -0.450 24.549 1.00 76.44 379 ILE A C 1
ATOM 3140 O O . ILE A 1 379 ? 11.482 -0.689 24.035 1.00 76.44 379 ILE A O 1
ATOM 3144 N N . LYS A 1 380 ? 13.715 -0.555 23.855 1.00 75.25 380 LYS A N 1
ATOM 3145 C CA . LYS A 1 380 ? 13.765 -1.106 22.495 1.00 75.25 380 LYS A CA 1
ATOM 3146 C C . LYS A 1 380 ? 13.502 -2.611 22.545 1.00 75.25 380 LYS A C 1
ATOM 3148 O O . LYS A 1 380 ? 14.393 -3.392 22.874 1.00 75.25 380 LYS A O 1
ATOM 3153 N N . MET A 1 381 ? 12.286 -3.033 22.201 1.00 72.50 381 MET A N 1
ATOM 3154 C CA . MET A 1 381 ? 11.993 -4.453 22.022 1.00 72.50 381 MET A CA 1
ATOM 3155 C C . MET A 1 381 ? 12.574 -4.948 20.697 1.00 72.50 381 MET A C 1
ATOM 3157 O O . MET A 1 381 ? 12.167 -4.520 19.619 1.00 72.50 381 MET A O 1
ATOM 3161 N N . GLY A 1 382 ? 13.528 -5.876 20.775 1.00 80.38 382 GLY A N 1
ATOM 3162 C CA . GLY A 1 382 ? 13.995 -6.606 19.602 1.00 80.38 382 GLY A CA 1
ATOM 3163 C C . GLY A 1 382 ? 12.878 -7.467 19.005 1.00 80.38 382 GLY A C 1
ATOM 3164 O O . GLY A 1 382 ? 11.993 -7.946 19.717 1.00 80.38 382 GLY A O 1
ATOM 3165 N N . ARG A 1 383 ? 12.947 -7.723 17.694 1.00 69.94 383 ARG A N 1
ATOM 3166 C CA . ARG A 1 383 ? 11.990 -8.578 16.966 1.00 69.94 383 ARG A CA 1
ATOM 3167 C C . ARG A 1 383 ? 11.785 -9.948 17.627 1.00 69.94 383 ARG A C 1
ATOM 3169 O O . ARG A 1 383 ? 10.676 -10.466 17.608 1.00 69.94 383 ARG A O 1
ATOM 3176 N N . SER A 1 384 ? 12.826 -10.517 18.236 1.00 70.44 384 SER A N 1
ATOM 3177 C CA . SER A 1 384 ? 12.750 -11.783 18.976 1.00 70.44 384 SER A CA 1
ATOM 3178 C C . SER A 1 384 ? 11.851 -11.703 20.213 1.00 70.44 384 SER A C 1
ATOM 3180 O O . SER A 1 384 ? 11.091 -12.630 20.464 1.00 70.44 384 SER A O 1
ATOM 3182 N N . ILE A 1 385 ? 11.884 -10.594 20.960 1.00 71.00 385 ILE A N 1
ATOM 3183 C CA . ILE A 1 385 ? 11.027 -10.377 22.135 1.00 71.00 385 ILE A CA 1
ATOM 3184 C C . ILE A 1 385 ? 9.569 -10.241 21.696 1.00 71.00 385 ILE A C 1
ATOM 3186 O O . ILE A 1 385 ? 8.688 -10.830 22.316 1.00 71.00 385 ILE A O 1
ATOM 3190 N N . PHE A 1 386 ? 9.324 -9.528 20.593 1.00 70.88 386 PHE A N 1
ATOM 3191 C CA . PHE A 1 386 ? 7.987 -9.389 20.021 1.00 70.88 386 PHE A CA 1
ATOM 3192 C C . PHE A 1 386 ? 7.407 -10.742 19.585 1.00 70.88 386 PHE A C 1
ATOM 3194 O O . PHE A 1 386 ? 6.296 -11.086 19.978 1.00 70.88 386 PHE A O 1
ATOM 3201 N N . VAL A 1 387 ? 8.179 -11.544 18.842 1.00 70.75 387 VAL A N 1
ATOM 3202 C CA . VAL A 1 387 ? 7.764 -12.896 18.425 1.00 70.75 387 VAL A CA 1
ATOM 3203 C C . VAL A 1 387 ? 7.517 -13.785 19.645 1.00 70.75 387 VAL A C 1
ATOM 3205 O O . VAL A 1 387 ? 6.461 -14.399 19.737 1.00 70.75 387 VAL A O 1
ATOM 3208 N N . ASN A 1 388 ? 8.404 -13.756 20.644 1.00 72.62 388 ASN A N 1
ATOM 3209 C CA . ASN A 1 388 ? 8.217 -14.516 21.879 1.00 72.62 388 ASN A CA 1
ATOM 3210 C C . ASN A 1 388 ? 6.981 -14.071 22.678 1.00 72.62 388 ASN A C 1
ATOM 3212 O O . ASN A 1 388 ? 6.348 -14.911 23.307 1.00 72.62 388 ASN A O 1
ATOM 3216 N N . MET A 1 389 ? 6.613 -12.783 22.670 1.00 69.44 389 MET A N 1
ATOM 3217 C CA . MET A 1 389 ? 5.382 -12.290 23.309 1.00 69.44 389 MET A CA 1
ATOM 3218 C C . MET A 1 389 ? 4.116 -12.728 22.563 1.00 69.44 389 MET A C 1
ATOM 3220 O O . MET A 1 389 ? 3.095 -13.017 23.195 1.00 69.44 389 MET A O 1
ATOM 3224 N N . VAL A 1 390 ? 4.169 -12.787 21.232 1.00 70.06 390 VAL A N 1
ATOM 3225 C CA . VAL A 1 390 ? 3.070 -13.306 20.407 1.00 70.06 390 VAL A CA 1
ATOM 3226 C C . VAL A 1 390 ? 2.915 -14.813 20.630 1.00 70.06 390 VAL A C 1
ATOM 3228 O O . VAL A 1 390 ? 1.817 -15.265 20.954 1.00 70.06 390 VAL A O 1
ATOM 3231 N N . ASP A 1 391 ? 4.014 -15.570 20.583 1.00 69.81 391 ASP A N 1
ATOM 3232 C CA . ASP A 1 391 ? 4.036 -17.014 20.851 1.00 69.81 391 ASP A CA 1
ATOM 3233 C C . ASP A 1 391 ? 3.618 -17.336 22.293 1.00 69.81 391 ASP A C 1
ATOM 3235 O O . ASP A 1 391 ? 2.929 -18.324 22.550 1.00 69.81 391 ASP A O 1
ATOM 3239 N N . PHE A 1 392 ? 3.983 -16.477 23.249 1.00 66.06 392 PHE A N 1
ATOM 3240 C CA . PHE A 1 392 ? 3.565 -16.579 24.644 1.00 66.06 392 PHE A CA 1
ATOM 3241 C C . PHE A 1 392 ? 2.043 -16.501 24.784 1.00 66.06 392 PHE A C 1
ATOM 3243 O O . PHE A 1 392 ? 1.455 -17.394 25.400 1.00 66.06 392 PHE A O 1
ATOM 3250 N N . ASN A 1 393 ? 1.410 -15.499 24.161 1.00 65.50 393 ASN A N 1
ATOM 3251 C CA . ASN A 1 393 ? -0.050 -15.367 24.126 1.00 65.50 393 ASN A CA 1
ATOM 3252 C C . ASN A 1 393 ? -0.711 -16.569 23.437 1.00 65.50 393 ASN A C 1
ATOM 3254 O O . ASN A 1 393 ? -1.728 -17.069 23.918 1.00 65.50 393 ASN A O 1
ATOM 3258 N N . TYR A 1 394 ? -0.098 -17.084 22.369 1.00 65.81 394 TYR A N 1
ATOM 3259 C CA . TYR A 1 394 ? -0.586 -18.269 21.662 1.00 65.81 394 TYR A CA 1
ATOM 3260 C C . TYR A 1 394 ? -0.492 -19.551 22.511 1.00 65.81 394 TYR A C 1
ATOM 3262 O O . TYR A 1 394 ? -1.398 -20.382 22.494 1.00 65.81 394 TYR A O 1
ATOM 3270 N N . SER A 1 395 ? 0.571 -19.716 23.308 1.00 60.91 395 SER A N 1
ATOM 3271 C CA . SER A 1 395 ? 0.716 -20.880 24.200 1.00 60.91 395 SER A CA 1
ATOM 3272 C C . SER A 1 395 ? -0.228 -20.821 25.409 1.00 60.91 395 SER A C 1
ATOM 3274 O O . SER A 1 395 ? -0.742 -21.854 25.849 1.00 60.91 395 SER A O 1
ATOM 3276 N N . LEU A 1 396 ? -0.513 -19.610 25.904 1.00 59.41 396 LEU A N 1
ATOM 3277 C CA . LEU A 1 396 ? -1.507 -19.355 26.950 1.00 59.41 396 LEU A CA 1
ATOM 3278 C C . LEU A 1 396 ? -2.927 -19.669 26.467 1.00 59.41 396 LEU A C 1
ATOM 3280 O O . LEU A 1 396 ? -3.724 -20.204 27.230 1.00 59.41 396 LEU A O 1
ATOM 3284 N N . PHE A 1 397 ? -3.214 -19.408 25.189 1.00 57.09 397 PHE A N 1
ATOM 3285 C CA . PHE A 1 397 ? -4.486 -19.740 24.546 1.00 57.09 397 PHE A CA 1
ATOM 3286 C C . PHE A 1 397 ? -4.753 -21.257 24.490 1.00 57.09 397 PHE A C 1
ATOM 3288 O O . PHE A 1 397 ? -5.894 -21.689 24.640 1.00 57.09 397 PHE A O 1
ATOM 3295 N N . PHE A 1 398 ? -3.713 -22.084 24.328 1.00 59.53 398 PHE A N 1
ATOM 3296 C CA . PHE A 1 398 ? -3.863 -23.537 24.155 1.00 59.53 398 PHE A CA 1
ATOM 3297 C C . PHE A 1 398 ? -3.745 -24.372 25.439 1.00 59.53 398 PHE A C 1
ATOM 3299 O O . PHE A 1 398 ? -4.106 -25.551 25.438 1.00 59.53 398 PHE A O 1
ATOM 3306 N N . THR A 1 399 ? -3.268 -23.806 26.550 1.00 56.22 399 THR A N 1
ATOM 3307 C CA . THR A 1 399 ? -3.027 -24.571 27.783 1.00 56.22 399 THR A CA 1
ATOM 3308 C C . THR A 1 399 ? -4.099 -24.299 28.844 1.00 56.22 399 THR A C 1
ATOM 3310 O O . THR A 1 399 ? -4.064 -23.317 29.576 1.00 56.22 399 THR A O 1
ATOM 3313 N N . ARG A 1 400 ? -5.049 -25.236 28.989 1.00 49.72 400 ARG A N 1
ATOM 3314 C CA . ARG A 1 400 ? -6.135 -25.228 30.001 1.00 49.72 400 ARG A CA 1
ATOM 3315 C C . ARG A 1 400 ? -5.673 -25.327 31.471 1.00 49.72 400 ARG A C 1
ATOM 3317 O O . ARG A 1 400 ? -6.511 -25.448 32.361 1.00 49.72 400 ARG A O 1
ATOM 3324 N N . SER A 1 401 ? -4.372 -25.285 31.761 1.00 50.44 401 SER A N 1
ATOM 3325 C CA . SER A 1 401 ? -3.838 -25.511 33.111 1.00 50.44 401 SER A CA 1
ATOM 3326 C C . SER A 1 401 ? -2.905 -24.388 33.558 1.00 50.44 401 SER A C 1
ATOM 3328 O O . SER A 1 401 ? -1.705 -24.395 33.287 1.00 50.44 401 SER A O 1
ATOM 3330 N N . TYR A 1 402 ? -3.471 -23.460 34.334 1.00 47.34 402 TYR A N 1
ATOM 3331 C CA . TYR A 1 402 ? -2.796 -22.305 34.939 1.00 47.34 402 TYR A CA 1
ATOM 3332 C C . TYR A 1 402 ? -1.549 -22.678 35.772 1.00 47.34 402 TYR A C 1
ATOM 3334 O O . TYR A 1 402 ? -0.579 -21.922 35.812 1.00 47.34 402 TYR A O 1
ATOM 3342 N N . SER A 1 403 ? -1.541 -23.857 36.411 1.00 52.41 403 SER A N 1
ATOM 3343 C CA . SER A 1 403 ? -0.430 -24.307 37.266 1.00 52.41 403 SER A CA 1
ATOM 3344 C C . SER A 1 403 ? 0.832 -24.674 36.479 1.00 52.41 403 SER A C 1
ATOM 3346 O O . SER A 1 403 ? 1.935 -24.384 36.930 1.00 52.41 403 SER A O 1
ATOM 3348 N N . HIS A 1 404 ? 0.691 -25.248 35.281 1.00 56.00 404 HIS A N 1
ATOM 3349 C CA . HIS A 1 404 ? 1.828 -25.572 34.412 1.00 56.00 404 HIS A CA 1
ATOM 3350 C C . HIS A 1 404 ? 2.398 -24.330 33.727 1.00 56.00 404 HIS A C 1
ATOM 3352 O O . HIS A 1 404 ? 3.613 -24.195 33.584 1.00 56.00 404 HIS A O 1
ATOM 3358 N N . VAL A 1 405 ? 1.525 -23.390 33.362 1.00 50.59 405 VAL A N 1
ATOM 3359 C CA . VAL A 1 405 ? 1.914 -22.122 32.739 1.00 50.59 405 VAL A CA 1
ATOM 3360 C C . VAL A 1 405 ? 2.774 -21.293 33.695 1.00 50.59 405 VAL A C 1
ATOM 3362 O O . VAL A 1 405 ? 3.822 -20.804 33.285 1.00 50.59 405 VAL A O 1
ATOM 3365 N N . SER A 1 406 ? 2.414 -21.217 34.982 1.00 50.94 406 SER A N 1
ATOM 3366 C CA . SER A 1 406 ? 3.205 -20.498 35.991 1.00 50.94 406 SER A CA 1
ATOM 3367 C C . SER A 1 406 ? 4.645 -21.021 36.098 1.00 50.94 406 SER A C 1
ATOM 3369 O O . SER A 1 406 ? 5.576 -20.230 35.979 1.00 50.94 406 SER A O 1
ATOM 3371 N N . THR A 1 407 ? 4.856 -22.336 36.219 1.00 61.66 407 THR A N 1
ATOM 3372 C CA . THR A 1 407 ? 6.204 -22.925 36.345 1.00 61.66 407 THR A CA 1
ATOM 3373 C C . THR A 1 407 ? 7.040 -22.775 35.069 1.00 61.66 407 THR A C 1
ATOM 3375 O O . THR A 1 407 ? 8.241 -22.506 35.137 1.00 61.66 407 THR A O 1
ATOM 3378 N N . ILE A 1 408 ? 6.415 -22.898 33.892 1.00 62.72 408 ILE A N 1
ATOM 3379 C CA . ILE A 1 408 ? 7.089 -22.689 32.599 1.00 62.72 408 ILE A CA 1
ATOM 3380 C C . ILE A 1 408 ? 7.499 -21.218 32.437 1.00 62.72 408 ILE A C 1
ATOM 3382 O O . ILE A 1 408 ? 8.608 -20.943 31.972 1.00 62.72 408 ILE A O 1
ATOM 3386 N N . ILE A 1 409 ? 6.641 -20.286 32.866 1.00 51.31 409 ILE A N 1
ATOM 3387 C CA . ILE A 1 409 ? 6.910 -18.843 32.901 1.00 51.31 409 ILE A CA 1
ATOM 3388 C C . ILE A 1 409 ? 8.104 -18.553 33.798 1.00 51.31 409 ILE A C 1
ATOM 3390 O O . ILE A 1 409 ? 9.053 -17.924 33.334 1.00 51.31 409 ILE A O 1
ATOM 3394 N N . THR A 1 410 ? 8.100 -19.030 35.047 1.00 63.19 410 THR A N 1
ATOM 3395 C CA . THR A 1 410 ? 9.183 -18.730 35.996 1.00 63.19 410 THR A CA 1
ATOM 3396 C C . THR A 1 410 ? 10.521 -19.249 35.481 1.00 63.19 410 THR A C 1
ATOM 3398 O O . THR A 1 410 ? 11.506 -18.517 35.511 1.00 63.19 410 THR A O 1
ATOM 3401 N N . ASN A 1 411 ? 10.548 -20.461 34.920 1.00 65.94 411 ASN A N 1
ATOM 3402 C CA . ASN A 1 411 ? 11.780 -21.066 34.419 1.00 65.94 411 ASN A CA 1
ATOM 3403 C C . ASN A 1 411 ? 12.294 -20.392 33.138 1.00 65.94 411 ASN A C 1
ATOM 3405 O O . ASN A 1 411 ? 13.489 -20.124 33.044 1.00 65.94 411 ASN A O 1
ATOM 3409 N N . LYS A 1 412 ? 11.429 -20.059 32.166 1.00 62.56 412 LYS A N 1
ATOM 3410 C CA . LYS A 1 412 ? 11.862 -19.412 30.909 1.00 62.56 412 LYS A CA 1
ATOM 3411 C C . LYS A 1 412 ? 12.219 -17.935 31.083 1.00 62.56 412 LYS A C 1
ATOM 3413 O O . LYS A 1 412 ? 13.177 -17.478 30.459 1.00 62.56 412 LYS A O 1
ATOM 3418 N N . LEU A 1 413 ? 11.500 -17.195 31.931 1.00 56.50 413 LEU A N 1
ATOM 3419 C CA . LEU A 1 413 ? 11.848 -15.807 32.255 1.00 56.50 413 LEU A CA 1
ATOM 3420 C C . LEU A 1 413 ? 13.114 -15.735 33.107 1.00 56.50 413 LEU A C 1
ATOM 3422 O O . LEU A 1 413 ? 13.974 -14.925 32.786 1.00 56.50 413 LEU A O 1
ATOM 3426 N N . ALA A 1 414 ? 13.296 -16.604 34.108 1.00 62.81 414 ALA A N 1
ATOM 3427 C CA . ALA A 1 414 ? 14.541 -16.643 34.884 1.00 62.81 414 ALA A CA 1
ATOM 3428 C C . ALA A 1 414 ? 15.766 -16.930 33.998 1.00 62.81 414 ALA A C 1
ATOM 3430 O O . ALA A 1 414 ? 16.815 -16.315 34.176 1.00 62.81 414 ALA A O 1
ATOM 3431 N N . HIS A 1 415 ? 15.614 -17.805 32.999 1.00 65.19 415 HIS A N 1
ATOM 3432 C CA . HIS A 1 415 ? 16.690 -18.150 32.067 1.00 65.19 415 HIS A CA 1
ATOM 3433 C C . HIS A 1 415 ? 16.993 -17.058 31.028 1.00 65.19 415 HIS A C 1
ATOM 3435 O O . HIS A 1 415 ? 18.099 -17.022 30.495 1.00 65.19 415 HIS A O 1
ATOM 3441 N N . SER A 1 416 ? 16.015 -16.196 30.727 1.00 61.34 416 SER A N 1
ATOM 3442 C CA . SER A 1 416 ? 16.134 -15.113 29.734 1.00 61.34 416 SER A CA 1
ATOM 3443 C C . SER A 1 416 ? 16.505 -13.766 30.369 1.00 61.34 416 SER A C 1
ATOM 3445 O O . SER A 1 416 ? 17.051 -12.895 29.702 1.00 61.34 416 SER A O 1
ATOM 3447 N N . LEU A 1 417 ? 16.203 -13.582 31.658 1.00 58.56 417 LEU A N 1
ATOM 3448 C CA . LEU A 1 417 ? 16.519 -12.375 32.429 1.00 58.56 417 LEU A CA 1
ATOM 3449 C C . LEU A 1 417 ? 17.909 -12.436 33.077 1.00 58.56 417 LEU A C 1
ATOM 3451 O O . LEU A 1 417 ? 18.461 -11.393 33.411 1.00 58.56 417 LEU A O 1
ATOM 3455 N N . SER A 1 418 ? 18.510 -13.624 33.212 1.00 61.12 418 SER A N 1
ATOM 3456 C CA . SER A 1 418 ? 19.878 -13.789 33.728 1.00 61.12 418 SER A CA 1
ATOM 3457 C C . SER A 1 418 ? 20.963 -13.198 32.813 1.00 61.12 418 SER A C 1
ATOM 3459 O O . SER A 1 418 ? 22.102 -13.045 33.247 1.00 61.12 418 SER A O 1
ATOM 3461 N N . SER A 1 419 ? 20.622 -12.831 31.570 1.00 59.19 419 SER A N 1
ATOM 3462 C CA . SER A 1 419 ? 21.538 -12.225 30.596 1.00 59.19 419 SER A CA 1
ATOM 3463 C C . SER A 1 419 ? 21.463 -10.696 30.509 1.00 59.19 419 SER A C 1
ATOM 3465 O O . SER A 1 419 ? 22.180 -10.109 29.699 1.00 59.19 419 SER A O 1
ATOM 3467 N N . LEU A 1 420 ? 20.595 -10.033 31.280 1.00 52.12 420 LEU A N 1
ATOM 3468 C CA . LEU A 1 420 ? 20.438 -8.577 31.228 1.00 52.12 420 LEU A CA 1
ATOM 3469 C C . LEU A 1 420 ? 21.169 -7.915 32.403 1.00 52.12 420 LEU A C 1
ATOM 3471 O O . LEU A 1 420 ? 20.814 -8.154 33.558 1.00 52.12 420 LEU A O 1
ATOM 3475 N N . PRO A 1 421 ? 22.173 -7.057 32.150 1.00 44.19 421 PRO A N 1
ATOM 3476 C CA . PRO A 1 421 ? 22.753 -6.256 33.210 1.00 44.19 421 PRO A CA 1
ATOM 3477 C C . PRO A 1 421 ? 21.741 -5.174 33.612 1.00 44.19 421 PRO A C 1
ATOM 3479 O O . PRO A 1 421 ? 21.117 -4.556 32.753 1.00 44.19 421 PRO A O 1
ATOM 3482 N N . SER A 1 422 ? 21.633 -4.914 34.917 1.00 60.91 422 SER A N 1
ATOM 3483 C CA . SER A 1 422 ? 21.047 -3.716 35.557 1.00 60.91 422 SER A CA 1
ATOM 3484 C C . SER A 1 422 ? 19.542 -3.618 35.860 1.00 60.91 422 SER A C 1
ATOM 3486 O O . SER A 1 422 ? 19.176 -2.694 36.579 1.00 60.91 422 SER A O 1
ATOM 3488 N N . ILE A 1 423 ? 18.681 -4.560 35.462 1.00 59.75 423 ILE A N 1
ATOM 3489 C CA . ILE A 1 423 ? 17.290 -4.614 35.965 1.00 59.75 423 ILE A CA 1
ATOM 3490 C C . ILE A 1 423 ? 17.126 -5.883 36.787 1.00 59.75 423 ILE A C 1
ATOM 3492 O O . ILE A 1 423 ? 17.223 -6.992 36.258 1.00 59.75 423 ILE A O 1
ATOM 3496 N N . THR A 1 424 ? 16.910 -5.739 38.094 1.00 74.88 424 THR A N 1
ATOM 3497 C CA . THR A 1 424 ? 16.718 -6.915 38.939 1.00 74.88 424 THR A CA 1
ATOM 3498 C C . THR A 1 424 ? 15.323 -7.481 38.700 1.00 74.88 424 THR A C 1
ATOM 3500 O O . THR A 1 424 ? 14.358 -6.744 38.501 1.00 74.88 424 THR A O 1
ATOM 3503 N N . PHE A 1 425 ? 15.183 -8.807 38.760 1.00 59.94 425 PHE A N 1
ATOM 3504 C CA . PHE A 1 425 ? 13.872 -9.467 38.747 1.00 59.94 425 PHE A CA 1
ATOM 3505 C C . PHE A 1 425 ? 12.911 -8.817 39.757 1.00 59.94 425 PHE A C 1
ATOM 3507 O O . PHE A 1 425 ? 11.746 -8.604 39.449 1.00 59.94 425 PHE A O 1
ATOM 3514 N N . LYS A 1 426 ? 13.440 -8.398 40.915 1.00 69.50 426 LYS A N 1
ATOM 3515 C CA . LYS A 1 426 ? 12.716 -7.685 41.971 1.00 69.50 426 LYS A CA 1
ATOM 3516 C C . LYS A 1 426 ? 12.079 -6.375 41.490 1.00 69.50 426 LYS A C 1
ATOM 3518 O O . LYS A 1 426 ? 10.963 -6.083 41.906 1.00 69.50 426 LYS A O 1
ATOM 3523 N N . ASP A 1 427 ? 12.730 -5.627 40.602 1.00 70.62 427 ASP A N 1
ATOM 3524 C CA . ASP A 1 427 ? 12.189 -4.371 40.064 1.00 70.62 427 ASP A CA 1
ATOM 3525 C C . ASP A 1 427 ? 10.974 -4.629 39.167 1.00 70.62 427 ASP A C 1
ATOM 3527 O O . ASP A 1 427 ? 9.947 -3.964 39.296 1.00 70.62 427 ASP A O 1
ATOM 3531 N N . ILE A 1 428 ? 11.043 -5.665 38.327 1.00 64.00 428 ILE A N 1
ATOM 3532 C CA . ILE A 1 428 ? 9.925 -6.080 37.469 1.00 64.00 428 ILE A CA 1
ATOM 3533 C C . ILE A 1 428 ? 8.757 -6.586 38.325 1.00 64.00 428 ILE A C 1
ATOM 3535 O O . ILE A 1 428 ? 7.608 -6.205 38.089 1.00 64.00 428 ILE A O 1
ATOM 3539 N N . THR A 1 429 ? 9.033 -7.400 39.350 1.00 69.69 429 THR A N 1
ATOM 3540 C CA . THR A 1 429 ? 7.994 -7.908 40.259 1.00 69.69 429 THR A CA 1
ATOM 3541 C C . THR A 1 429 ? 7.327 -6.777 41.042 1.00 69.69 429 THR A C 1
ATOM 3543 O O . THR A 1 429 ? 6.112 -6.798 41.217 1.00 69.69 429 THR A O 1
ATOM 3546 N N . ASN A 1 430 ? 8.088 -5.764 41.468 1.00 73.56 430 ASN A N 1
ATOM 3547 C CA . ASN A 1 430 ? 7.541 -4.596 42.160 1.00 73.56 430 ASN A CA 1
ATOM 3548 C C . ASN A 1 430 ? 6.604 -3.786 41.255 1.00 73.56 430 ASN A C 1
ATOM 3550 O O . ASN A 1 430 ? 5.501 -3.455 41.680 1.00 73.56 430 ASN A O 1
ATOM 3554 N N . VAL A 1 431 ? 6.994 -3.527 40.000 1.00 68.38 431 VAL A N 1
ATOM 3555 C CA . VAL A 1 431 ? 6.147 -2.801 39.034 1.00 68.38 431 VAL A CA 1
ATOM 3556 C C . VAL A 1 431 ? 4.857 -3.571 38.737 1.00 68.38 431 VAL A C 1
ATOM 3558 O O . VAL A 1 431 ? 3.775 -2.980 38.720 1.00 68.38 431 VAL A O 1
ATOM 3561 N N . LEU A 1 432 ? 4.945 -4.892 38.558 1.00 72.00 432 LEU A N 1
ATOM 3562 C CA . LEU A 1 432 ? 3.770 -5.740 38.342 1.00 72.00 432 LEU A CA 1
ATOM 3563 C C . LEU A 1 432 ? 2.837 -5.751 39.557 1.00 72.00 432 LEU A C 1
ATOM 3565 O O . LEU A 1 432 ? 1.627 -5.610 39.386 1.00 72.00 432 LEU A O 1
ATOM 3569 N N . ASN A 1 433 ? 3.380 -5.860 40.772 1.00 74.38 433 ASN A N 1
ATOM 3570 C CA . ASN A 1 433 ? 2.581 -5.815 41.997 1.00 74.38 433 ASN A CA 1
ATOM 3571 C C . ASN A 1 433 ? 1.891 -4.454 42.167 1.00 74.38 433 ASN A C 1
ATOM 3573 O O . ASN A 1 433 ? 0.686 -4.421 42.392 1.00 74.38 433 ASN A O 1
ATOM 3577 N N . SER A 1 434 ? 2.595 -3.337 41.943 1.00 73.81 434 SER A N 1
ATOM 3578 C CA . SER A 1 434 ? 1.985 -2.000 42.000 1.00 73.81 434 SER A CA 1
ATOM 3579 C C . SER A 1 434 ? 0.869 -1.807 40.968 1.00 73.81 434 SER A C 1
ATOM 3581 O O . SER A 1 434 ? -0.135 -1.162 41.264 1.00 73.81 434 SER A O 1
ATOM 3583 N N . PHE A 1 435 ? 0.998 -2.381 39.768 1.00 67.38 435 PHE A N 1
ATOM 3584 C CA . PHE A 1 435 ? -0.064 -2.330 38.760 1.00 67.38 435 PHE A CA 1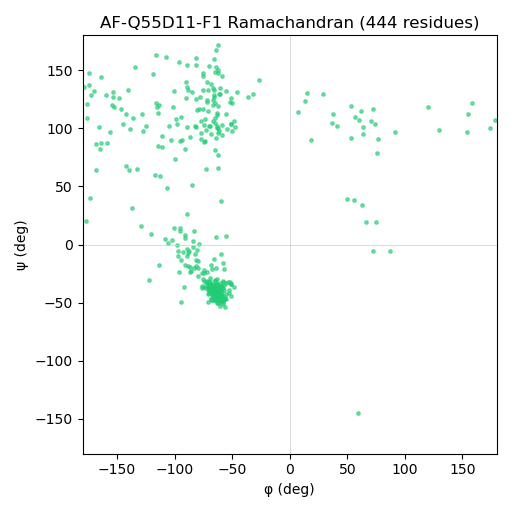
ATOM 3585 C C . PHE A 1 435 ? -1.278 -3.199 39.136 1.00 67.38 435 PHE A C 1
ATOM 3587 O O . PHE A 1 435 ? -2.425 -2.788 38.931 1.00 67.38 435 PHE A O 1
ATOM 3594 N N . ILE A 1 436 ? -1.044 -4.383 39.713 1.00 69.69 436 ILE A N 1
ATOM 3595 C CA . ILE A 1 436 ? -2.103 -5.261 40.237 1.00 69.69 436 ILE A CA 1
ATOM 3596 C C . ILE A 1 436 ? -2.860 -4.568 41.375 1.00 69.69 436 ILE A C 1
ATOM 3598 O O . ILE A 1 436 ? -4.090 -4.600 41.394 1.00 69.69 436 ILE A O 1
ATOM 3602 N N . ASP A 1 437 ? -2.153 -3.909 42.289 1.00 73.88 437 ASP A N 1
ATOM 3603 C CA . ASP A 1 437 ? -2.773 -3.187 43.401 1.00 73.88 437 ASP A CA 1
ATOM 3604 C C . ASP A 1 437 ? -3.572 -1.976 42.895 1.00 73.88 437 ASP A C 1
ATOM 3606 O O . ASP A 1 437 ? -4.742 -1.819 43.240 1.00 73.88 437 ASP A O 1
ATOM 3610 N N . TYR A 1 438 ? -3.018 -1.200 41.954 1.00 72.81 438 TYR A N 1
ATOM 3611 C CA . TYR A 1 438 ? -3.732 -0.087 41.316 1.00 72.81 438 TYR A CA 1
ATOM 3612 C C . TYR A 1 438 ? -5.015 -0.532 40.596 1.00 72.81 438 TYR A C 1
ATOM 3614 O O . TYR A 1 438 ? -6.042 0.152 40.647 1.00 72.81 438 TYR A O 1
ATOM 3622 N N . THR A 1 439 ? -4.981 -1.672 39.904 1.00 64.31 439 THR A N 1
ATOM 3623 C CA . THR A 1 439 ? -6.165 -2.191 39.204 1.00 64.31 439 THR A CA 1
ATOM 3624 C C . THR A 1 439 ? -7.203 -2.753 40.169 1.00 64.31 439 THR A C 1
ATOM 3626 O O . THR A 1 439 ? -8.389 -2.504 39.955 1.00 64.31 439 THR A O 1
ATOM 3629 N N . LYS A 1 440 ? -6.793 -3.425 41.254 1.00 73.94 440 LYS A N 1
ATOM 3630 C CA . LYS A 1 440 ? -7.705 -3.855 42.328 1.00 73.94 440 LYS A CA 1
ATOM 3631 C C . LYS A 1 440 ? -8.417 -2.668 42.975 1.00 73.94 440 LYS A C 1
ATOM 3633 O O . LYS A 1 440 ? -9.642 -2.691 43.077 1.00 73.94 440 LYS A O 1
ATOM 3638 N N . ASP A 1 441 ? -7.682 -1.614 43.321 1.00 75.25 441 ASP A N 1
ATOM 3639 C CA . ASP A 1 441 ? -8.244 -0.435 43.990 1.00 75.25 441 ASP A CA 1
ATOM 3640 C C . ASP A 1 441 ? -9.234 0.340 43.112 1.00 75.25 441 ASP A C 1
ATOM 3642 O O . ASP A 1 441 ? -10.209 0.895 43.616 1.00 75.25 441 ASP A O 1
ATOM 3646 N N . ASN A 1 442 ? -9.016 0.384 41.794 1.00 70.44 442 ASN A N 1
ATOM 3647 C CA . ASN A 1 442 ? -9.917 1.080 40.869 1.00 70.44 442 ASN A CA 1
ATOM 3648 C C . ASN A 1 442 ? -11.096 0.220 40.392 1.00 70.44 442 ASN A C 1
ATOM 3650 O O . ASN A 1 442 ? -12.120 0.778 40.000 1.00 70.44 442 ASN A O 1
ATOM 3654 N N . LEU A 1 443 ? -10.976 -1.110 40.436 1.00 59.28 443 LEU A N 1
ATOM 3655 C CA . LEU A 1 443 ? -12.089 -2.029 40.175 1.00 59.28 443 LEU A CA 1
ATOM 3656 C C . LEU A 1 443 ? -13.015 -2.192 41.383 1.00 59.28 443 LEU A C 1
ATOM 3658 O O . LEU A 1 443 ? -14.185 -2.462 41.180 1.00 59.28 443 LEU A O 1
ATOM 3662 N N . LEU A 1 444 ? -12.524 -2.007 42.613 1.00 60.41 444 LEU A N 1
ATOM 3663 C CA . LEU A 1 444 ? -13.354 -2.009 43.828 1.00 60.41 444 LEU A CA 1
ATOM 3664 C C . LEU A 1 444 ? -14.090 -0.678 44.069 1.00 60.41 444 LEU A C 1
ATOM 3666 O O . LEU A 1 444 ? -14.995 -0.619 44.896 1.00 60.41 444 LEU A O 1
ATOM 3670 N N . LYS A 1 445 ? -13.694 0.396 43.373 1.00 63.66 445 LYS A N 1
ATOM 3671 C CA . LYS A 1 445 ? -14.340 1.723 43.432 1.00 63.66 445 LYS A CA 1
ATOM 3672 C C . LYS A 1 445 ? -15.426 1.936 42.367 1.00 63.66 445 LYS A C 1
ATOM 3674 O O . LYS A 1 445 ? -16.077 2.979 42.393 1.00 63.66 445 LYS A O 1
ATOM 3679 N N . LYS A 1 446 ? -15.589 1.001 41.430 1.00 46.16 446 LYS A N 1
ATOM 3680 C CA . LYS A 1 446 ? -16.654 0.971 40.419 1.00 46.16 446 LYS A CA 1
ATOM 3681 C C . LYS A 1 446 ? -17.581 -0.191 40.712 1.00 46.16 446 LYS A C 1
ATOM 3683 O O . LYS A 1 446 ? -18.784 -0.027 40.427 1.00 46.16 446 LYS A O 1
#

Secondary structure (DSSP, 8-state):
--HHHHHHHHHHHHHHHHHHHT---TT--HHHHHTTSHHHHHHHHHHSS--TT----SSSSPPHHHHHHHHHHHHHHHTTTS-GGGPPPHHHHHS-S-HHHHHHHHHHHHHHHHHTT-------TTS-TTS--------EEPTTS-EE---------------TTS--S-----------------------------------------------------------------------TTSHHHHHHHHHHHHHHHHHHHHHHHHHHHHHHHHHHHHHHHHHHHHHHHHHHHHHHHHHHHHHHHHHHTTS-SS--S-------------------------PPP---HHHHHHHHHHHHHHHHHHHHHHHHHHHTT----HHHHHHHHHHHHHHHH---HHHHHHHHHHHHHHHHTT-SS--HHHHHHHHHHHHHHHHHHHS--

Radius of gyration: 39.47 Å; Cα contacts (8 Å, |Δi|>4): 160; chains: 1; bounding box: 94×101×107 Å

Solvent-accessible surface area (backbone atoms only — not comparable to full-atom values): 29373 Å² total; per-residue (Å²): 129,62,67,66,60,55,52,51,48,48,52,54,53,45,56,47,52,25,64,77,68,75,50,82,71,75,93,58,55,62,64,71,68,39,42,54,12,59,54,50,38,50,57,47,37,24,70,41,83,68,71,92,77,69,70,82,58,95,55,81,80,65,53,70,69,48,18,56,48,22,40,49,54,34,54,62,55,44,59,79,79,42,62,77,89,51,58,60,56,72,54,24,57,68,68,56,73,41,55,66,42,50,47,52,30,52,50,52,50,52,50,50,35,61,75,69,66,55,62,67,46,75,75,57,90,78,67,73,81,79,68,84,69,74,89,70,77,80,58,50,55,49,102,83,71,46,72,49,78,81,82,79,82,82,78,81,86,74,96,80,86,87,74,82,84,84,79,86,89,84,84,92,77,82,93,79,91,82,89,79,90,84,81,90,85,87,82,88,85,89,82,89,85,81,88,84,90,87,87,85,80,89,83,87,81,89,81,80,90,80,83,80,84,77,84,80,79,79,84,76,90,76,90,82,90,81,89,79,88,79,90,80,94,72,94,73,84,85,71,82,76,76,67,64,63,63,58,52,56,56,54,54,52,53,51,52,54,51,53,54,51,53,53,54,53,52,52,53,53,53,52,52,53,52,52,52,53,52,52,52,52,52,51,51,53,52,53,52,53,53,53,52,54,53,53,52,53,52,54,53,52,55,56,55,55,58,66,65,60,74,78,69,76,90,79,84,90,76,88,84,82,88,87,78,90,87,87,79,91,84,84,89,82,91,82,91,83,90,82,79,96,71,90,73,78,80,82,71,50,75,69,49,56,52,49,51,50,53,53,54,49,54,63,67,48,52,57,59,48,52,52,50,51,35,56,74,70,68,54,82,75,49,72,66,56,54,50,50,54,53,51,46,54,53,53,59,73,72,49,96,46,71,72,60,50,52,56,52,46,53,54,55,48,55,68,62,50,74,77,51,86,93,66,54,72,66,58,57,52,49,53,52,50,54,50,53,50,54,48,51,59,56,59,75,75,106

Mean predicted aligned error: 21.03 Å

Nearest PDB structures (foldseek):
  1p2x-assembly1_A  TM=8.231E-01  e=5.205E-05  Schizosaccharomyces pombe
  1p5s-assembly1_A  TM=8.047E-01  e=8.022E-05  Schizosaccharomyces pombe
  1aoa-assembly1_A  TM=7.545E-01  e=2.695E-03  Homo sapiens
  2vzc-assembly1_A  TM=7.011E-01  e=6.200E-02  Homo sapiens

Foldseek 3Di:
DPPVVVVLLQVLLQVVLCVLQVHHPPPDRSLVVCQQLQSLQVSLVQQDPHPPDQDDDPD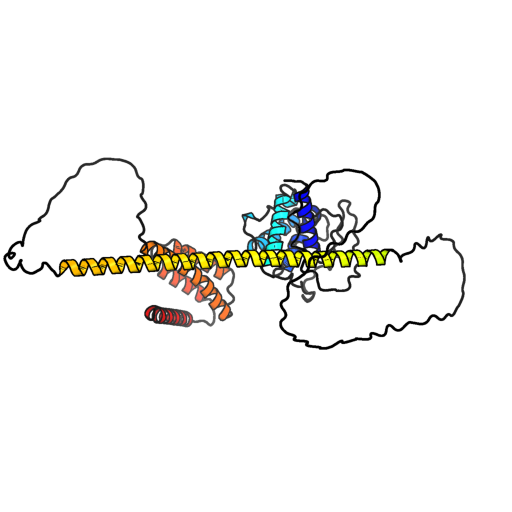PPDDPVSSQVSLVSSQVSLVVQDPPVLDDDNCCRNVVPPVPSVSSSSLSVVVSCLVVVRGRHPSDPPPPCPPPDPPDPPQPADVVRDGPPPPPPPDPDDPDPSPPNDDSPDDDDDDDDDDDDDDDDDDDDDDDDDDDDDDDDDDDDDDDDPDPDDDDDDDDDDDDDDDDDDDDDDDDPPDDPPPVVVVVVVVVVVVVVVSVVVVVVVVVVVVVVVVVVVVVVVVVVVVVVVVVVVVVVVVVVVVVVVVVVVPPPPDDPDDDDDDDDDDDDDDDDDDDDDDDDDPDDDPDDPVNVVVVVVVVVVVVPVVVVVVVVCVVVVNDDDPVNVVVVVVLVVVVVPDPDPVVNVVVCVVVCVVVVVPDPDDDPVNVVVVVVVVVVVVVVVVVVD

Organism: Dictyostelium discoideum (NCBI:txid44689)

pLDDT: mean 71.23, std 20.11, range [37.91, 98.69]

Sequence (446 aa):
MDYEILLNKQRSVKIWIEFILGINLGDVNVFDAIRDGRLLCKIMNSFHDRIDYIHYSNVVPVSPFKRTENINLFLKKCRLYLPPESLFNINDLEKNEKPELVLDCLIQLSEYFLQNRIPPGNASENGSNEDGFPSDDLSYYDNNGNIINNNNNNYNNHNNNNNIFYNINNNNHNNNNHNHNNNNNNNNNNNNNNNNINNYNKNNNNNNNNNNNNNNNNNNNNNDNLNNSSSSNSSNQFIDENENEKNNYQYQFQYLQHQQFLYQQQQLLIEQQQRLQQQQQQHQLKLRQQQQQQQQQQQQQLQGEEEEQDGNQENYEQDNDQIQENLEYGEDGEINNESENRAVPFKKGMNGHILDCILEVKHYVLVPLFISVAAGFGIKMGRSIFVNMVDFNYSLFFTRSYSHVSTIITNKLAHSLSSLPSITFKDITNVLNSFIDYTKDNLLKK

InterPro domains:
  IPR001715 Calponin homology domain [PS50021] (7-114)
  IPR001715 Calponin homology domain [SM00033] (9-112)
  IPR036872 CH domain superfamily [G3DSA:1.10.418.10] (1-141)
  IPR036872 CH domain superfamily [SSF47576] (5-156)